Protein AF-A0A7S3JTV7-F1 (afdb_monomer)

Mean predicted aligned error: 14.49 Å

Structure (mmCIF, N/CA/C/O backbone):
data_AF-A0A7S3JTV7-F1
#
_entry.id   AF-A0A7S3JTV7-F1
#
loop_
_atom_site.group_PDB
_atom_site.id
_atom_site.type_symbol
_atom_site.label_atom_id
_atom_site.label_alt_id
_atom_site.label_comp_id
_atom_site.label_asym_id
_atom_site.label_entity_id
_atom_site.label_seq_id
_atom_site.pdbx_PDB_ins_code
_atom_site.Cartn_x
_atom_site.Cartn_y
_atom_site.Cartn_z
_atom_site.occupancy
_atom_site.B_iso_or_equiv
_atom_site.auth_seq_id
_atom_site.auth_comp_id
_atom_site.auth_asym_id
_atom_site.auth_atom_id
_atom_site.pdbx_PDB_model_num
ATOM 1 N N . MET A 1 1 ? -4.179 -16.953 -12.826 1.00 38.69 1 MET A N 1
ATOM 2 C CA . MET A 1 1 ? -5.626 -16.904 -13.135 1.00 38.69 1 MET A CA 1
ATOM 3 C C . MET A 1 1 ? -6.273 -18.197 -12.639 1.00 38.69 1 MET A C 1
ATOM 5 O O . MET A 1 1 ? -5.659 -19.243 -12.807 1.00 38.69 1 MET A O 1
ATOM 9 N N . THR A 1 2 ? -7.438 -18.159 -11.984 1.00 53.22 2 THR A N 1
ATOM 10 C CA . THR A 1 2 ? -8.150 -19.400 -11.615 1.00 53.22 2 THR A CA 1
ATOM 11 C C . THR A 1 2 ? -8.712 -20.061 -12.874 1.00 53.22 2 THR A C 1
ATOM 13 O O . THR A 1 2 ? -9.038 -19.371 -13.840 1.00 53.22 2 THR A O 1
ATOM 16 N N . ALA A 1 3 ? -8.858 -21.388 -12.867 1.00 56.84 3 ALA A N 1
ATOM 17 C CA . ALA A 1 3 ? -9.429 -22.118 -14.002 1.00 56.84 3 ALA A CA 1
ATOM 18 C C . ALA A 1 3 ? -10.833 -21.607 -14.385 1.00 56.84 3 ALA A C 1
ATOM 20 O O . ALA A 1 3 ? -11.193 -21.613 -15.558 1.00 56.84 3 ALA A O 1
ATOM 21 N N . LEU A 1 4 ? -11.600 -21.112 -13.403 1.00 49.75 4 LEU A N 1
ATOM 22 C CA . LEU A 1 4 ? -12.916 -20.513 -13.622 1.00 49.75 4 LEU A CA 1
ATOM 23 C C . LEU A 1 4 ? -12.820 -19.181 -14.378 1.00 49.75 4 LEU A C 1
ATOM 25 O O . LEU A 1 4 ? -13.515 -18.999 -15.371 1.00 49.75 4 LEU A O 1
ATOM 29 N N . ASN A 1 5 ? -11.932 -18.278 -13.953 1.00 42.62 5 ASN A N 1
ATOM 30 C CA . ASN A 1 5 ? -11.758 -16.983 -14.617 1.00 42.62 5 ASN A CA 1
ATOM 31 C C . ASN A 1 5 ? -11.194 -17.148 -16.036 1.00 42.62 5 ASN A C 1
ATOM 33 O O . ASN A 1 5 ? -11.545 -16.374 -16.919 1.00 42.62 5 ASN A O 1
ATOM 37 N N . ALA A 1 6 ? -10.374 -18.179 -16.265 1.00 53.50 6 ALA A N 1
ATOM 38 C CA . ALA A 1 6 ? -9.886 -18.535 -17.596 1.00 53.50 6 ALA A CA 1
ATOM 39 C C . ALA A 1 6 ? -11.008 -19.042 -18.513 1.00 53.50 6 ALA A C 1
ATOM 41 O O . ALA A 1 6 ? -11.063 -18.647 -19.670 1.00 53.50 6 ALA A O 1
ATOM 42 N N . ALA A 1 7 ? -11.927 -19.866 -17.996 1.00 51.31 7 ALA A N 1
ATOM 43 C CA . ALA A 1 7 ? -13.071 -20.356 -18.765 1.00 51.31 7 ALA A CA 1
ATOM 44 C C . ALA A 1 7 ? -14.070 -19.239 -19.115 1.00 51.31 7 ALA A C 1
ATOM 46 O O . ALA A 1 7 ? -14.569 -19.202 -20.231 1.00 51.31 7 ALA A O 1
ATOM 47 N N . VAL A 1 8 ? -14.322 -18.302 -18.191 1.00 42.84 8 VAL A N 1
ATOM 48 C CA . VAL A 1 8 ? -15.191 -17.138 -18.448 1.00 42.84 8 VAL A CA 1
ATOM 49 C C . VAL A 1 8 ? -14.569 -16.197 -19.481 1.00 42.84 8 VAL A C 1
ATOM 51 O O . VAL A 1 8 ? -15.267 -15.745 -20.380 1.00 42.84 8 VAL A O 1
ATOM 54 N N . ALA A 1 9 ? -13.265 -15.925 -19.378 1.00 40.62 9 ALA A N 1
ATOM 55 C CA . ALA A 1 9 ? -12.557 -15.071 -20.332 1.00 40.62 9 ALA A CA 1
ATOM 56 C C . ALA A 1 9 ? -12.438 -15.693 -21.734 1.00 40.62 9 ALA A C 1
ATOM 58 O O . ALA A 1 9 ? -12.294 -14.963 -22.703 1.00 40.62 9 ALA A O 1
ATOM 59 N N . ALA A 1 10 ? -12.495 -17.022 -21.835 1.00 62.44 10 ALA A N 1
ATOM 60 C CA . ALA A 1 10 ? -12.508 -17.751 -23.101 1.00 62.44 10 ALA A CA 1
ATOM 61 C C . ALA A 1 10 ? -13.929 -18.009 -23.640 1.00 62.44 10 ALA A C 1
ATOM 63 O O . ALA A 1 10 ? -14.081 -18.800 -24.565 1.00 62.44 10 ALA A O 1
ATOM 64 N N . GLU A 1 11 ? -14.961 -17.423 -23.017 1.00 64.38 11 GLU A N 1
ATOM 65 C CA . GLU A 1 11 ? -16.381 -17.640 -23.341 1.00 64.38 11 GLU A CA 1
ATOM 66 C C . GLU A 1 11 ? -16.818 -19.121 -23.340 1.00 64.38 11 GLU A C 1
ATOM 68 O O . GLU A 1 11 ? -17.872 -19.495 -23.856 1.00 64.38 11 GLU A O 1
ATOM 73 N N . ASP A 1 12 ? -16.054 -19.993 -22.675 1.00 68.12 12 ASP A N 1
ATOM 74 C CA . ASP A 1 12 ? -16.410 -21.394 -22.463 1.00 68.12 12 ASP A CA 1
ATOM 75 C C . ASP A 1 12 ? -17.358 -21.490 -21.262 1.00 68.12 12 ASP A C 1
ATOM 77 O O . ASP A 1 12 ? -17.013 -21.915 -20.151 1.00 68.12 12 ASP A O 1
ATOM 81 N N . TYR A 1 13 ? -18.595 -21.046 -21.485 1.00 56.97 13 TYR A N 1
ATOM 82 C CA . TYR A 1 13 ? -19.631 -20.978 -20.456 1.00 56.97 13 TYR A CA 1
ATOM 83 C C . TYR A 1 13 ? -20.023 -22.353 -19.917 1.00 56.97 13 TYR A C 1
ATOM 85 O O . TYR A 1 13 ? -20.502 -22.459 -18.788 1.00 56.97 13 TYR A O 1
ATOM 93 N N . ARG A 1 14 ? -19.784 -23.422 -20.684 1.00 64.06 14 ARG A N 1
ATOM 94 C CA . ARG A 1 14 ? -20.070 -24.796 -20.267 1.00 64.06 14 ARG A CA 1
ATOM 95 C C . ARG A 1 14 ? -19.062 -25.255 -19.219 1.00 64.06 14 ARG A C 1
ATOM 97 O O . ARG A 1 14 ? -19.460 -25.721 -18.150 1.00 64.06 14 ARG A O 1
ATOM 104 N N . LYS A 1 15 ? -17.770 -25.033 -19.471 1.00 61.19 15 LYS A N 1
ATOM 105 C CA . LYS A 1 15 ? -16.694 -25.300 -18.511 1.00 61.19 15 LYS A CA 1
ATOM 106 C C . LYS A 1 15 ? -16.744 -24.349 -17.320 1.00 61.19 15 LYS A C 1
ATOM 108 O O . LYS A 1 15 ? -16.522 -24.777 -16.189 1.00 61.19 15 LYS A O 1
ATOM 113 N N . ALA A 1 16 ? -17.098 -23.082 -17.536 1.00 51.66 16 ALA A N 1
ATOM 114 C CA . ALA A 1 16 ? -17.313 -22.130 -16.452 1.00 51.66 16 ALA A CA 1
ATOM 115 C C . ALA A 1 16 ? -18.481 -22.559 -15.547 1.00 51.66 16 ALA A C 1
ATOM 117 O O . ALA A 1 16 ? -18.349 -22.519 -14.325 1.00 51.66 16 ALA A O 1
ATOM 118 N N . ALA A 1 17 ? -19.593 -23.031 -16.120 1.00 50.91 17 ALA A N 1
ATOM 119 C CA . ALA A 1 17 ? -20.725 -23.557 -15.362 1.00 50.91 17 ALA A CA 1
ATOM 120 C C . ALA A 1 17 ? -20.363 -24.835 -14.592 1.00 50.91 17 ALA A C 1
ATOM 122 O O . ALA A 1 17 ? -20.753 -24.967 -13.436 1.00 50.91 17 ALA A O 1
ATOM 123 N N . GLU A 1 18 ? -19.579 -25.747 -15.174 1.00 73.31 18 GLU A N 1
ATOM 124 C CA . GLU A 1 18 ? -19.094 -26.948 -14.481 1.00 73.31 18 GLU A CA 1
ATOM 125 C C . GLU A 1 18 ? -18.155 -26.598 -13.318 1.00 73.31 18 GLU A C 1
ATOM 127 O O . GLU A 1 18 ? -18.333 -27.089 -12.202 1.00 73.31 18 GLU A O 1
ATOM 132 N N . LEU A 1 19 ? -17.182 -25.712 -13.551 1.00 70.12 19 LEU A N 1
ATOM 133 C CA . LEU A 1 19 ? -16.238 -25.257 -12.532 1.00 70.12 19 LEU A CA 1
ATOM 134 C C . LEU A 1 19 ? -16.945 -24.487 -11.418 1.00 70.12 19 LEU A C 1
ATOM 136 O O . LEU A 1 19 ? -16.632 -24.695 -10.250 1.00 70.12 19 LEU A O 1
ATOM 140 N N . LYS A 1 20 ? -17.932 -23.655 -11.761 1.00 59.50 20 LYS A N 1
ATOM 141 C CA . LYS A 1 20 ? -18.788 -22.964 -10.797 1.00 59.50 20 LYS A CA 1
ATOM 142 C C . LYS A 1 20 ? -19.638 -23.954 -10.004 1.00 59.50 20 LYS A C 1
ATOM 144 O O . LYS A 1 20 ? -19.642 -23.881 -8.787 1.00 59.50 20 LYS A O 1
ATOM 149 N N . LYS A 1 21 ? -20.263 -24.942 -10.650 1.00 64.44 21 LYS A N 1
ATOM 150 C CA . LYS A 1 21 ? -21.072 -25.978 -9.986 1.00 64.44 21 LYS A CA 1
ATOM 151 C C . LYS A 1 21 ? -20.231 -26.877 -9.075 1.00 64.44 21 LYS A C 1
ATOM 153 O O . LYS A 1 21 ? -20.692 -27.234 -8.000 1.00 64.44 21 LYS A O 1
ATOM 158 N N . ARG A 1 22 ? -18.986 -27.193 -9.451 1.00 70.00 22 ARG A N 1
ATOM 159 C CA . ARG A 1 22 ? -18.004 -27.858 -8.572 1.00 70.00 22 ARG A CA 1
ATOM 160 C C . ARG A 1 22 ? -17.609 -26.970 -7.395 1.00 70.00 22 ARG A C 1
ATOM 162 O O . ARG A 1 22 ? -17.560 -27.440 -6.267 1.00 70.00 22 ARG A O 1
ATOM 169 N N . LEU A 1 23 ? -17.360 -25.688 -7.643 1.00 60.88 23 LEU A N 1
ATOM 170 C CA . LEU A 1 23 ? -16.991 -24.716 -6.615 1.00 60.88 23 LEU A CA 1
ATOM 171 C C . LEU A 1 23 ? -18.141 -24.423 -5.629 1.00 60.88 23 LEU A C 1
ATOM 173 O O . LEU A 1 23 ? -17.891 -24.186 -4.445 1.00 60.88 23 LEU A O 1
ATOM 177 N N . ASP A 1 24 ? -19.381 -24.466 -6.115 1.00 54.72 24 ASP A N 1
ATOM 178 C CA . ASP A 1 24 ? -20.617 -24.310 -5.348 1.00 54.72 24 ASP A CA 1
ATOM 179 C C . ASP A 1 24 ? -20.975 -25.614 -4.612 1.00 54.72 24 ASP A C 1
ATOM 181 O O . ASP A 1 24 ? -21.370 -25.567 -3.452 1.00 54.72 24 ASP A O 1
ATOM 185 N N . ALA A 1 25 ? -20.730 -26.792 -5.196 1.00 58.97 25 ALA A N 1
ATOM 186 C CA . ALA A 1 25 ? -20.837 -28.074 -4.485 1.00 58.97 25 ALA A CA 1
ATOM 187 C C . ALA A 1 25 ? -19.846 -28.180 -3.311 1.00 58.97 25 ALA A C 1
ATOM 189 O O . ALA A 1 25 ? -20.118 -28.848 -2.319 1.00 58.97 25 ALA A O 1
ATOM 190 N N . LEU A 1 26 ? -18.720 -27.469 -3.398 1.00 55.22 26 LEU A N 1
ATOM 191 C CA . LEU A 1 26 ? -17.743 -27.324 -2.322 1.00 55.22 26 LEU A CA 1
ATOM 192 C C . LEU A 1 26 ? -18.091 -26.195 -1.329 1.00 55.22 26 LEU A C 1
ATOM 194 O O . LEU A 1 26 ? -17.423 -26.054 -0.310 1.00 55.22 26 LEU A O 1
ATOM 198 N N . SER A 1 27 ? -19.112 -25.373 -1.605 1.00 43.53 27 SER A N 1
ATOM 199 C CA . SER A 1 27 ? -19.426 -24.153 -0.839 1.00 43.53 27 SER A CA 1
ATOM 200 C C . SER A 1 27 ? -20.238 -24.366 0.448 1.00 43.53 27 SER A C 1
ATOM 202 O O . SER A 1 27 ? -20.447 -23.407 1.185 1.00 43.53 27 SER A O 1
ATOM 204 N N . GLY A 1 28 ? -20.642 -25.607 0.749 1.00 44.09 28 GLY A N 1
ATOM 205 C CA . GLY A 1 28 ? -21.321 -25.993 2.000 1.00 44.09 28 GLY A CA 1
ATOM 206 C C . GLY A 1 28 ? -20.420 -26.667 3.045 1.00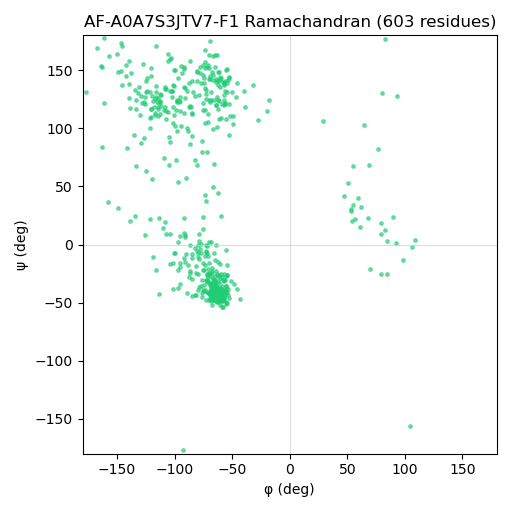 44.09 28 GLY A C 1
ATOM 207 O O . GLY A 1 28 ? -20.837 -26.892 4.176 1.00 44.09 28 GLY A O 1
ATOM 208 N N . THR A 1 29 ? -19.177 -26.972 2.685 1.00 42.44 29 THR A N 1
ATOM 209 C CA . THR A 1 29 ? -18.126 -27.426 3.602 1.00 42.44 29 THR A CA 1
ATOM 210 C C . THR A 1 29 ? -17.127 -26.292 3.741 1.00 42.44 29 THR A C 1
ATOM 212 O O . THR A 1 29 ? -16.735 -25.725 2.724 1.00 42.44 29 THR A O 1
ATOM 215 N N . THR A 1 30 ? -16.693 -25.951 4.954 1.00 42.28 30 THR A N 1
ATOM 216 C CA . THR A 1 30 ? -15.529 -25.082 5.184 1.00 42.28 30 THR A CA 1
ATOM 217 C C . THR A 1 30 ? -14.342 -25.644 4.400 1.00 42.28 30 THR A C 1
ATOM 219 O O . THR A 1 30 ? -13.663 -26.574 4.833 1.00 42.28 30 THR A O 1
ATOM 222 N N . LEU A 1 31 ? -14.129 -25.133 3.185 1.00 47.12 31 LEU A N 1
ATOM 223 C CA . LEU A 1 31 ? -13.028 -25.554 2.333 1.00 47.12 31 LEU A CA 1
ATOM 224 C C . LEU A 1 31 ? -11.736 -25.225 3.072 1.00 47.12 31 LEU A C 1
ATOM 226 O O . LEU A 1 31 ? -11.513 -24.072 3.448 1.00 47.12 31 LEU A O 1
ATOM 230 N N . ARG A 1 32 ? -10.890 -26.239 3.282 1.00 50.31 32 ARG A N 1
ATOM 231 C CA . ARG A 1 32 ? -9.536 -26.060 3.819 1.00 50.31 32 ARG A CA 1
ATOM 232 C C . ARG A 1 32 ? -8.838 -24.949 3.021 1.00 50.31 32 ARG A C 1
ATOM 234 O O . ARG A 1 32 ? -8.526 -25.151 1.852 1.00 50.31 32 ARG A O 1
ATOM 241 N N . GLY A 1 33 ? -8.607 -23.794 3.651 1.00 60.75 33 GLY A N 1
ATOM 242 C CA . GLY A 1 33 ? -7.796 -22.704 3.097 1.00 60.75 33 GLY A CA 1
ATOM 243 C C . GLY A 1 33 ? -8.519 -21.425 2.650 1.00 60.75 33 GLY A C 1
ATOM 244 O O . GLY A 1 33 ? -7.842 -20.547 2.131 1.00 60.75 33 GLY A O 1
ATOM 245 N N . ASP A 1 34 ? -9.835 -21.268 2.834 1.00 75.56 34 ASP A N 1
ATOM 246 C CA . ASP A 1 34 ? -10.510 -19.954 2.700 1.00 75.56 34 ASP A CA 1
ATOM 247 C C . ASP A 1 34 ? -10.176 -19.041 3.907 1.00 75.56 34 ASP A C 1
ATOM 249 O O . ASP A 1 34 ? -9.848 -19.538 4.982 1.00 75.56 34 ASP A O 1
ATOM 253 N N . PHE A 1 35 ? -10.282 -17.717 3.762 1.00 80.81 35 PHE A N 1
ATOM 254 C CA . PHE A 1 35 ? -10.175 -16.720 4.833 1.00 80.81 35 PHE A CA 1
ATOM 255 C C . PHE A 1 35 ? -10.969 -17.081 6.100 1.00 80.81 35 PHE A C 1
ATOM 257 O O . PHE A 1 35 ? -10.466 -16.880 7.205 1.00 80.81 35 PHE A O 1
ATOM 264 N N . ALA A 1 36 ? -12.165 -17.664 5.969 1.00 81.44 36 ALA A N 1
ATOM 265 C CA . ALA A 1 36 ? -12.958 -18.104 7.124 1.00 81.44 36 ALA A CA 1
ATOM 266 C C . ALA A 1 36 ? -12.216 -19.127 8.013 1.00 81.44 36 ALA A C 1
ATOM 268 O O . ALA A 1 36 ? -12.391 -19.139 9.229 1.00 81.44 36 ALA A O 1
ATOM 269 N N . ALA A 1 37 ? -11.335 -19.951 7.433 1.00 79.94 37 ALA A N 1
ATOM 270 C CA . ALA A 1 37 ? -10.548 -20.942 8.170 1.00 79.94 37 ALA A CA 1
ATOM 271 C C . ALA A 1 37 ? -9.452 -20.322 9.059 1.00 79.94 37 ALA A C 1
ATOM 273 O O . ALA A 1 37 ? -8.844 -21.033 9.856 1.00 79.94 37 ALA A O 1
ATOM 274 N N . TYR A 1 38 ? -9.192 -19.019 8.923 1.00 79.62 38 TYR A N 1
ATOM 275 C CA . TYR A 1 38 ? -8.163 -18.289 9.669 1.00 79.62 38 TYR A CA 1
ATOM 276 C C . TYR A 1 38 ? -8.751 -17.330 10.715 1.00 79.62 38 TYR A C 1
ATOM 278 O O . TYR A 1 38 ? -8.066 -16.410 11.149 1.00 79.62 38 TYR A O 1
ATOM 286 N N . GLY A 1 39 ? -10.012 -17.530 11.112 1.00 77.94 39 GLY A N 1
ATOM 287 C CA . GLY A 1 39 ? -10.638 -16.766 12.196 1.00 77.94 39 GLY A CA 1
ATOM 288 C C . GLY A 1 39 ? -11.123 -15.370 11.804 1.00 77.94 39 GLY A C 1
ATOM 289 O O . GLY A 1 39 ? -11.348 -14.542 12.682 1.00 77.94 39 GLY A O 1
ATOM 290 N N . LEU A 1 40 ? -11.296 -15.086 10.506 1.00 86.31 40 LEU A N 1
ATOM 291 C CA . LEU A 1 40 ? -11.894 -13.818 10.084 1.00 86.31 40 LEU A CA 1
ATOM 292 C C . LEU A 1 40 ? -13.355 -13.697 10.552 1.00 86.31 40 LEU A C 1
ATOM 294 O O . LEU A 1 40 ? -14.111 -14.665 10.418 1.00 86.31 40 LEU A O 1
ATOM 298 N N . PRO A 1 41 ? -13.794 -12.491 10.960 1.00 89.62 41 PRO A N 1
ATOM 299 C CA . PRO A 1 41 ? -15.204 -12.178 11.133 1.00 89.62 41 PRO A CA 1
ATOM 300 C C . PRO A 1 41 ? -16.005 -12.493 9.868 1.00 89.62 41 PRO A C 1
ATOM 302 O O . PRO A 1 41 ? -15.552 -12.245 8.743 1.00 89.62 41 PRO A O 1
ATOM 305 N N . SER A 1 42 ? -17.221 -13.005 10.056 1.00 89.88 42 SER A N 1
ATOM 306 C CA . SER A 1 42 ? -18.107 -13.435 8.969 1.00 89.88 42 SER A CA 1
ATOM 307 C C . SER A 1 42 ? -18.371 -12.320 7.955 1.00 89.88 42 SER A C 1
ATOM 309 O O . SER A 1 42 ? -18.360 -12.575 6.750 1.00 89.88 42 SER A O 1
ATOM 311 N N . TRP A 1 43 ? -18.534 -11.079 8.424 1.00 91.44 43 TRP A N 1
ATOM 312 C CA . TRP A 1 43 ? -18.760 -9.921 7.563 1.00 91.44 43 TRP A CA 1
ATOM 313 C C . TRP A 1 43 ? -17.559 -9.605 6.669 1.00 91.44 43 TRP A C 1
ATOM 315 O O . TRP A 1 43 ? -17.733 -9.303 5.489 1.00 91.44 43 TRP A O 1
ATOM 325 N N . LEU A 1 44 ? -16.338 -9.703 7.204 1.00 90.12 44 LEU A N 1
ATOM 326 C CA . LEU A 1 44 ? -15.123 -9.377 6.464 1.00 90.12 44 LEU A CA 1
ATOM 327 C C . LEU A 1 44 ? -14.814 -10.479 5.451 1.00 90.12 44 LEU A C 1
ATOM 329 O O . LEU A 1 44 ? -14.480 -10.185 4.307 1.00 90.12 44 LEU A O 1
ATOM 333 N N . HIS A 1 45 ? -15.014 -11.743 5.831 1.00 88.75 45 HIS A N 1
ATOM 334 C CA . HIS A 1 45 ? -14.958 -12.867 4.897 1.00 88.75 45 HIS A CA 1
ATOM 335 C C . HIS A 1 45 ? -15.981 -12.712 3.755 1.00 88.75 45 HIS A C 1
ATOM 337 O O . HIS A 1 45 ? -15.612 -12.820 2.582 1.00 88.75 45 HIS A O 1
ATOM 343 N N . GLY A 1 46 ? -17.243 -12.402 4.078 1.00 84.69 46 GLY A N 1
ATOM 344 C CA . GLY A 1 46 ? -18.285 -12.134 3.083 1.00 84.69 46 GLY A CA 1
ATOM 345 C C . GLY A 1 46 ? -17.895 -10.993 2.144 1.00 84.69 46 GLY A C 1
ATOM 346 O O . GLY A 1 46 ? -17.952 -11.138 0.924 1.00 84.69 46 GLY A O 1
ATOM 347 N N . ARG A 1 47 ? -17.365 -9.900 2.700 1.00 85.06 47 ARG A N 1
ATOM 348 C CA . ARG A 1 47 ? -16.914 -8.750 1.917 1.00 85.06 47 ARG A CA 1
ATOM 349 C C . ARG A 1 47 ? -15.740 -9.076 0.996 1.00 85.06 47 ARG A C 1
ATOM 351 O O . ARG A 1 47 ? -15.746 -8.663 -0.160 1.00 85.06 47 ARG A O 1
ATOM 358 N N . LEU A 1 48 ? -14.748 -9.831 1.464 1.00 82.38 48 LEU A N 1
ATOM 359 C CA . LEU A 1 48 ? -13.636 -10.280 0.622 1.00 82.38 48 LEU A CA 1
ATOM 360 C C . LEU A 1 48 ? -14.140 -11.142 -0.543 1.00 82.38 48 LEU A C 1
ATOM 362 O O . LEU A 1 48 ? -13.709 -10.946 -1.680 1.00 82.38 48 LEU A O 1
ATOM 366 N N . LYS A 1 49 ? -15.114 -12.025 -0.298 1.00 80.00 49 LYS A N 1
ATOM 367 C CA . LYS A 1 49 ? -15.766 -12.826 -1.343 1.00 80.00 49 LYS A CA 1
ATOM 368 C C . LYS A 1 49 ? -16.494 -11.954 -2.373 1.00 80.00 49 LYS A C 1
ATOM 370 O O . LYS A 1 49 ? -16.329 -12.196 -3.569 1.00 80.00 49 LYS A O 1
ATOM 375 N N . ASP A 1 50 ? -17.223 -10.927 -1.939 1.00 75.38 50 ASP A N 1
ATOM 376 C CA . ASP A 1 50 ? -17.919 -9.980 -2.828 1.00 75.38 50 ASP A CA 1
ATOM 377 C C . ASP A 1 50 ? -16.951 -9.149 -3.682 1.00 75.38 50 ASP A C 1
ATOM 379 O O . ASP A 1 50 ? -17.242 -8.816 -4.833 1.00 75.38 50 ASP A O 1
ATOM 383 N N . LEU A 1 51 ? -15.766 -8.857 -3.142 1.00 70.38 51 LEU A N 1
ATOM 384 C CA . LEU A 1 51 ? -14.666 -8.218 -3.865 1.00 70.38 51 LEU A CA 1
ATOM 385 C C . LEU A 1 51 ? -13.891 -9.196 -4.772 1.00 70.38 51 LEU A C 1
ATOM 387 O O . LEU A 1 51 ? -12.912 -8.804 -5.403 1.00 70.38 51 LEU A O 1
ATOM 391 N N . GLY A 1 52 ? -14.313 -10.462 -4.863 1.00 69.62 52 GLY A N 1
ATOM 392 C CA . GLY A 1 52 ? -13.671 -11.491 -5.687 1.00 69.62 52 GLY A CA 1
ATOM 393 C C . GLY A 1 52 ? -12.411 -12.110 -5.069 1.00 69.62 52 GLY A C 1
ATOM 394 O O . GLY A 1 52 ? -11.719 -12.887 -5.727 1.00 69.62 52 GLY A O 1
ATOM 395 N N . MET A 1 53 ? -12.116 -11.811 -3.803 1.00 72.38 53 MET A N 1
ATOM 396 C CA . MET A 1 53 ? -10.956 -12.292 -3.050 1.00 72.38 53 MET A CA 1
ATOM 397 C C . MET A 1 53 ? -11.346 -13.474 -2.155 1.00 72.38 53 MET A C 1
ATOM 399 O O . MET A 1 53 ? -11.451 -13.354 -0.940 1.00 72.38 53 MET A O 1
ATOM 403 N N . ARG A 1 54 ? -11.593 -14.640 -2.761 1.00 72.62 54 ARG A N 1
ATOM 404 C CA . ARG A 1 54 ? -12.071 -15.825 -2.022 1.00 72.62 54 ARG A CA 1
ATOM 405 C C . ARG A 1 54 ? -10.983 -16.557 -1.231 1.00 72.62 54 ARG A C 1
ATOM 407 O O . ARG A 1 54 ? -11.266 -17.092 -0.171 1.00 72.62 54 ARG A O 1
ATOM 414 N N . PHE A 1 55 ? -9.759 -16.616 -1.748 1.00 78.38 55 PHE A N 1
ATOM 415 C CA . PHE A 1 55 ? -8.680 -17.384 -1.124 1.00 78.38 55 PHE A CA 1
ATOM 416 C C . PHE A 1 55 ? -7.497 -16.474 -0.782 1.00 78.38 55 PHE A C 1
ATOM 418 O O . PHE A 1 55 ? -7.068 -15.714 -1.657 1.00 78.38 55 PHE A O 1
ATOM 425 N N . PRO A 1 56 ? -6.961 -16.548 0.449 1.00 80.06 56 PRO A N 1
ATOM 426 C CA . PRO A 1 56 ? -5.794 -15.780 0.845 1.00 80.06 56 PRO A CA 1
ATOM 427 C C . PRO A 1 56 ? -4.543 -16.237 0.094 1.00 80.06 56 PRO A C 1
ATOM 429 O O . PRO A 1 56 ? -4.336 -17.424 -0.168 1.00 80.06 56 PRO A O 1
ATOM 432 N N . THR A 1 57 ? -3.648 -15.295 -0.196 1.00 77.12 57 THR A N 1
ATOM 433 C CA . THR A 1 57 ? -2.270 -15.624 -0.581 1.00 77.12 57 THR A CA 1
ATOM 434 C C . THR A 1 57 ? -1.523 -16.259 0.604 1.00 77.12 57 THR A C 1
ATOM 436 O O . THR A 1 57 ? -1.932 -16.087 1.756 1.00 77.12 57 THR A O 1
ATOM 439 N N . PRO A 1 58 ? -0.393 -16.961 0.384 1.00 78.44 58 PRO A N 1
ATOM 440 C CA . PRO A 1 58 ? 0.354 -17.581 1.481 1.00 78.44 58 PRO A CA 1
ATOM 441 C C . PRO A 1 58 ? 0.764 -16.601 2.587 1.00 78.44 58 PRO A C 1
ATOM 443 O O . PRO A 1 58 ? 0.736 -16.966 3.761 1.00 78.44 58 PRO A O 1
ATOM 446 N N . ILE A 1 59 ? 1.110 -15.357 2.225 1.00 80.88 59 ILE A N 1
ATOM 447 C CA . ILE A 1 59 ? 1.444 -14.324 3.210 1.00 80.88 59 ILE A CA 1
ATOM 448 C C . ILE A 1 59 ? 0.204 -13.890 3.998 1.00 80.88 59 ILE A C 1
ATOM 450 O O . ILE A 1 59 ? 0.269 -13.827 5.217 1.00 80.88 59 ILE A O 1
ATOM 454 N N . GLN A 1 60 ? -0.945 -13.701 3.338 1.00 84.94 60 GLN A N 1
ATOM 455 C CA . GLN A 1 60 ? -2.210 -13.354 3.999 1.00 84.94 60 GLN A CA 1
ATOM 456 C C . GLN A 1 60 ? -2.640 -14.445 4.984 1.00 84.94 60 GLN A C 1
ATOM 458 O O . GLN A 1 60 ? -2.927 -14.151 6.137 1.00 84.94 60 GLN A O 1
ATOM 463 N N . ALA A 1 61 ? -2.609 -15.711 4.565 1.00 82.56 61 ALA A N 1
ATOM 464 C CA . ALA A 1 61 ? -2.964 -16.850 5.407 1.00 82.56 61 ALA A CA 1
ATOM 465 C C . ALA A 1 61 ? -2.090 -16.947 6.670 1.00 82.56 61 ALA A C 1
ATOM 467 O O . ALA A 1 61 ? -2.600 -17.179 7.766 1.00 82.56 61 ALA A O 1
ATOM 468 N N . ARG A 1 62 ? -0.770 -16.761 6.529 1.00 82.25 62 ARG A N 1
ATOM 469 C CA . ARG A 1 62 ? 0.163 -16.779 7.666 1.00 82.25 62 ARG A CA 1
ATOM 470 C C . ARG A 1 62 ? -0.018 -15.567 8.571 1.00 82.25 62 ARG A C 1
ATOM 472 O O . ARG A 1 62 ? -0.077 -15.747 9.778 1.00 82.25 62 ARG A O 1
ATOM 479 N N . THR A 1 63 ? -0.186 -14.367 8.009 1.00 86.31 63 THR A N 1
ATOM 480 C CA . THR A 1 63 ? -0.465 -13.158 8.797 1.00 86.31 63 THR A CA 1
ATOM 481 C C . THR A 1 63 ? -1.711 -13.342 9.648 1.00 86.31 63 THR A C 1
ATOM 483 O O . THR A 1 63 ? -1.681 -13.029 10.829 1.00 86.31 63 THR A O 1
ATOM 486 N N . LEU A 1 64 ? -2.786 -13.886 9.077 1.00 84.00 64 LEU A N 1
ATOM 487 C CA . LEU A 1 64 ? -4.022 -14.136 9.815 1.00 84.00 64 LEU A CA 1
ATOM 488 C C . LEU A 1 64 ? -3.823 -15.193 10.905 1.00 84.00 64 LEU A C 1
ATOM 490 O O . LEU A 1 64 ? -4.263 -14.997 12.031 1.00 84.00 64 LEU A O 1
ATOM 494 N N . ARG A 1 65 ? -3.096 -16.277 10.614 1.00 80.56 65 ARG A N 1
ATOM 495 C CA . ARG A 1 65 ? -2.776 -17.290 11.625 1.00 80.56 65 ARG A CA 1
ATOM 496 C C . ARG A 1 65 ? -1.996 -16.708 12.801 1.00 80.56 65 ARG A C 1
ATOM 498 O O . ARG A 1 65 ? -2.350 -17.006 13.928 1.00 80.56 65 ARG A O 1
ATOM 505 N N . GLU A 1 66 ? -0.983 -15.884 12.562 1.00 76.62 66 GLU A N 1
ATOM 506 C CA . GLU A 1 66 ? -0.203 -15.293 13.657 1.00 76.62 66 GLU A CA 1
ATOM 507 C C . GLU A 1 66 ? -0.968 -14.170 14.374 1.00 76.62 66 GLU A C 1
ATOM 509 O O . GLU A 1 66 ? -0.893 -14.047 15.593 1.00 76.62 66 GLU A O 1
ATOM 514 N N . ALA A 1 67 ? -1.769 -13.383 13.648 1.00 69.88 67 ALA A N 1
ATOM 515 C CA . ALA A 1 67 ? -2.556 -12.294 14.229 1.00 69.88 67 ALA A CA 1
ATOM 516 C C . ALA A 1 67 ? -3.750 -12.779 15.080 1.00 69.88 67 ALA A C 1
ATOM 518 O O . ALA A 1 67 ? -4.180 -12.046 15.978 1.00 69.88 67 ALA A O 1
ATOM 519 N N . PHE A 1 68 ? -4.277 -13.982 14.803 1.00 64.75 68 PHE A N 1
ATOM 520 C CA . PHE A 1 68 ? -5.456 -14.567 15.468 1.00 64.75 68 PHE A CA 1
ATOM 521 C C . PHE A 1 68 ? -5.193 -15.883 16.220 1.00 64.75 68 PHE A C 1
ATOM 523 O O . PHE A 1 68 ? -6.068 -16.345 16.947 1.00 64.75 68 PHE A O 1
ATOM 530 N N . GLY A 1 69 ? -4.028 -16.512 16.055 1.00 53.78 69 GLY A N 1
ATOM 531 C CA . GLY A 1 69 ? -3.771 -17.887 16.503 1.00 53.78 69 GLY A CA 1
ATOM 532 C C . GLY A 1 69 ? -3.417 -18.059 17.979 1.00 53.78 69 GLY A C 1
ATOM 533 O O . GLY A 1 69 ? -3.558 -19.166 18.490 1.00 53.78 69 GLY A O 1
ATOM 534 N N . SER A 1 70 ? -3.002 -17.002 18.684 1.00 47.06 70 SER A N 1
ATOM 535 C CA . SER A 1 70 ? -2.743 -17.055 20.128 1.00 47.06 70 SER A CA 1
ATOM 536 C C . SER A 1 70 ? -3.692 -16.118 20.869 1.00 47.06 70 SER A C 1
ATOM 538 O O . SER A 1 70 ? -3.588 -14.897 20.772 1.00 47.06 70 SER A O 1
ATOM 540 N N . ALA A 1 71 ? -4.615 -16.697 21.639 1.00 43.38 71 ALA A N 1
ATOM 541 C CA . ALA A 1 71 ? -5.538 -15.977 22.520 1.00 43.38 71 ALA A CA 1
ATOM 542 C C . ALA A 1 71 ? -4.842 -15.338 23.742 1.00 43.38 71 ALA A C 1
ATOM 544 O O . ALA A 1 71 ? -5.499 -14.736 24.590 1.00 43.38 71 ALA A O 1
ATOM 545 N N . THR A 1 72 ? -3.519 -15.457 23.855 1.00 41.34 72 THR A N 1
ATOM 546 C CA . THR A 1 72 ? -2.756 -15.002 25.015 1.00 41.34 72 THR A CA 1
ATOM 547 C C . THR A 1 72 ? -1.575 -14.148 24.564 1.00 41.34 72 THR A C 1
ATOM 549 O O . THR A 1 72 ? -0.624 -14.653 23.974 1.00 41.34 72 THR A O 1
ATOM 552 N N . GLN A 1 73 ? -1.677 -12.857 24.895 1.00 51.09 73 GLN A N 1
ATOM 553 C CA . GLN A 1 73 ? -0.766 -11.734 24.640 1.00 51.09 73 GLN A CA 1
ATOM 554 C C . GLN A 1 73 ? -0.817 -11.103 23.242 1.00 51.09 73 GLN A C 1
ATOM 556 O O . GLN A 1 73 ? -0.772 -11.752 22.203 1.00 51.09 73 GLN A O 1
ATOM 561 N N . ALA A 1 74 ? -0.915 -9.771 23.244 1.00 54.81 74 ALA A N 1
ATOM 562 C CA . ALA A 1 74 ? -0.708 -8.945 22.070 1.00 54.81 74 ALA A CA 1
ATOM 563 C C . ALA A 1 74 ? 0.745 -9.123 21.625 1.00 54.81 74 ALA A C 1
ATOM 565 O O . ALA A 1 74 ? 1.648 -8.582 22.249 1.00 54.81 74 ALA A O 1
ATOM 566 N N . THR A 1 75 ? 0.964 -9.934 20.600 1.00 71.00 75 THR A N 1
ATOM 567 C CA . THR A 1 75 ? 2.254 -10.069 19.935 1.00 71.00 75 THR A CA 1
ATOM 568 C C . THR A 1 75 ? 2.355 -9.015 18.843 1.00 71.00 75 THR A C 1
ATOM 570 O O . THR A 1 75 ? 1.373 -8.728 18.147 1.00 71.00 75 THR A O 1
ATOM 573 N N . ASP A 1 76 ? 3.527 -8.402 18.717 1.00 85.56 76 ASP A N 1
ATOM 574 C CA . ASP A 1 76 ? 3.818 -7.576 17.549 1.00 85.56 76 ASP A CA 1
ATOM 575 C C . ASP A 1 76 ? 4.055 -8.505 16.346 1.00 85.56 76 ASP A C 1
ATOM 577 O O . ASP A 1 76 ? 4.449 -9.663 16.498 1.00 85.56 76 ASP A O 1
ATOM 581 N N . VAL A 1 77 ? 3.781 -8.034 15.132 1.00 87.31 77 VAL A N 1
ATOM 582 C CA . VAL A 1 77 ? 3.867 -8.864 13.921 1.00 87.31 77 VAL A CA 1
ATOM 583 C C . VAL A 1 77 ? 4.768 -8.188 12.900 1.00 87.31 77 VAL A C 1
ATOM 585 O O . VAL A 1 77 ? 4.537 -7.041 12.528 1.00 87.31 77 VAL A O 1
ATOM 588 N N . LEU A 1 78 ? 5.776 -8.903 12.408 1.00 89.31 78 LEU A N 1
ATOM 589 C CA . LEU A 1 78 ? 6.642 -8.456 11.322 1.00 89.31 78 LEU A CA 1
ATOM 590 C C . LEU A 1 78 ? 6.266 -9.219 10.055 1.00 89.31 78 LEU A C 1
ATOM 592 O O . LEU A 1 78 ? 6.456 -10.426 9.976 1.00 89.31 78 LEU A O 1
ATOM 596 N N . ILE A 1 79 ? 5.747 -8.532 9.043 1.00 89.19 79 ILE A N 1
ATOM 597 C CA . ILE A 1 79 ? 5.371 -9.121 7.757 1.00 89.19 79 ILE A CA 1
ATOM 598 C C . ILE A 1 79 ? 6.467 -8.814 6.741 1.00 89.19 79 ILE A C 1
ATOM 600 O O . ILE A 1 79 ? 6.541 -7.700 6.211 1.00 89.19 79 ILE A O 1
ATOM 604 N N . ARG A 1 80 ? 7.279 -9.826 6.419 1.00 87.44 80 ARG A N 1
ATOM 605 C CA . ARG A 1 80 ? 8.341 -9.735 5.414 1.00 87.44 80 ARG A CA 1
ATOM 606 C C . ARG A 1 80 ? 7.973 -10.516 4.161 1.00 87.44 80 ARG A C 1
ATOM 608 O O . ARG A 1 80 ? 7.772 -11.728 4.190 1.00 87.44 80 ARG A O 1
ATOM 615 N N . SER A 1 81 ? 7.864 -9.833 3.024 1.00 78.62 81 SER A N 1
ATOM 616 C CA . SER A 1 81 ? 7.533 -10.489 1.748 1.00 78.62 81 SER A CA 1
ATOM 617 C C . SER A 1 81 ? 7.844 -9.584 0.549 1.00 78.62 81 SER A C 1
ATOM 619 O O . SER A 1 81 ? 7.733 -8.372 0.699 1.00 78.62 81 SER A O 1
ATOM 621 N N . PRO A 1 82 ? 8.135 -10.097 -0.663 1.00 71.38 82 PRO A N 1
ATOM 622 C CA . PRO A 1 82 ? 8.333 -9.267 -1.859 1.00 71.38 82 PRO A CA 1
ATOM 623 C C . PRO A 1 82 ? 7.171 -8.316 -2.161 1.00 71.38 82 PRO A C 1
ATOM 625 O O . PRO A 1 82 ? 6.009 -8.595 -1.843 1.00 71.38 82 PRO A O 1
ATOM 628 N N . THR A 1 83 ? 7.447 -7.170 -2.785 1.00 73.25 83 THR A N 1
ATOM 629 C CA . THR A 1 83 ? 6.399 -6.289 -3.330 1.00 73.25 83 THR A CA 1
ATOM 630 C C . THR A 1 83 ? 5.478 -7.073 -4.277 1.00 73.25 83 THR A C 1
ATOM 632 O O . THR A 1 83 ? 5.929 -7.921 -5.039 1.00 73.25 83 THR A O 1
ATOM 635 N N . GLY A 1 84 ? 4.166 -6.817 -4.206 1.00 63.91 84 GLY A N 1
ATOM 636 C CA . GLY A 1 84 ? 3.178 -7.508 -5.044 1.00 63.91 84 GLY A CA 1
ATOM 637 C C . GLY A 1 84 ? 2.687 -8.862 -4.511 1.00 63.91 84 GLY A C 1
ATOM 638 O O . GLY A 1 84 ? 1.868 -9.503 -5.166 1.00 63.91 84 GLY A O 1
ATOM 639 N N . SER A 1 85 ? 3.123 -9.294 -3.320 1.00 65.75 85 SER A N 1
ATOM 640 C CA . SER A 1 85 ? 2.661 -10.540 -2.678 1.00 65.75 85 SER A CA 1
ATOM 641 C C . SER A 1 85 ? 1.311 -10.437 -1.946 1.00 65.75 85 SER A C 1
ATOM 643 O O . SER A 1 85 ? 0.783 -11.442 -1.465 1.00 65.75 85 SER A O 1
ATOM 645 N N . GLY A 1 86 ? 0.741 -9.231 -1.859 1.00 74.00 86 GLY A N 1
ATOM 646 C CA . GLY A 1 86 ? -0.523 -8.972 -1.163 1.00 74.00 86 GLY A CA 1
ATOM 647 C C . GLY A 1 86 ? -0.382 -8.626 0.324 1.00 74.00 86 GLY A C 1
ATOM 648 O O . GLY A 1 86 ? -1.347 -8.812 1.065 1.00 74.00 86 GLY A O 1
ATOM 649 N N . LYS A 1 87 ? 0.787 -8.119 0.756 1.00 85.31 87 LYS A N 1
ATOM 650 C CA . LYS A 1 87 ? 1.052 -7.664 2.139 1.00 85.31 87 LYS A CA 1
ATOM 651 C C . LYS A 1 87 ? 0.045 -6.628 2.643 1.00 85.31 87 LYS A C 1
ATOM 653 O O . LYS A 1 87 ? -0.398 -6.730 3.780 1.00 85.31 87 LYS A O 1
ATOM 658 N N . THR A 1 88 ? -0.352 -5.678 1.792 1.00 87.50 88 THR A N 1
ATOM 659 C CA . THR A 1 88 ? -1.313 -4.629 2.159 1.00 87.50 88 THR A CA 1
ATOM 660 C C . THR A 1 88 ? -2.641 -5.224 2.605 1.00 87.50 88 THR A C 1
ATOM 662 O O . THR A 1 88 ? -3.139 -4.904 3.679 1.00 87.50 88 THR A O 1
ATOM 665 N N . LEU A 1 89 ? -3.184 -6.167 1.830 1.00 86.38 89 LEU A N 1
ATOM 666 C CA . LEU A 1 89 ? -4.404 -6.872 2.218 1.00 86.38 89 LEU A CA 1
ATOM 667 C C . LEU A 1 89 ? -4.183 -7.753 3.457 1.00 86.38 89 LEU A C 1
ATOM 669 O O . LEU A 1 89 ? -5.085 -7.873 4.277 1.00 86.38 89 LEU A O 1
ATOM 673 N N . ALA A 1 90 ? -2.992 -8.343 3.614 1.00 87.50 90 ALA A N 1
ATOM 674 C CA . ALA A 1 90 ? -2.666 -9.190 4.760 1.00 87.50 90 ALA A CA 1
ATOM 675 C C . ALA A 1 90 ? -2.802 -8.431 6.086 1.00 87.50 90 ALA A C 1
ATOM 677 O O . ALA A 1 90 ? -3.550 -8.870 6.958 1.00 87.50 90 ALA A O 1
ATOM 678 N N . TYR A 1 91 ? -2.133 -7.279 6.222 1.00 92.81 91 TYR A N 1
ATOM 679 C CA . TYR A 1 91 ? -2.220 -6.512 7.462 1.00 92.81 91 TYR A CA 1
ATOM 680 C C . TYR A 1 91 ? -3.562 -5.794 7.599 1.00 92.81 91 TYR A C 1
ATOM 682 O O . TYR A 1 91 ? -4.115 -5.803 8.686 1.00 92.81 91 TYR A O 1
ATOM 690 N N . THR A 1 92 ? -4.134 -5.215 6.534 1.00 93.31 92 THR A N 1
ATOM 691 C CA . THR A 1 92 ? -5.418 -4.492 6.652 1.00 93.31 92 THR A CA 1
ATOM 692 C C . THR A 1 92 ? -6.554 -5.421 7.067 1.00 93.31 92 THR A C 1
ATOM 694 O O . THR A 1 92 ? -7.339 -5.066 7.941 1.00 93.31 92 THR A O 1
ATOM 697 N N . THR A 1 93 ? -6.606 -6.635 6.513 1.00 90.81 93 THR A N 1
ATOM 698 C CA . THR A 1 93 ? -7.592 -7.650 6.906 1.00 90.81 93 THR A CA 1
ATOM 699 C C . THR A 1 93 ? -7.387 -8.077 8.358 1.00 90.81 93 THR A C 1
ATOM 701 O O . THR A 1 93 ? -8.353 -8.149 9.113 1.00 90.81 93 THR A O 1
ATOM 704 N N . ALA A 1 94 ? -6.136 -8.310 8.771 1.00 90.69 94 ALA A N 1
ATOM 705 C CA . ALA A 1 94 ? -5.819 -8.664 10.152 1.00 90.69 94 ALA A CA 1
ATOM 706 C C . ALA A 1 94 ? -6.159 -7.535 11.139 1.00 90.69 94 ALA A C 1
ATOM 708 O O . ALA A 1 94 ? -6.750 -7.786 12.185 1.00 90.69 94 ALA A O 1
ATOM 709 N N . SER A 1 95 ? -5.852 -6.286 10.795 1.00 93.56 95 SER A N 1
ATOM 710 C CA . SER A 1 95 ? -6.174 -5.120 11.615 1.00 93.56 95 SER A CA 1
ATOM 711 C C . SER A 1 95 ? -7.680 -4.924 11.753 1.00 93.56 95 SER A C 1
ATOM 713 O O . SER A 1 95 ? -8.159 -4.769 12.870 1.00 93.56 95 SER A O 1
ATOM 715 N N . LEU A 1 96 ? -8.436 -4.977 10.647 1.00 93.81 96 LEU A N 1
ATOM 716 C CA . LEU A 1 96 ? -9.897 -4.833 10.660 1.00 93.81 96 LEU A CA 1
ATOM 717 C C . LEU A 1 96 ? -10.569 -5.923 11.492 1.00 93.81 96 LEU A C 1
ATOM 719 O O . LEU A 1 96 ? -11.480 -5.638 12.263 1.00 93.81 96 LEU A O 1
ATOM 723 N N . ALA A 1 97 ? -10.096 -7.162 11.374 1.00 91.19 97 ALA A N 1
ATOM 724 C CA . ALA A 1 97 ? -10.604 -8.254 12.185 1.00 91.19 97 ALA A CA 1
ATOM 725 C C . ALA A 1 97 ? -10.233 -8.096 13.674 1.00 91.19 97 ALA A C 1
ATOM 727 O O . ALA A 1 97 ? -11.058 -8.401 14.531 1.00 91.19 97 ALA A O 1
ATOM 728 N N . ALA A 1 98 ? -9.061 -7.534 14.000 1.00 89.38 98 ALA A N 1
ATOM 729 C CA . ALA A 1 98 ? -8.671 -7.237 15.382 1.00 89.38 98 ALA A CA 1
ATOM 730 C C . ALA A 1 98 ? -9.515 -6.128 16.038 1.00 89.38 98 ALA A C 1
ATOM 732 O O . ALA A 1 98 ? -9.677 -6.144 17.255 1.00 89.38 98 ALA A O 1
ATOM 733 N N . ILE A 1 99 ? -10.062 -5.191 15.254 1.00 92.69 99 ILE A N 1
ATOM 734 C CA . ILE A 1 99 ? -10.921 -4.100 15.751 1.00 92.69 99 ILE A CA 1
ATOM 735 C C . ILE A 1 99 ? -12.415 -4.318 15.473 1.00 92.69 99 ILE A C 1
ATOM 737 O O . ILE A 1 99 ? -13.205 -3.403 15.681 1.00 92.69 99 ILE A O 1
ATOM 741 N N . SER A 1 100 ? -12.819 -5.502 14.994 1.00 92.94 100 SER A N 1
ATOM 742 C CA . SER A 1 100 ? -14.199 -5.767 14.550 1.00 92.94 100 SER A CA 1
ATOM 743 C C . SER A 1 100 ? -15.228 -5.443 15.633 1.00 92.94 100 SER A C 1
ATOM 745 O O . SER A 1 100 ? -16.158 -4.685 15.381 1.00 92.94 100 SER A O 1
ATOM 747 N N . ASN A 1 101 ? -15.015 -5.949 16.851 1.00 91.94 101 ASN A N 1
ATOM 748 C CA . ASN A 1 101 ? -15.930 -5.724 17.972 1.00 91.94 101 ASN A CA 1
ATOM 749 C C . ASN A 1 101 ? -15.999 -4.236 18.353 1.00 91.94 101 ASN A C 1
ATOM 751 O O . ASN A 1 101 ? -17.080 -3.708 18.585 1.00 91.94 101 ASN A O 1
ATOM 755 N N . ASP A 1 102 ? -14.858 -3.535 18.353 1.00 92.81 102 ASP A N 1
ATOM 756 C CA . ASP A 1 102 ? -14.815 -2.099 18.647 1.00 92.81 102 ASP A CA 1
ATOM 757 C C . ASP A 1 102 ? -15.579 -1.278 17.582 1.00 92.81 102 ASP A C 1
ATOM 759 O O . ASP A 1 102 ? -16.203 -0.264 17.904 1.00 92.81 102 ASP A O 1
ATOM 763 N N . LEU A 1 103 ? -15.551 -1.701 16.310 1.00 92.88 103 LEU A N 1
ATOM 764 C CA . LEU A 1 103 ? -16.323 -1.071 15.231 1.00 92.88 103 LEU A CA 1
ATOM 765 C C . LEU A 1 103 ? -17.830 -1.335 15.366 1.00 92.88 103 LEU A C 1
ATOM 767 O O . LEU A 1 103 ? -18.621 -0.412 15.168 1.00 92.88 103 LEU A O 1
ATOM 771 N N . GLU A 1 104 ? -18.226 -2.559 15.723 1.00 91.56 104 GLU A N 1
ATOM 772 C CA . GLU A 1 104 ? -19.627 -2.926 15.985 1.00 91.56 104 GLU A CA 1
ATOM 773 C C . GLU A 1 104 ? -20.198 -2.143 17.181 1.00 91.56 104 GLU A C 1
ATOM 775 O O . GLU A 1 104 ? -21.315 -1.623 17.115 1.00 91.56 104 GLU A O 1
ATOM 780 N N . ASP A 1 105 ? -19.410 -1.953 18.242 1.00 90.25 105 ASP A N 1
ATOM 781 C CA . ASP A 1 105 ? -19.796 -1.125 19.390 1.00 90.25 105 ASP A CA 1
ATOM 782 C C . ASP A 1 105 ? -20.013 0.345 18.988 1.00 90.25 105 ASP A C 1
ATOM 784 O O . ASP A 1 105 ? -20.995 0.976 19.399 1.00 90.25 105 ASP A O 1
ATOM 788 N N . ARG A 1 106 ? -19.136 0.903 18.141 1.00 88.94 106 ARG A N 1
ATOM 789 C CA . ARG A 1 106 ? -19.287 2.273 17.613 1.00 88.94 106 ARG A CA 1
ATOM 790 C C . ARG A 1 106 ? -20.499 2.425 16.699 1.00 88.94 106 ARG A C 1
ATOM 792 O O . ARG A 1 106 ? -21.179 3.456 16.758 1.00 88.94 106 ARG A O 1
ATOM 799 N N . GLU A 1 107 ? -20.796 1.423 15.875 1.00 87.50 107 GLU A N 1
ATOM 800 C CA . GLU A 1 107 ? -22.029 1.376 15.086 1.00 87.50 107 GLU A CA 1
ATOM 801 C C . GLU A 1 107 ? -23.258 1.379 15.994 1.00 87.50 107 GLU A C 1
ATOM 803 O O . GLU A 1 107 ? -24.175 2.173 15.773 1.00 87.50 107 GLU A O 1
ATOM 808 N N . ARG A 1 108 ? -23.279 0.529 17.027 1.00 86.31 108 ARG A N 1
ATOM 809 C CA . ARG A 1 108 ? -24.408 0.431 17.956 1.00 86.31 108 ARG A CA 1
ATOM 810 C C . ARG A 1 108 ? -24.683 1.769 18.635 1.00 86.31 108 ARG A C 1
ATOM 812 O O . ARG A 1 108 ? -25.831 2.207 18.667 1.00 86.31 108 ARG A O 1
ATOM 819 N N . LEU A 1 109 ? -23.642 2.439 19.130 1.00 82.44 109 LEU A N 1
ATOM 820 C CA . LEU A 1 109 ? -23.760 3.770 19.734 1.00 82.44 109 LEU A CA 1
ATOM 821 C C . LEU A 1 109 ? -24.282 4.803 18.733 1.00 82.44 109 LEU A C 1
ATOM 823 O O . LEU A 1 109 ? -25.207 5.543 19.051 1.00 82.44 109 LEU A O 1
ATOM 827 N N . THR A 1 110 ? -23.747 4.805 17.510 1.00 78.88 110 THR A N 1
ATOM 828 C CA . THR A 1 110 ? -24.210 5.711 16.449 1.00 78.88 110 THR A CA 1
ATOM 829 C C . THR A 1 110 ? -25.683 5.481 16.138 1.00 78.88 110 THR A C 1
ATOM 831 O O . THR A 1 110 ? -26.452 6.431 16.080 1.00 78.88 110 THR A O 1
ATOM 834 N N . THR A 1 111 ? -26.088 4.222 15.989 1.00 78.81 111 THR A N 1
ATOM 835 C CA . THR A 1 111 ? -27.468 3.832 15.686 1.00 78.81 111 THR A CA 1
ATOM 836 C C . THR A 1 111 ? -28.422 4.270 16.793 1.00 78.81 111 THR A C 1
ATOM 838 O O . THR A 1 111 ? -29.494 4.790 16.499 1.00 78.81 111 THR A O 1
ATOM 841 N N . LEU A 1 112 ? -28.026 4.126 18.063 1.00 77.50 112 LEU A N 1
ATOM 842 C CA . LEU A 1 112 ? -28.807 4.610 19.204 1.00 77.50 112 LEU A CA 1
ATOM 843 C C . LEU A 1 112 ? -28.933 6.139 19.206 1.00 77.50 112 LEU A C 1
ATOM 845 O O . LEU A 1 112 ? -30.030 6.655 19.403 1.00 77.50 112 LEU A O 1
ATOM 849 N N . SER A 1 113 ? -27.844 6.871 18.953 1.00 72.12 113 SER A N 1
ATOM 850 C CA . SER A 1 113 ? -27.874 8.338 18.857 1.00 72.12 113 SER A CA 1
ATOM 851 C C . SER A 1 113 ? -28.782 8.819 17.723 1.00 72.12 113 SER A C 1
ATOM 853 O O . SER A 1 113 ? -29.616 9.695 17.929 1.00 72.12 113 SER A O 1
ATOM 855 N N . VAL A 1 114 ? -28.659 8.192 16.554 1.00 71.25 114 VAL A N 1
ATOM 856 C CA . VAL A 1 114 ? -29.462 8.443 15.349 1.00 71.25 114 VAL A CA 1
ATOM 857 C C . VAL A 1 114 ? -30.944 8.153 15.613 1.00 71.25 114 VAL A C 1
ATOM 859 O O . VAL A 1 114 ? -31.796 8.971 15.279 1.00 71.25 114 VAL A O 1
ATOM 862 N N . ALA A 1 115 ? -31.271 7.034 16.266 1.00 71.62 115 ALA A N 1
ATOM 863 C CA . ALA A 1 115 ? -32.648 6.687 16.622 1.00 71.62 115 ALA A CA 1
ATOM 864 C C . ALA A 1 115 ? -33.273 7.689 17.610 1.00 71.62 115 ALA A C 1
ATOM 866 O O . ALA A 1 115 ? -34.446 8.035 17.482 1.00 71.62 115 ALA A O 1
ATOM 867 N N . ASN A 1 116 ? -32.484 8.190 18.563 1.00 69.81 116 ASN A N 1
ATOM 868 C CA . ASN A 1 116 ? -32.941 9.157 19.561 1.00 69.81 116 ASN A CA 1
ATOM 869 C C . ASN A 1 116 ? -33.116 10.582 19.003 1.00 69.81 116 ASN A C 1
ATOM 871 O O . ASN A 1 116 ? -33.799 11.388 19.629 1.00 69.81 116 ASN A O 1
ATOM 875 N N . ALA A 1 117 ? -32.551 10.897 17.830 1.00 65.62 117 ALA A N 1
ATOM 876 C CA . ALA A 1 117 ? -32.656 12.215 17.189 1.00 65.62 117 ALA A CA 1
ATOM 877 C C . ALA A 1 117 ? -34.048 12.519 16.583 1.00 65.62 117 ALA A C 1
ATOM 879 O O . ALA A 1 117 ? -34.280 13.602 16.053 1.00 65.62 117 ALA A O 1
ATOM 880 N N . GLY A 1 118 ? -35.002 11.590 16.677 1.00 58.66 118 GLY A N 1
ATOM 881 C CA . GLY A 1 118 ? -36.432 11.900 16.637 1.00 58.66 118 GLY A CA 1
ATOM 882 C C . GLY A 1 118 ? -37.102 12.047 15.268 1.00 58.66 118 GLY A C 1
ATOM 883 O O . GLY A 1 118 ? -38.290 11.773 15.205 1.00 58.66 118 GLY A O 1
ATOM 884 N N . LEU A 1 119 ? -36.420 12.398 14.174 1.00 51.81 119 LEU A N 1
ATOM 885 C CA . LEU A 1 119 ? -37.001 12.434 12.815 1.00 51.81 119 LEU A CA 1
ATOM 886 C C . LEU A 1 119 ? -35.870 12.464 11.778 1.00 51.81 119 LEU A C 1
ATOM 888 O O . LEU A 1 119 ? -35.468 13.520 11.293 1.00 51.81 119 LEU A O 1
ATOM 892 N N . LEU A 1 120 ? -35.339 11.296 11.422 1.00 59.19 120 LEU A N 1
ATOM 893 C CA . LEU A 1 120 ? -34.414 11.201 10.298 1.00 59.19 120 LEU A CA 1
ATOM 894 C C . LEU A 1 120 ? -35.181 10.778 9.059 1.00 59.19 120 LEU A C 1
ATOM 896 O O . LEU A 1 120 ? -35.808 9.719 9.016 1.00 59.19 120 LEU A O 1
ATOM 900 N N . THR A 1 121 ? -35.104 11.609 8.024 1.00 67.00 121 THR A N 1
ATOM 901 C CA . THR A 1 121 ? -35.444 11.160 6.678 1.00 67.00 121 THR A CA 1
ATOM 902 C C . THR A 1 121 ? -34.590 9.924 6.350 1.00 67.00 121 THR A C 1
ATOM 904 O O . THR A 1 121 ? -33.454 9.817 6.828 1.00 67.00 121 THR A O 1
ATOM 907 N N . PRO A 1 122 ? -35.075 8.986 5.515 1.00 67.69 122 PRO A N 1
ATOM 908 C CA . PRO A 1 122 ? -34.273 7.840 5.085 1.00 67.69 122 PRO A CA 1
ATOM 909 C C . PRO A 1 122 ? -32.893 8.240 4.540 1.00 67.69 122 PRO A C 1
ATOM 911 O O . PRO A 1 122 ? -31.924 7.513 4.730 1.00 67.69 122 PRO A O 1
ATOM 914 N N . ALA A 1 123 ? -32.789 9.423 3.923 1.00 65.69 123 ALA A N 1
ATOM 915 C CA . ALA A 1 123 ? -31.531 9.992 3.455 1.00 65.69 123 ALA A CA 1
ATOM 916 C C . ALA A 1 123 ? -30.547 10.277 4.602 1.00 65.69 123 ALA A C 1
ATOM 918 O O . ALA A 1 123 ? -29.412 9.818 4.545 1.00 65.69 123 ALA A O 1
ATOM 919 N N . ALA A 1 124 ? -30.986 10.954 5.666 1.00 65.50 124 ALA A N 1
ATOM 920 C CA . ALA A 1 124 ? -30.124 11.299 6.796 1.00 65.50 124 ALA A CA 1
ATOM 921 C C . ALA A 1 124 ? -29.688 10.059 7.604 1.00 65.50 124 ALA A C 1
ATOM 923 O O . ALA A 1 124 ? -28.551 9.976 8.067 1.00 65.50 124 ALA A O 1
ATOM 924 N N . ALA A 1 125 ? -30.561 9.052 7.718 1.00 68.88 125 ALA A N 1
ATOM 925 C CA . ALA A 1 125 ? -30.202 7.763 8.311 1.00 68.88 125 ALA A CA 1
ATOM 926 C C . ALA A 1 12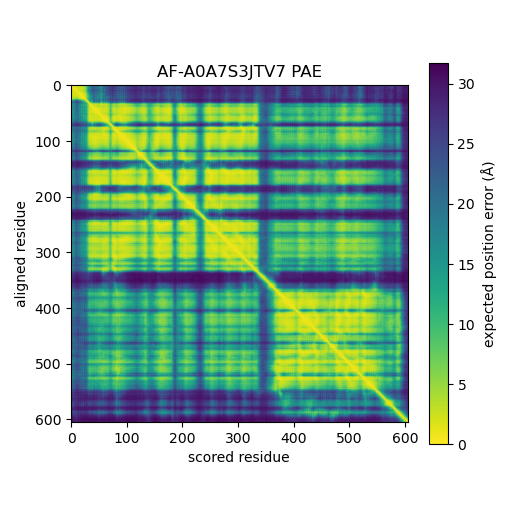5 ? -29.173 6.999 7.455 1.00 68.88 125 ALA A C 1
ATOM 928 O O . ALA A 1 125 ? -28.197 6.462 7.981 1.00 68.88 125 ALA A O 1
ATOM 929 N N . MET A 1 126 ? -29.358 6.980 6.130 1.00 71.44 126 MET A N 1
ATOM 930 C CA . MET A 1 126 ? -28.400 6.374 5.198 1.00 71.44 126 MET A CA 1
ATOM 931 C C . MET A 1 126 ? -27.049 7.090 5.225 1.00 71.44 126 MET A C 1
ATOM 933 O O . MET A 1 126 ? -26.015 6.431 5.183 1.00 71.44 126 MET A O 1
ATOM 937 N N . GLU A 1 127 ? -27.041 8.415 5.332 1.00 69.25 127 GLU A N 1
ATOM 938 C CA . GLU A 1 127 ? -25.834 9.237 5.436 1.00 69.25 127 GLU A CA 1
ATOM 939 C C . GLU A 1 127 ? -25.041 8.919 6.712 1.00 69.25 127 GLU A C 1
ATOM 941 O O . GLU A 1 127 ? -23.838 8.678 6.645 1.00 69.25 127 GLU A O 1
ATOM 946 N N . ALA A 1 128 ? -25.716 8.808 7.861 1.00 69.75 128 ALA A N 1
ATOM 947 C CA . ALA A 1 128 ? -25.078 8.484 9.139 1.00 69.75 128 ALA A CA 1
ATOM 948 C C . ALA A 1 128 ? -24.499 7.055 9.205 1.00 69.75 128 ALA A C 1
ATOM 950 O O . ALA A 1 128 ? -23.526 6.809 9.924 1.00 69.75 128 ALA A O 1
ATOM 951 N N . LEU A 1 129 ? -25.098 6.108 8.474 1.00 77.12 129 LEU A N 1
ATOM 952 C CA . LEU A 1 129 ? -24.715 4.689 8.470 1.00 77.12 129 LEU A CA 1
ATOM 953 C C . LEU A 1 129 ? -23.833 4.293 7.275 1.00 77.12 129 LEU A C 1
ATOM 955 O O . LEU A 1 129 ? -23.318 3.171 7.229 1.00 77.12 129 LEU A O 1
ATOM 959 N N . SER A 1 130 ? -23.621 5.190 6.315 1.00 78.00 130 SER A N 1
ATOM 960 C CA . SER A 1 130 ? -22.703 4.948 5.202 1.00 78.00 130 SER A CA 1
ATOM 961 C C . SER A 1 130 ? -21.252 5.116 5.659 1.00 78.00 130 SER A C 1
ATOM 963 O O . SER A 1 130 ? -20.950 6.046 6.408 1.00 78.00 130 SER A O 1
ATOM 965 N N . PRO A 1 131 ? -20.323 4.244 5.229 1.00 81.50 131 PRO A N 1
ATOM 966 C CA . PRO A 1 131 ? -18.909 4.472 5.471 1.00 81.50 131 PRO A CA 1
ATOM 967 C C . PRO A 1 131 ? -18.479 5.766 4.778 1.00 81.50 131 PRO A C 1
ATOM 969 O O . PRO A 1 131 ? -18.977 6.107 3.702 1.00 81.50 131 PRO A O 1
ATOM 972 N N . ALA A 1 132 ? -17.509 6.454 5.369 1.00 78.81 132 ALA A N 1
ATOM 973 C CA . ALA A 1 132 ? -16.969 7.698 4.841 1.00 78.81 132 ALA A CA 1
ATOM 974 C C . ALA A 1 132 ? -15.454 7.592 4.648 1.00 78.81 132 ALA A C 1
ATOM 976 O O . ALA A 1 132 ? -14.754 6.987 5.460 1.00 78.81 132 ALA A O 1
ATOM 977 N N . LEU A 1 133 ? -14.957 8.214 3.579 1.00 77.62 133 LEU A N 1
ATOM 978 C CA . LEU A 1 133 ? -13.533 8.402 3.322 1.00 77.62 133 LEU A CA 1
ATOM 979 C C . LEU A 1 133 ? -13.241 9.900 3.231 1.00 77.62 133 LEU A C 1
ATOM 981 O O . LEU A 1 133 ? -13.741 10.563 2.325 1.00 77.62 133 LEU A O 1
ATOM 985 N N . ARG A 1 134 ? -12.420 10.419 4.145 1.00 76.44 134 ARG A N 1
ATOM 986 C CA . ARG A 1 134 ? -11.949 11.810 4.132 1.00 76.44 134 ARG A CA 1
ATOM 987 C C . ARG A 1 134 ? -10.548 11.864 3.516 1.00 76.44 134 ARG A C 1
ATOM 989 O O . ARG A 1 134 ? -9.625 11.287 4.083 1.00 76.44 134 ARG A O 1
ATOM 996 N N . THR A 1 135 ? -10.388 12.529 2.370 1.00 68.00 135 THR A N 1
ATOM 997 C CA . THR A 1 135 ? -9.080 12.837 1.754 1.00 68.00 135 THR A CA 1
ATOM 998 C C . THR A 1 135 ? -9.116 14.232 1.115 1.00 68.00 135 THR A C 1
ATOM 1000 O O . THR A 1 135 ? -10.182 14.691 0.702 1.00 68.00 135 THR A O 1
ATOM 1003 N N . SER A 1 136 ? -7.968 14.898 0.970 1.00 59.38 136 SER A N 1
ATOM 1004 C CA . SER A 1 136 ? -7.818 16.145 0.187 1.00 59.38 136 SER A CA 1
ATOM 1005 C C . SER A 1 136 ? -8.248 16.019 -1.275 1.00 59.38 136 SER A C 1
ATOM 1007 O O . SER A 1 136 ? -8.739 16.981 -1.857 1.00 59.38 136 SER A O 1
ATOM 1009 N N . ALA A 1 137 ? -8.090 14.834 -1.870 1.00 45.50 137 ALA A N 1
ATOM 1010 C CA . ALA A 1 137 ? -8.343 14.590 -3.290 1.00 45.50 137 ALA A CA 1
ATOM 1011 C C . ALA A 1 137 ? -9.832 14.411 -3.650 1.00 45.50 137 ALA A C 1
ATOM 1013 O O . ALA A 1 137 ? -10.170 14.320 -4.829 1.00 45.50 137 ALA A O 1
ATOM 1014 N N . ARG A 1 138 ? -10.741 14.339 -2.668 1.00 45.81 138 ARG A N 1
ATOM 1015 C CA . ARG A 1 138 ? -12.190 14.295 -2.910 1.00 45.81 138 ARG A CA 1
ATOM 1016 C C . ARG A 1 138 ? -12.888 15.388 -2.108 1.00 45.81 138 ARG A C 1
ATOM 1018 O O . ARG A 1 138 ? -13.370 15.157 -1.007 1.00 45.81 138 ARG A O 1
ATOM 1025 N N . THR A 1 139 ? -13.047 16.553 -2.729 1.00 36.59 139 THR A N 1
ATOM 1026 C CA . THR A 1 139 ? -13.960 17.633 -2.303 1.00 36.59 139 THR A CA 1
ATOM 1027 C C . THR A 1 139 ? -15.444 17.234 -2.346 1.00 36.59 139 THR A C 1
ATOM 1029 O O . THR A 1 139 ? -16.312 18.027 -1.997 1.00 36.59 139 THR A O 1
ATOM 1032 N N . SER A 1 140 ? -15.764 16.005 -2.760 1.00 36.47 140 SER A N 1
ATOM 1033 C CA . SER A 1 140 ? -17.132 15.508 -2.918 1.00 36.47 140 SER A CA 1
ATOM 1034 C C . SER A 1 140 ? -17.283 14.125 -2.289 1.00 36.47 140 SER A C 1
ATOM 1036 O O . SER A 1 140 ? -17.457 13.123 -2.979 1.00 36.47 140 SER A O 1
ATOM 1038 N N . VAL A 1 141 ? -17.192 14.040 -0.966 1.00 38.00 141 VAL A N 1
ATOM 1039 C CA . VAL A 1 141 ? -17.790 12.918 -0.237 1.00 38.00 141 VAL A CA 1
ATOM 1040 C C . VAL A 1 141 ? -18.882 13.524 0.619 1.00 38.00 141 VAL A C 1
ATOM 1042 O O . VAL A 1 141 ? -18.633 14.489 1.336 1.00 38.00 141 VAL A O 1
ATOM 1045 N N . THR A 1 142 ? -20.095 13.011 0.408 1.00 37.88 142 THR A N 1
ATOM 1046 C CA . THR A 1 142 ? -21.330 13.256 1.161 1.00 37.88 142 THR A CA 1
ATOM 1047 C C . THR A 1 142 ? -21.051 13.858 2.527 1.00 37.88 142 THR A C 1
ATOM 1049 O O . THR A 1 142 ? -20.289 13.272 3.303 1.00 37.88 142 THR A O 1
ATOM 1052 N N . ARG A 1 143 ? -21.676 15.019 2.794 1.00 38.00 143 ARG A N 1
ATOM 1053 C CA . ARG A 1 143 ? -21.766 15.598 4.138 1.00 38.00 143 ARG A CA 1
ATOM 1054 C C . ARG A 1 143 ? -22.003 14.432 5.104 1.00 38.00 143 ARG A C 1
ATOM 1056 O O . ARG A 1 143 ? -22.740 13.508 4.785 1.00 38.00 143 ARG A O 1
ATOM 1063 N N . ILE A 1 144 ? -21.245 14.375 6.191 1.00 45.97 144 ILE A N 1
ATOM 1064 C CA . ILE A 1 144 ? -21.589 13.469 7.279 1.00 45.97 144 ILE A CA 1
ATOM 1065 C C . ILE A 1 144 ? -22.578 14.278 8.089 1.00 45.97 144 ILE A C 1
ATOM 1067 O O . ILE A 1 144 ? -22.200 15.316 8.632 1.00 45.97 144 ILE A O 1
ATOM 1071 N N . ALA A 1 145 ? -23.830 13.840 8.124 1.00 42.53 145 ALA A N 1
ATOM 1072 C CA . ALA A 1 145 ? -24.841 14.458 8.952 1.00 42.53 145 ALA A CA 1
ATOM 1073 C C . ALA A 1 145 ? -24.267 14.670 10.361 1.00 42.53 145 ALA A C 1
ATOM 1075 O O . ALA A 1 145 ? -23.792 13.726 11.001 1.00 42.53 145 ALA A O 1
ATOM 1076 N N . SER A 1 146 ? -24.358 15.907 10.854 1.00 47.62 146 SER A N 1
ATOM 1077 C CA . SER A 1 146 ? -24.047 16.317 12.235 1.00 47.62 146 SER A CA 1
ATOM 1078 C C . SER A 1 146 ? -24.827 15.529 13.301 1.00 47.62 146 SER A C 1
ATOM 1080 O O . SER A 1 146 ? -24.601 15.687 14.494 1.00 47.62 146 SER A O 1
ATOM 1082 N N . LEU A 1 147 ? -25.743 14.665 12.858 1.00 44.19 147 LEU A N 1
ATOM 1083 C CA . LEU A 1 147 ? -26.701 13.882 13.628 1.00 44.19 147 LEU A CA 1
ATOM 1084 C C . LEU A 1 147 ? -26.093 12.648 14.322 1.00 44.19 147 LEU A C 1
ATOM 1086 O O . LEU A 1 147 ? -26.786 11.989 15.095 1.00 44.19 147 LEU A O 1
ATOM 1090 N N . ALA A 1 148 ? -24.828 12.303 14.062 1.00 53.16 148 ALA A N 1
ATOM 1091 C CA . ALA A 1 148 ? -24.169 11.145 14.669 1.00 53.16 148 ALA A CA 1
ATOM 1092 C C . ALA A 1 148 ? -23.192 11.558 15.781 1.00 53.16 148 ALA A C 1
ATOM 1094 O O . ALA A 1 148 ? -22.333 12.412 15.567 1.00 53.16 148 ALA A O 1
ATOM 1095 N N . ALA A 1 149 ? -23.279 10.893 16.940 1.00 56.56 149 ALA A N 1
ATOM 1096 C CA . ALA A 1 149 ? -22.346 11.087 18.048 1.00 56.56 149 ALA A CA 1
ATOM 1097 C C . ALA A 1 149 ? -20.878 10.932 17.591 1.00 56.56 149 ALA A C 1
ATOM 1099 O O . ALA A 1 149 ? -20.593 10.085 16.734 1.00 56.56 149 ALA A O 1
ATOM 1100 N N . PRO A 1 150 ? -19.941 11.716 18.158 1.00 62.91 150 PRO A N 1
ATOM 1101 C CA . PRO A 1 150 ? -18.526 11.611 17.819 1.00 62.91 150 PRO A CA 1
ATOM 1102 C C . PRO A 1 150 ? -18.027 10.183 18.066 1.00 62.91 150 PRO A C 1
ATOM 1104 O O . PRO A 1 150 ? -18.218 9.620 19.147 1.00 62.91 150 PRO A O 1
ATOM 1107 N N . ARG A 1 151 ? -17.373 9.589 17.059 1.00 72.44 151 ARG A N 1
ATOM 1108 C CA . ARG A 1 151 ? -16.892 8.190 17.110 1.00 72.44 151 ARG A CA 1
ATOM 1109 C C . ARG A 1 151 ? -15.759 7.996 18.127 1.00 72.44 151 ARG A C 1
ATOM 1111 O O . ARG A 1 151 ? -15.521 6.881 18.601 1.00 72.44 151 ARG A O 1
ATOM 1118 N N . GLY A 1 152 ? -15.093 9.086 18.503 1.00 77.88 152 GLY A N 1
ATOM 1119 C CA . GLY A 1 152 ? -13.888 9.071 19.318 1.00 77.88 152 GLY A CA 1
ATOM 1120 C C . GLY A 1 152 ? -12.629 8.815 18.477 1.00 77.88 152 GLY A C 1
ATOM 1121 O O . GLY A 1 152 ? -12.715 8.615 17.264 1.00 77.88 152 GLY A O 1
ATOM 1122 N N . PRO A 1 153 ? -11.445 8.835 19.111 1.00 85.81 153 PRO A N 1
ATOM 1123 C CA . PRO A 1 153 ? -10.162 8.773 18.410 1.00 85.81 153 PRO A CA 1
ATOM 1124 C C . PRO A 1 153 ? -9.952 7.461 17.636 1.00 85.81 153 PRO A C 1
ATOM 1126 O O . PRO A 1 153 ? -10.618 6.473 17.948 1.00 85.81 153 PRO A O 1
ATOM 1129 N N . PRO A 1 154 ? -9.003 7.403 16.684 1.00 93.75 154 PRO A N 1
ATOM 1130 C CA . PRO A 1 154 ? -8.795 6.234 15.829 1.00 93.75 154 PRO A CA 1
ATOM 1131 C C . PRO A 1 154 ? -8.513 4.946 16.615 1.00 93.75 154 PRO A C 1
ATOM 1133 O O . PRO A 1 154 ? -7.749 4.935 17.581 1.00 93.75 154 PRO A O 1
ATOM 1136 N N . LEU A 1 155 ? -9.119 3.844 16.161 1.00 95.69 155 LEU A N 1
ATOM 1137 C CA . LEU A 1 155 ? -8.845 2.474 16.618 1.00 95.69 155 LEU A CA 1
ATOM 1138 C C . LEU A 1 155 ? -7.663 1.859 15.866 1.00 95.69 155 LEU A C 1
ATOM 1140 O O . LEU A 1 155 ? -6.953 1.009 16.404 1.00 95.69 155 LEU A O 1
ATOM 1144 N N . PHE A 1 156 ? -7.464 2.280 14.618 1.00 96.69 156 PHE A N 1
ATOM 1145 C CA . PHE A 1 156 ? -6.435 1.762 13.730 1.00 96.69 156 PHE A CA 1
ATOM 1146 C C . PHE A 1 156 ? -5.699 2.914 13.047 1.00 96.69 156 PHE A C 1
ATOM 1148 O O . PHE A 1 156 ? -6.322 3.758 12.406 1.00 96.69 156 PHE A O 1
ATOM 1155 N N . LEU A 1 157 ? -4.375 2.939 13.196 1.00 97.44 157 LEU A N 1
ATOM 1156 C CA . LEU A 1 157 ? -3.479 3.880 12.533 1.00 97.44 157 LEU A CA 1
ATOM 1157 C C . LEU A 1 157 ? -2.596 3.125 11.540 1.00 97.44 157 LEU A C 1
ATOM 1159 O O . LEU A 1 157 ? -1.956 2.139 11.908 1.00 97.44 157 LEU A O 1
ATOM 1163 N N . VAL A 1 158 ? -2.538 3.607 10.303 1.00 97.75 158 VAL A N 1
ATOM 1164 C CA . VAL A 1 158 ? -1.571 3.167 9.296 1.00 97.75 158 VAL A CA 1
ATOM 1165 C C . VAL A 1 158 ? -0.611 4.305 8.988 1.00 97.75 158 VAL A C 1
ATOM 1167 O O . VAL A 1 158 ? -1.041 5.377 8.564 1.00 97.75 158 VAL A O 1
ATOM 1170 N N . LEU A 1 159 ? 0.682 4.054 9.166 1.00 97.19 159 LEU A N 1
ATOM 1171 C CA . LEU A 1 159 ? 1.755 4.922 8.695 1.00 97.19 159 LEU A CA 1
ATOM 1172 C C . LEU A 1 159 ? 2.278 4.409 7.360 1.00 97.19 159 LEU A C 1
ATOM 1174 O O . LEU A 1 159 ? 2.391 3.199 7.164 1.00 97.19 159 LEU A O 1
ATOM 1178 N N . THR A 1 160 ? 2.632 5.334 6.477 1.00 94.25 160 THR A N 1
ATOM 1179 C CA . THR A 1 160 ? 3.166 5.050 5.139 1.00 94.25 160 THR A CA 1
ATOM 1180 C C . THR A 1 160 ? 4.300 6.031 4.805 1.00 94.25 160 THR A C 1
ATOM 1182 O O . THR A 1 160 ? 4.334 7.117 5.381 1.00 94.25 160 THR A O 1
ATOM 1185 N N . PRO A 1 161 ? 5.220 5.709 3.878 1.00 90.19 161 PRO A N 1
ATOM 1186 C CA . PRO A 1 161 ? 6.326 6.592 3.507 1.00 90.19 161 PRO A CA 1
ATOM 1187 C C . PRO A 1 161 ? 5.928 7.704 2.527 1.00 90.19 161 PRO A C 1
ATOM 1189 O O . PRO A 1 161 ? 6.750 8.562 2.230 1.00 90.19 161 PRO A O 1
ATOM 1192 N N . SER A 1 162 ? 4.731 7.662 1.925 1.00 86.25 162 SER A N 1
ATOM 1193 C CA . SER A 1 162 ? 4.361 8.615 0.873 1.00 86.25 162 SER A CA 1
ATOM 1194 C C . SER A 1 162 ? 2.868 8.921 0.823 1.00 86.25 162 SER A C 1
ATOM 1196 O O . SER A 1 162 ? 2.020 8.058 1.065 1.00 86.25 162 SER A O 1
ATOM 1198 N N . ARG A 1 163 ? 2.550 10.155 0.410 1.00 84.31 163 ARG A N 1
ATOM 1199 C CA . ARG A 1 163 ? 1.181 10.667 0.226 1.00 84.31 163 ARG A CA 1
ATOM 1200 C C . ARG A 1 163 ? 0.329 9.759 -0.666 1.00 84.31 163 ARG A C 1
ATOM 1202 O O . ARG A 1 163 ? -0.804 9.416 -0.339 1.00 84.31 163 ARG A O 1
ATOM 1209 N N . ALA A 1 164 ? 0.888 9.330 -1.797 1.00 78.44 164 ALA A N 1
ATOM 1210 C CA . ALA A 1 164 ? 0.181 8.480 -2.750 1.00 78.44 164 ALA A CA 1
ATOM 1211 C C . ALA A 1 164 ? -0.132 7.089 -2.163 1.00 78.44 164 ALA A C 1
ATOM 1213 O O . ALA A 1 164 ? -1.231 6.572 -2.380 1.00 78.44 164 ALA A O 1
ATOM 1214 N N . LEU A 1 165 ? 0.781 6.510 -1.368 1.00 83.81 165 LEU A N 1
ATOM 1215 C CA . LEU A 1 165 ? 0.543 5.222 -0.716 1.00 83.81 165 LEU A CA 1
ATOM 1216 C C . LEU A 1 165 ? -0.520 5.340 0.384 1.00 83.81 165 LEU A C 1
ATOM 1218 O O . LEU A 1 165 ? -1.396 4.477 0.471 1.00 83.81 165 LEU A O 1
ATOM 1222 N N . ALA A 1 166 ? -0.500 6.428 1.160 1.00 88.50 166 ALA A N 1
ATOM 1223 C CA . ALA A 1 166 ? -1.531 6.726 2.152 1.00 88.50 166 ALA A CA 1
ATOM 1224 C C . ALA A 1 166 ? -2.933 6.761 1.522 1.00 88.50 166 ALA A C 1
ATOM 1226 O O . ALA A 1 166 ? -3.833 6.051 1.973 1.00 88.50 166 ALA A O 1
ATOM 1227 N N . VAL A 1 167 ? -3.116 7.517 0.432 1.00 82.81 167 VAL A N 1
ATOM 1228 C CA . VAL A 1 167 ? -4.409 7.613 -0.274 1.00 82.81 167 VAL A CA 1
ATOM 1229 C C . VAL A 1 167 ? -4.853 6.253 -0.813 1.00 82.81 167 VAL A C 1
ATOM 1231 O O . VAL A 1 167 ? -6.028 5.886 -0.704 1.00 82.81 167 VAL A O 1
ATOM 1234 N N . GLN A 1 168 ? -3.922 5.478 -1.371 1.00 81.94 168 GLN A N 1
ATOM 1235 C CA . GLN A 1 168 ? -4.208 4.153 -1.909 1.00 81.94 168 GLN A CA 1
ATOM 1236 C C . GLN A 1 168 ? -4.676 3.180 -0.818 1.00 81.94 168 GLN A C 1
ATOM 1238 O O . GLN A 1 168 ? -5.686 2.495 -0.992 1.00 81.94 168 GLN A O 1
ATOM 1243 N N . ILE A 1 169 ? -3.984 3.138 0.322 1.00 89.00 169 ILE A N 1
ATOM 1244 C CA . ILE A 1 169 ? -4.361 2.285 1.454 1.00 89.00 169 ILE A CA 1
ATOM 1245 C C . ILE A 1 169 ? -5.684 2.744 2.064 1.00 89.00 169 ILE A C 1
ATOM 1247 O O . ILE A 1 169 ? -6.549 1.907 2.316 1.00 89.00 169 ILE A O 1
ATOM 1251 N N . ALA A 1 170 ? -5.887 4.051 2.248 1.00 88.25 170 ALA A N 1
ATOM 1252 C CA . ALA A 1 170 ? -7.145 4.591 2.757 1.00 88.25 170 ALA A CA 1
ATOM 1253 C C . ALA A 1 170 ? -8.327 4.197 1.859 1.00 88.25 170 ALA A C 1
ATOM 1255 O O . ALA A 1 170 ? -9.365 3.755 2.348 1.00 88.25 170 ALA A O 1
ATOM 1256 N N . THR A 1 171 ? -8.144 4.262 0.538 1.00 82.31 171 THR A N 1
ATOM 1257 C CA . THR A 1 171 ? -9.150 3.837 -0.447 1.00 82.31 171 THR A CA 1
ATOM 1258 C C . THR A 1 171 ? -9.405 2.326 -0.394 1.00 82.31 171 THR A C 1
ATOM 1260 O O . THR A 1 171 ? -10.556 1.883 -0.480 1.00 82.31 171 THR A O 1
ATOM 1263 N N . ALA A 1 172 ? -8.356 1.519 -0.214 1.00 83.44 172 ALA A N 1
ATOM 1264 C CA . ALA A 1 172 ? -8.482 0.073 -0.061 1.00 83.44 172 ALA A CA 1
ATOM 1265 C C . ALA A 1 172 ? -9.259 -0.293 1.214 1.00 83.44 172 ALA A C 1
ATOM 1267 O O . ALA A 1 172 ? -10.212 -1.068 1.148 1.00 83.44 172 ALA A O 1
ATOM 1268 N N . ILE A 1 173 ? -8.919 0.318 2.354 1.00 90.56 173 ILE A N 1
ATOM 1269 C CA . ILE A 1 173 ? -9.630 0.127 3.625 1.00 90.56 173 ILE A CA 1
ATOM 1270 C C . ILE A 1 173 ? -11.083 0.586 3.498 1.00 90.56 173 ILE A C 1
ATOM 1272 O O . ILE A 1 173 ? -11.979 -0.167 3.867 1.00 90.56 173 ILE A O 1
ATOM 1276 N N . PHE A 1 174 ? -11.334 1.762 2.915 1.00 88.12 174 PHE A N 1
ATOM 1277 C CA . PHE A 1 174 ? -12.686 2.262 2.653 1.00 88.12 174 PHE A CA 1
ATOM 1278 C C . PHE A 1 174 ? -13.525 1.250 1.864 1.00 88.12 174 PHE A C 1
ATOM 1280 O O . PHE A 1 174 ? -14.671 0.972 2.211 1.00 88.12 174 PHE A O 1
ATOM 1287 N N . THR A 1 175 ? -12.931 0.629 0.844 1.00 84.06 175 THR A N 1
ATOM 1288 C CA . THR A 1 175 ? -13.586 -0.418 0.051 1.00 84.06 175 THR A CA 1
ATOM 1289 C C . THR A 1 175 ? -13.858 -1.683 0.878 1.00 84.06 175 THR A C 1
ATOM 1291 O O . THR A 1 175 ? -14.921 -2.297 0.733 1.00 84.06 175 THR A O 1
ATOM 1294 N N . LEU A 1 176 ? -12.940 -2.075 1.767 1.00 87.69 176 LEU A N 1
ATOM 1295 C CA . LEU A 1 176 ? -13.118 -3.214 2.677 1.00 87.69 176 LEU A CA 1
ATOM 1296 C C . LEU A 1 176 ? -14.233 -2.979 3.704 1.00 87.69 176 LEU A C 1
ATOM 1298 O O . LEU A 1 176 ? -14.920 -3.929 4.055 1.00 87.69 176 LEU A O 1
ATOM 1302 N N . VAL A 1 177 ? -14.475 -1.740 4.133 1.00 89.62 177 VAL A N 1
ATOM 1303 C CA . VAL A 1 177 ? -15.536 -1.406 5.107 1.00 89.62 177 VAL A CA 1
ATOM 1304 C C . VAL A 1 177 ? -16.871 -1.027 4.450 1.00 89.62 177 VAL A C 1
ATOM 1306 O O . VAL A 1 177 ? -17.704 -0.343 5.039 1.00 89.62 177 VAL A O 1
ATOM 1309 N N . GLY A 1 178 ? -17.088 -1.472 3.208 1.00 81.06 178 GLY A N 1
ATOM 1310 C CA . GLY A 1 178 ? -18.363 -1.317 2.498 1.00 81.06 178 GLY A CA 1
ATOM 1311 C C . GLY A 1 178 ? -18.477 -0.064 1.627 1.00 81.06 178 GLY A C 1
ATOM 1312 O O . GLY A 1 178 ? -19.509 0.131 0.988 1.00 81.06 178 GLY A O 1
ATOM 1313 N N . GLY A 1 179 ? -17.432 0.763 1.553 1.00 78.56 179 GLY A N 1
ATOM 1314 C CA . GLY A 1 179 ? -17.379 1.923 0.670 1.00 78.56 179 GLY A CA 1
ATOM 1315 C C . GLY A 1 179 ? -17.389 1.543 -0.811 1.00 78.56 179 GLY A C 1
ATOM 1316 O O . GLY A 1 179 ? -16.946 0.457 -1.203 1.00 78.56 179 GLY A O 1
ATOM 1317 N N . ASN A 1 180 ? -17.891 2.452 -1.648 1.00 69.69 180 ASN A N 1
ATOM 1318 C CA . ASN A 1 180 ? -17.871 2.320 -3.102 1.00 69.69 180 ASN A CA 1
ATOM 1319 C C . ASN A 1 180 ? -17.286 3.591 -3.728 1.00 69.69 180 ASN A C 1
ATOM 1321 O O . ASN A 1 180 ? -17.710 4.702 -3.423 1.00 69.69 180 ASN A O 1
ATOM 1325 N N . ALA A 1 181 ? -16.280 3.426 -4.585 1.00 51.91 181 ALA A N 1
ATOM 1326 C CA . ALA A 1 181 ? -15.570 4.533 -5.211 1.00 51.91 181 ALA A CA 1
ATOM 1327 C C . ALA A 1 181 ? -16.180 4.989 -6.551 1.00 51.91 181 ALA A C 1
ATOM 1329 O O . ALA A 1 181 ? -15.728 6.014 -7.065 1.00 51.91 181 ALA A O 1
ATOM 1330 N N . ARG A 1 182 ? -17.163 4.264 -7.114 1.00 48.53 182 ARG A N 1
ATOM 1331 C CA . ARG A 1 182 ? -17.817 4.603 -8.394 1.00 48.53 182 ARG A CA 1
ATOM 1332 C C . ARG A 1 182 ? -18.957 5.610 -8.202 1.00 48.53 182 ARG A C 1
ATOM 1334 O O . ARG A 1 182 ? -19.725 5.500 -7.254 1.00 48.53 182 ARG A O 1
ATOM 1341 N N . SER A 1 183 ? -19.073 6.562 -9.131 1.00 35.62 183 SER A N 1
ATOM 1342 C CA . SER A 1 183 ? -20.065 7.652 -9.131 1.00 35.62 183 SER A CA 1
ATOM 1343 C C . SER A 1 183 ? -21.497 7.220 -9.477 1.00 35.62 183 SER A C 1
ATOM 1345 O O . SER A 1 183 ? -22.425 8.006 -9.318 1.00 35.62 183 SER A O 1
ATOM 1347 N N . THR A 1 184 ? -21.706 5.983 -9.929 1.00 32.69 184 THR A N 1
ATOM 1348 C CA . THR A 1 184 ? -23.024 5.445 -10.279 1.00 32.69 184 THR A CA 1
ATOM 1349 C C . THR A 1 184 ? -23.507 4.474 -9.202 1.00 32.69 184 THR A C 1
ATOM 1351 O O . THR A 1 184 ? -23.208 3.282 -9.212 1.00 32.69 184 THR A O 1
ATOM 1354 N N . TYR A 1 185 ? -24.254 5.005 -8.234 1.00 31.55 185 TYR A N 1
ATOM 1355 C CA . TYR A 1 185 ? -24.981 4.218 -7.242 1.00 31.55 185 TYR A CA 1
ATOM 1356 C C . TYR A 1 185 ? -26.371 3.859 -7.784 1.00 31.55 185 TYR A C 1
ATOM 1358 O O . TYR A 1 185 ? -27.184 4.745 -8.030 1.00 31.55 185 TYR A O 1
ATOM 1366 N N . PHE A 1 186 ? -26.653 2.562 -7.937 1.00 26.22 186 PHE A N 1
ATOM 1367 C CA . PHE A 1 186 ? -28.006 2.046 -8.157 1.00 26.22 186 PHE A CA 1
ATOM 1368 C C . PHE A 1 186 ? -28.431 1.188 -6.952 1.00 26.22 186 PHE A C 1
ATOM 1370 O O . PHE A 1 186 ? -27.716 0.244 -6.590 1.00 26.22 186 PHE A O 1
ATOM 1377 N N . PRO A 1 187 ? -29.584 1.469 -6.318 1.00 26.31 187 PRO A N 1
ATOM 1378 C CA . PRO A 1 187 ? -30.174 0.568 -5.331 1.00 26.31 187 PRO A CA 1
ATOM 1379 C C . PRO A 1 187 ? -30.395 -0.825 -5.948 1.00 26.31 187 PRO A C 1
ATOM 1381 O O . PRO A 1 187 ? -31.074 -0.945 -6.964 1.00 26.31 187 PRO A O 1
ATOM 1384 N N . GLY A 1 188 ? -29.804 -1.870 -5.354 1.00 28.80 188 GLY A N 1
ATOM 1385 C CA . GLY A 1 188 ? -29.897 -3.258 -5.840 1.00 28.80 188 GLY A CA 1
ATOM 1386 C C . GLY A 1 188 ? -28.643 -3.825 -6.522 1.00 28.80 188 GLY A C 1
ATOM 1387 O O . GLY A 1 188 ? -28.632 -5.007 -6.864 1.00 28.80 188 GLY A O 1
ATOM 1388 N N . ASP A 1 189 ? -27.567 -3.046 -6.688 1.00 35.69 189 ASP A N 1
ATOM 1389 C CA . ASP A 1 189 ? -26.279 -3.600 -7.129 1.00 35.69 189 ASP A CA 1
ATOM 1390 C C . ASP A 1 189 ? -25.726 -4.577 -6.068 1.00 35.69 189 ASP A C 1
ATOM 1392 O O . ASP A 1 189 ? -25.791 -4.309 -4.868 1.00 35.69 189 ASP A O 1
ATOM 1396 N N . LYS A 1 190 ? -25.139 -5.711 -6.473 1.00 39.75 190 LYS A N 1
ATOM 1397 C CA . LYS A 1 190 ? -24.553 -6.698 -5.535 1.00 39.75 190 LYS A CA 1
ATOM 1398 C C . LYS A 1 190 ? -23.391 -6.116 -4.718 1.00 39.75 190 LYS A C 1
ATOM 1400 O O . LYS A 1 190 ? -23.010 -6.689 -3.702 1.00 39.75 190 LYS A O 1
ATOM 1405 N N . LYS A 1 191 ? -22.863 -4.964 -5.150 1.00 47.38 191 LYS A N 1
ATOM 1406 C CA . LYS A 1 191 ? -21.851 -4.139 -4.470 1.00 47.38 191 LYS A CA 1
ATOM 1407 C C . LYS A 1 191 ? -22.443 -2.997 -3.622 1.00 47.38 191 LYS A C 1
ATOM 1409 O O . LYS A 1 191 ? -21.688 -2.147 -3.153 1.00 47.38 191 LYS A O 1
ATOM 1414 N N . SER A 1 192 ? -23.765 -2.944 -3.460 1.00 48.94 192 SER A N 1
ATOM 1415 C CA . SER A 1 192 ? -24.484 -1.910 -2.709 1.00 48.94 192 SER A CA 1
ATOM 1416 C C . SER A 1 192 ? -24.268 -2.027 -1.192 1.00 48.94 192 SER A C 1
ATOM 1418 O O . SER A 1 192 ? -24.043 -3.113 -0.663 1.00 48.94 192 SER A O 1
ATOM 1420 N N . LEU A 1 193 ? -24.407 -0.912 -0.464 1.00 53.31 193 LEU A N 1
ATOM 1421 C CA . LEU A 1 193 ? -24.394 -0.873 1.007 1.00 53.31 193 LEU A CA 1
ATOM 1422 C C . LEU A 1 193 ? -25.425 -1.837 1.634 1.00 53.31 193 LEU A C 1
ATOM 1424 O O . LEU A 1 193 ? -25.235 -2.296 2.762 1.00 53.31 193 LEU A O 1
ATOM 1428 N N . PHE A 1 194 ? -26.500 -2.154 0.903 1.00 58.53 194 PHE A N 1
ATOM 1429 C CA . PHE A 1 194 ? -27.568 -3.050 1.352 1.00 58.53 194 PHE A CA 1
ATOM 1430 C C . PHE A 1 194 ? -27.156 -4.528 1.425 1.00 58.53 194 PHE A C 1
ATOM 1432 O O . PHE A 1 194 ? -27.740 -5.262 2.216 1.00 58.53 194 PHE A O 1
ATOM 1439 N N . SER A 1 195 ? -26.160 -4.974 0.647 1.00 63.56 195 SER A N 1
ATOM 1440 C CA . SER A 1 195 ? -25.607 -6.337 0.751 1.00 63.56 195 SER A CA 1
ATOM 1441 C C . SER A 1 195 ? -24.424 -6.429 1.717 1.00 63.56 195 SER A C 1
ATOM 1443 O O . SER A 1 195 ? -24.059 -7.523 2.138 1.00 63.56 195 SER A O 1
ATOM 1445 N N . TYR A 1 196 ? -23.833 -5.293 2.096 1.00 80.19 196 TYR A N 1
ATOM 1446 C CA . TYR A 1 196 ? -22.745 -5.248 3.064 1.00 80.19 196 TYR A CA 1
ATOM 1447 C C . TYR A 1 196 ? -23.266 -5.582 4.469 1.00 80.19 196 TYR A C 1
ATOM 1449 O O . TYR A 1 196 ? -24.165 -4.916 4.976 1.00 80.19 196 TYR A O 1
ATOM 1457 N N . THR A 1 197 ? -22.683 -6.587 5.118 1.00 85.06 197 THR A N 1
ATOM 1458 C CA . THR A 1 197 ? -23.101 -7.060 6.452 1.00 85.06 197 THR A CA 1
ATOM 1459 C C . THR A 1 197 ? -22.122 -6.680 7.564 1.00 85.06 197 THR A C 1
ATOM 1461 O O . THR A 1 197 ? -22.216 -7.225 8.659 1.00 85.06 197 THR A O 1
ATOM 1464 N N . GLY A 1 198 ? -21.132 -5.835 7.269 1.00 88.38 198 GLY A N 1
ATOM 1465 C CA . GLY A 1 198 ? -20.135 -5.402 8.247 1.00 88.38 198 GLY A CA 1
ATOM 1466 C C . GLY A 1 198 ? -20.501 -4.104 8.959 1.00 88.38 198 GLY A C 1
ATOM 1467 O O . GLY A 1 198 ? -21.560 -3.533 8.670 1.00 88.38 198 GLY A O 1
ATOM 1468 N N . PRO A 1 199 ? -19.594 -3.619 9.829 1.00 90.12 199 PRO A N 1
ATOM 1469 C CA . PRO A 1 199 ? -19.821 -2.439 10.645 1.00 90.12 199 PRO A CA 1
ATOM 1470 C C . PRO A 1 199 ? -20.214 -1.217 9.815 1.00 90.12 199 PRO A C 1
ATOM 1472 O O . PRO A 1 199 ? -19.556 -0.902 8.816 1.00 90.12 199 PRO A O 1
ATOM 1475 N N . LYS A 1 200 ? -21.278 -0.526 10.220 1.00 86.44 200 LYS A N 1
ATOM 1476 C CA . LYS A 1 200 ? -21.841 0.636 9.517 1.00 86.44 200 LYS A CA 1
ATOM 1477 C C . LYS A 1 200 ? -21.255 1.961 10.004 1.00 86.44 200 LYS A C 1
ATOM 1479 O O . LYS A 1 200 ? -20.860 2.141 11.161 1.00 86.44 200 LYS A O 1
ATOM 1484 N N . GLY A 1 201 ? -21.217 2.932 9.096 1.00 80.81 201 GLY A N 1
ATOM 1485 C CA . GLY A 1 201 ? -20.760 4.291 9.383 1.00 80.81 201 GLY A CA 1
ATOM 1486 C C . GLY A 1 201 ? -19.265 4.406 9.690 1.00 80.81 201 GLY A C 1
ATOM 1487 O O . GLY A 1 201 ? -18.872 5.344 10.377 1.00 80.81 201 GLY A O 1
ATOM 1488 N N . VAL A 1 202 ? -18.440 3.448 9.246 1.00 87.88 202 VAL A N 1
ATOM 1489 C CA . VAL A 1 202 ? -16.991 3.464 9.508 1.00 87.88 202 VAL A CA 1
ATOM 1490 C C . VAL A 1 202 ? -16.344 4.688 8.856 1.00 87.88 202 VAL A C 1
ATOM 1492 O O . VAL A 1 202 ? -16.505 4.914 7.654 1.00 87.88 202 VAL A O 1
ATOM 1495 N N . ARG A 1 203 ? -15.592 5.464 9.643 1.00 87.12 203 ARG A N 1
ATOM 1496 C CA . ARG A 1 203 ? -14.906 6.689 9.202 1.00 87.12 203 ARG A CA 1
ATOM 1497 C C . ARG A 1 203 ? -13.426 6.416 8.952 1.00 87.12 203 ARG A C 1
ATOM 1499 O O . ARG A 1 203 ? -12.669 6.176 9.893 1.00 87.12 203 ARG A O 1
ATOM 1506 N N . VAL A 1 204 ? -13.022 6.473 7.684 1.00 88.25 204 VAL A N 1
ATOM 1507 C CA . VAL A 1 204 ? -11.623 6.387 7.250 1.00 88.25 204 VAL A CA 1
ATOM 1508 C C . VAL A 1 204 ? -11.119 7.795 6.943 1.00 88.25 204 VAL A C 1
ATOM 1510 O O . VAL A 1 204 ? -11.637 8.454 6.043 1.00 88.25 204 VAL A O 1
ATOM 1513 N N . CYS A 1 205 ? -10.101 8.261 7.660 1.00 88.81 205 CYS A N 1
ATOM 1514 C CA . CYS A 1 205 ? -9.457 9.549 7.400 1.00 88.81 205 CYS A CA 1
ATOM 1515 C C . CYS A 1 205 ? -8.067 9.338 6.807 1.00 88.81 205 CYS A C 1
ATOM 1517 O O . CYS A 1 205 ? -7.298 8.511 7.293 1.00 88.81 205 CYS A O 1
ATOM 1519 N N . CYS A 1 206 ? -7.740 10.112 5.777 1.00 87.94 206 CYS A N 1
ATOM 1520 C CA . CYS A 1 206 ? -6.436 10.124 5.141 1.00 87.94 206 CYS A CA 1
ATOM 1521 C C . CYS A 1 206 ? -5.763 11.483 5.350 1.00 87.94 206 CYS A C 1
ATOM 1523 O O . CYS A 1 206 ? -6.282 12.503 4.900 1.00 87.94 206 CYS A O 1
ATOM 1525 N N . LEU A 1 207 ? -4.614 11.484 6.022 1.00 89.75 207 LEU A N 1
ATOM 1526 C CA . LEU A 1 207 ? -3.772 12.656 6.238 1.00 89.75 207 LEU A CA 1
ATOM 1527 C C . LEU A 1 207 ? -2.570 12.556 5.288 1.00 89.75 207 LEU A C 1
ATOM 1529 O O . LEU A 1 207 ? -1.565 11.935 5.633 1.00 89.75 207 LEU A O 1
ATOM 1533 N N . ALA A 1 208 ? -2.728 13.078 4.066 1.00 84.62 208 ALA A N 1
ATOM 1534 C CA . ALA A 1 208 ? -1.790 12.840 2.964 1.00 84.62 208 ALA A CA 1
ATOM 1535 C C . ALA A 1 208 ? -1.480 14.081 2.105 1.00 84.62 208 ALA A C 1
ATOM 1537 O O . ALA A 1 208 ? -1.070 13.963 0.949 1.00 84.62 208 ALA A O 1
ATOM 1538 N N . SER A 1 209 ? -1.721 15.282 2.629 1.00 80.12 209 SER A N 1
ATOM 1539 C CA . SER A 1 209 ? -1.390 16.547 1.971 1.00 80.12 209 SER A CA 1
ATOM 1540 C C . SER A 1 209 ? -1.255 17.672 2.992 1.00 80.12 209 SER A C 1
ATOM 1542 O O . SER A 1 209 ? -1.795 17.583 4.096 1.00 80.12 209 SER A O 1
ATOM 1544 N N . ASP A 1 210 ? -0.610 18.766 2.593 1.00 78.81 210 ASP A N 1
ATOM 1545 C CA . ASP A 1 210 ? -0.480 19.963 3.434 1.00 78.81 210 ASP A CA 1
ATOM 1546 C C . ASP A 1 210 ? -1.857 20.558 3.778 1.00 78.81 210 ASP A C 1
ATOM 1548 O O . ASP A 1 210 ? -2.118 20.924 4.919 1.00 78.81 210 ASP A O 1
ATOM 1552 N N . ALA A 1 211 ? -2.800 20.520 2.831 1.00 74.69 211 ALA A N 1
ATOM 1553 C CA . ALA A 1 211 ? -4.179 20.940 3.068 1.00 74.69 211 ALA A CA 1
ATOM 1554 C C . ALA A 1 211 ? -4.919 20.043 4.079 1.00 74.69 211 ALA A C 1
ATOM 1556 O O . ALA A 1 211 ? -5.812 20.511 4.784 1.00 74.69 211 ALA A O 1
ATOM 1557 N N . ASP A 1 212 ? -4.590 18.750 4.157 1.00 75.44 212 ASP A N 1
ATOM 1558 C CA . ASP A 1 212 ? -5.145 17.865 5.188 1.00 75.44 212 ASP A CA 1
ATOM 1559 C C . ASP A 1 212 ? -4.542 18.184 6.564 1.00 75.44 212 ASP A C 1
ATOM 1561 O O . ASP A 1 212 ? -5.274 18.225 7.554 1.00 75.44 212 ASP A O 1
ATOM 1565 N N . ALA A 1 213 ? -3.233 18.459 6.620 1.00 78.38 213 ALA A N 1
ATOM 1566 C CA . ALA A 1 213 ? -2.536 18.870 7.840 1.00 78.38 213 ALA A CA 1
ATOM 1567 C C . ALA A 1 213 ? -3.101 20.172 8.413 1.00 78.38 213 ALA A C 1
ATOM 1569 O O . ALA A 1 213 ? -3.500 20.209 9.579 1.00 78.38 213 ALA A O 1
ATOM 1570 N N . ASP A 1 214 ? -3.201 21.216 7.589 1.00 80.00 214 ASP A N 1
ATOM 1571 C CA . ASP A 1 214 ? -3.694 22.528 8.007 1.00 80.00 214 ASP A CA 1
ATOM 1572 C C . ASP A 1 214 ? -5.110 22.434 8.580 1.00 80.00 214 ASP A C 1
ATOM 1574 O O . ASP A 1 214 ? -5.401 22.983 9.648 1.00 80.00 214 ASP A O 1
ATOM 1578 N N . ARG A 1 215 ? -5.984 21.675 7.909 1.00 76.94 215 ARG A N 1
ATOM 1579 C CA . ARG A 1 215 ? -7.359 21.438 8.355 1.00 76.94 215 ARG A CA 1
ATOM 1580 C C . ARG A 1 215 ? -7.417 20.660 9.667 1.00 76.94 215 ARG A C 1
ATOM 1582 O O . ARG A 1 215 ? -8.120 21.086 10.583 1.00 76.94 215 ARG A O 1
ATOM 1589 N N . ALA A 1 216 ? -6.647 19.581 9.802 1.00 80.31 216 ALA A N 1
ATOM 1590 C CA . ALA A 1 216 ? -6.613 18.776 11.023 1.00 80.31 216 ALA A CA 1
ATOM 1591 C C . ALA A 1 216 ? -6.059 19.560 12.229 1.00 80.31 216 ALA A C 1
ATOM 1593 O O . ALA A 1 216 ? -6.609 19.487 13.332 1.00 80.31 216 ALA A O 1
ATOM 1594 N N . VAL A 1 217 ? -5.002 20.356 12.031 1.00 82.25 217 VAL A N 1
ATOM 1595 C CA . VAL A 1 217 ? -4.416 21.215 13.074 1.00 82.25 217 VAL A CA 1
ATOM 1596 C C . VAL A 1 217 ? -5.379 22.340 13.455 1.00 82.25 217 VAL A C 1
ATOM 1598 O O . VAL A 1 217 ? -5.560 22.631 14.642 1.00 82.25 217 VAL A O 1
ATOM 1601 N N . TYR A 1 218 ? -6.040 22.958 12.473 1.00 79.94 218 TYR A N 1
ATOM 1602 C CA . TYR A 1 218 ? -7.069 23.964 12.722 1.00 79.94 218 TYR A CA 1
ATOM 1603 C C . TYR A 1 218 ? -8.250 23.383 13.514 1.00 79.94 218 TYR A C 1
ATOM 1605 O O . TYR A 1 218 ? -8.675 23.977 14.511 1.00 79.94 218 TYR A O 1
ATOM 1613 N N . ALA A 1 219 ? -8.742 22.202 13.129 1.00 76.50 219 ALA A N 1
ATOM 1614 C CA . ALA A 1 219 ? -9.802 21.492 13.841 1.00 76.50 219 ALA A CA 1
ATOM 1615 C C . ALA A 1 219 ? -9.391 21.182 15.290 1.00 76.50 219 ALA A C 1
ATOM 1617 O O . ALA A 1 219 ? -10.146 21.461 16.216 1.00 76.50 219 ALA A O 1
ATOM 1618 N N . ALA A 1 220 ? -8.161 20.713 15.526 1.00 79.19 220 ALA A N 1
ATOM 1619 C CA . ALA A 1 220 ? -7.661 20.448 16.877 1.00 79.19 220 ALA A CA 1
ATOM 1620 C C . ALA A 1 220 ? -7.630 21.705 17.769 1.00 79.19 220 ALA A C 1
ATOM 1622 O O . ALA A 1 220 ? -7.944 21.632 18.960 1.00 79.19 220 ALA A O 1
ATOM 1623 N N . ARG A 1 221 ? -7.284 22.871 17.203 1.00 80.44 221 ARG A N 1
ATOM 1624 C CA . ARG A 1 221 ? -7.273 24.158 17.923 1.00 80.44 221 ARG A CA 1
ATOM 1625 C C . ARG A 1 221 ? -8.683 24.660 18.230 1.00 80.44 221 ARG A C 1
ATOM 1627 O O . ARG A 1 221 ? -8.932 25.138 19.336 1.00 80.44 221 ARG A O 1
ATOM 1634 N N . THR A 1 222 ? -9.599 24.533 17.274 1.00 71.75 222 THR A N 1
ATOM 1635 C CA . THR A 1 222 ? -10.979 25.035 17.388 1.00 71.75 222 THR A CA 1
ATOM 1636 C C . THR A 1 222 ? -11.911 24.111 18.167 1.00 71.75 222 THR A C 1
ATOM 1638 O O . THR A 1 222 ? -12.835 24.610 18.805 1.00 71.75 222 THR A O 1
ATOM 1641 N N . ARG A 1 223 ? -11.618 22.803 18.246 1.00 68.88 223 ARG A N 1
ATOM 1642 C CA . ARG A 1 223 ? -12.327 21.819 19.093 1.00 68.88 223 ARG A CA 1
ATOM 1643 C C . ARG A 1 223 ? -12.501 22.301 20.537 1.00 68.88 223 ARG A C 1
ATOM 1645 O O . ARG A 1 223 ? -13.504 22.021 21.183 1.00 68.88 223 ARG A O 1
ATOM 1652 N N . ARG A 1 224 ? -11.528 23.054 21.058 1.00 52.53 224 ARG A N 1
ATOM 1653 C CA . ARG A 1 224 ? -11.599 23.634 22.407 1.00 52.53 224 ARG A CA 1
ATOM 1654 C C . ARG A 1 224 ? -12.593 24.785 22.543 1.00 52.53 224 ARG A C 1
ATOM 1656 O O . ARG A 1 224 ? -13.131 24.961 23.628 1.00 52.53 224 ARG A O 1
ATOM 1663 N N . VAL A 1 225 ? -12.816 25.552 21.479 1.00 45.16 225 VAL A N 1
ATOM 1664 C CA . VAL A 1 225 ? -13.715 26.715 21.486 1.00 45.16 225 VAL A CA 1
ATOM 1665 C C . VAL A 1 225 ? -15.175 26.255 21.504 1.00 45.16 225 VAL A C 1
ATOM 1667 O O . VAL A 1 225 ? -15.965 26.793 22.273 1.00 45.16 225 VAL A O 1
ATOM 1670 N N . ALA A 1 226 ? -15.506 25.192 20.761 1.00 45.22 226 ALA A N 1
ATOM 1671 C CA . ALA A 1 226 ? -16.846 24.595 20.763 1.00 45.22 226 ALA A CA 1
ATOM 1672 C C . ALA A 1 226 ? -17.257 24.056 22.149 1.00 45.22 226 ALA A C 1
ATOM 1674 O O . ALA A 1 226 ? -18.384 24.263 22.579 1.00 45.22 226 ALA A O 1
ATOM 1675 N N . ASN A 1 227 ? -16.320 23.470 22.906 1.00 41.28 227 ASN A N 1
ATOM 1676 C CA . ASN A 1 227 ? -16.580 22.996 24.275 1.00 41.28 227 ASN A CA 1
ATOM 1677 C C . ASN A 1 227 ? -16.722 24.122 25.327 1.00 41.28 227 ASN A C 1
ATOM 1679 O O . ASN A 1 227 ? -17.010 23.822 26.484 1.00 41.28 227 ASN A O 1
ATOM 1683 N N . GLN A 1 228 ? -16.487 25.395 24.979 1.00 35.12 228 GLN A N 1
ATOM 1684 C CA . GLN A 1 228 ? -16.676 26.543 25.885 1.00 35.12 228 GLN A CA 1
ATOM 1685 C C . GLN A 1 228 ? -17.942 27.362 25.590 1.00 35.12 228 GLN A C 1
ATOM 1687 O O . GLN A 1 228 ? -18.387 28.107 26.460 1.00 35.12 228 GLN A O 1
ATOM 1692 N N . TYR A 1 229 ? -18.543 27.199 24.411 1.00 35.59 229 TYR A N 1
ATOM 1693 C CA . TYR A 1 229 ? -19.729 27.933 23.971 1.00 35.59 229 TYR A CA 1
ATOM 1694 C C . TYR A 1 229 ? -20.846 26.963 23.566 1.00 35.59 229 TYR A C 1
ATOM 1696 O O . TYR A 1 229 ? -21.301 26.951 22.431 1.00 35.59 229 TYR A O 1
ATOM 1704 N N . GLU A 1 230 ? -21.335 26.167 24.518 1.00 40.56 230 GLU A N 1
ATOM 1705 C CA . GLU A 1 230 ? -22.630 25.471 24.379 1.00 40.56 230 GLU A CA 1
ATOM 1706 C C . GLU A 1 230 ? -23.833 26.396 24.661 1.00 40.56 230 GLU A C 1
ATOM 1708 O O . GLU A 1 230 ? -24.969 25.947 24.729 1.00 40.56 230 GLU A O 1
ATOM 1713 N N . ASN A 1 231 ? -23.608 27.707 24.799 1.00 37.59 231 ASN A N 1
ATOM 1714 C CA . ASN A 1 231 ? -24.661 28.709 24.932 1.00 37.59 231 ASN A CA 1
ATOM 1715 C C . ASN A 1 231 ? -24.281 29.969 24.150 1.00 37.59 231 ASN A C 1
ATOM 1717 O O . ASN A 1 231 ? -23.745 30.904 24.742 1.00 37.59 231 ASN A O 1
ATOM 1721 N N . GLN A 1 232 ? -24.529 29.993 22.841 1.00 35.28 232 GLN A N 1
ATOM 1722 C CA . GLN A 1 232 ? -25.023 31.179 22.130 1.00 35.28 232 GLN A CA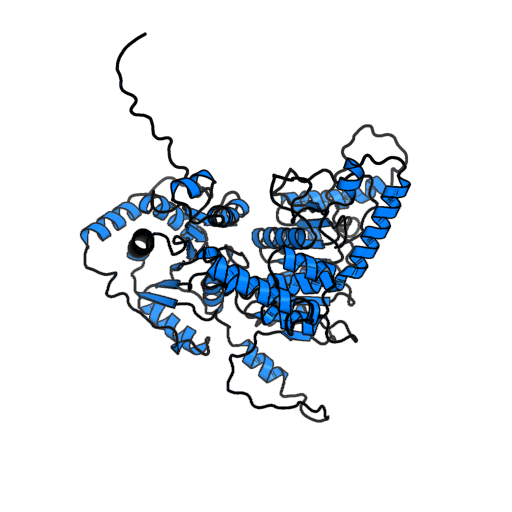 1
ATOM 1723 C C . GLN A 1 232 ? -25.267 30.858 20.655 1.00 35.28 232 GLN A C 1
ATOM 1725 O O . GLN A 1 232 ? -24.407 30.300 19.979 1.00 35.28 232 GLN A O 1
ATOM 1730 N N . ASP A 1 233 ? -26.452 31.252 20.191 1.00 41.69 233 ASP A N 1
ATOM 1731 C CA . ASP A 1 233 ? -26.855 31.321 18.792 1.00 41.69 233 ASP A CA 1
ATOM 1732 C C . ASP A 1 233 ? -25.797 32.065 17.967 1.00 41.69 233 ASP A C 1
ATOM 1734 O O . ASP A 1 233 ? -25.707 33.294 17.999 1.00 41.69 233 ASP A O 1
ATOM 1738 N N . THR A 1 234 ? -24.990 31.331 17.207 1.00 36.88 234 THR A N 1
ATOM 1739 C CA . THR A 1 234 ? -24.258 31.902 16.078 1.00 36.88 234 THR A CA 1
ATOM 1740 C C . THR A 1 234 ? -24.779 31.278 14.802 1.00 36.88 234 THR A C 1
ATOM 1742 O O . THR A 1 234 ? -24.550 30.102 14.527 1.00 36.88 234 THR A O 1
ATOM 1745 N N . ASP A 1 235 ? -25.463 32.126 14.046 1.00 33.72 235 ASP A N 1
ATOM 1746 C CA . ASP A 1 235 ? -26.052 31.952 12.719 1.00 33.72 235 ASP A CA 1
ATOM 1747 C C . ASP A 1 235 ? -24.971 31.765 11.621 1.00 33.72 235 ASP A C 1
ATOM 1749 O O . ASP A 1 235 ? -24.939 32.445 10.595 1.00 33.72 235 ASP A O 1
ATOM 1753 N N . SER A 1 236 ? -24.018 30.856 11.842 1.00 37.81 236 SER A N 1
ATOM 1754 C CA . SER A 1 236 ? -23.010 30.465 10.853 1.00 37.81 236 SER A CA 1
ATOM 1755 C C . SER A 1 236 ? -22.870 28.943 10.833 1.00 37.81 236 SER A C 1
ATOM 1757 O O . SER A 1 236 ? -22.096 28.371 11.600 1.00 37.81 236 SER A O 1
ATOM 1759 N N . ASP A 1 237 ? -23.610 28.309 9.924 1.00 33.00 237 ASP A N 1
ATOM 1760 C CA . ASP A 1 237 ? -23.678 26.869 9.611 1.00 33.00 237 ASP A CA 1
ATOM 1761 C C . ASP A 1 237 ? -22.341 26.211 9.157 1.00 33.00 237 ASP A C 1
ATOM 1763 O O . ASP A 1 237 ? -22.333 25.183 8.479 1.00 33.00 237 ASP A O 1
ATOM 1767 N N . GLU A 1 238 ? -21.173 26.752 9.516 1.00 40.16 238 GLU A N 1
ATOM 1768 C CA . GLU A 1 238 ? -19.859 26.175 9.190 1.00 40.16 238 GLU A CA 1
ATOM 1769 C C . GLU A 1 238 ? -19.200 25.510 10.408 1.00 40.16 238 GLU A C 1
ATOM 1771 O O . GLU A 1 238 ? -18.154 25.933 10.906 1.00 40.16 238 GLU A O 1
ATOM 1776 N N . ILE A 1 239 ? -19.771 24.397 10.867 1.00 39.91 239 ILE A N 1
ATOM 1777 C CA . ILE A 1 239 ? -19.021 23.451 11.703 1.00 39.91 239 ILE A CA 1
ATOM 1778 C C . ILE A 1 239 ? -18.034 22.711 10.787 1.00 39.91 239 ILE A C 1
ATOM 1780 O O . ILE A 1 239 ? -18.424 22.019 9.849 1.00 39.91 239 ILE A O 1
ATOM 1784 N N . ARG A 1 240 ? -16.731 22.897 11.024 1.00 45.94 240 ARG A N 1
ATOM 1785 C CA . ARG A 1 240 ? -15.643 22.370 10.181 1.00 45.94 240 ARG A CA 1
ATOM 1786 C C . ARG A 1 240 ? -15.298 20.922 10.562 1.00 45.94 240 ARG A C 1
ATOM 1788 O O . ARG A 1 240 ? -14.780 20.659 11.644 1.00 45.94 240 ARG A O 1
ATOM 1795 N N . PHE A 1 241 ? -15.585 19.985 9.656 1.00 50.38 241 PHE A N 1
ATOM 1796 C CA . PHE A 1 241 ? -15.521 18.526 9.850 1.00 50.38 241 PHE A CA 1
ATOM 1797 C C . PHE A 1 241 ? -14.158 17.883 9.501 1.00 50.38 241 PHE A C 1
ATOM 1799 O O . PHE A 1 241 ? -14.104 16.940 8.712 1.00 50.38 241 PHE A O 1
ATOM 1806 N N . ASP A 1 242 ? -13.064 18.333 10.124 1.00 60.75 242 ASP A N 1
ATOM 1807 C CA . ASP A 1 242 ? -11.708 17.765 9.926 1.00 60.75 242 ASP A CA 1
ATOM 1808 C C . ASP A 1 242 ? -11.067 17.248 11.234 1.00 60.75 242 ASP A C 1
ATOM 1810 O O . ASP A 1 242 ? -9.849 17.114 11.363 1.00 60.75 242 ASP A O 1
ATOM 1814 N N . ASP A 1 243 ? -11.896 16.939 12.233 1.00 72.25 243 ASP A N 1
ATOM 1815 C CA . ASP A 1 243 ? -11.451 16.468 13.541 1.00 72.25 243 ASP A CA 1
ATOM 1816 C C . ASP A 1 243 ? -10.979 14.995 13.509 1.00 72.25 243 ASP A C 1
ATOM 1818 O O . ASP A 1 243 ? -11.766 14.066 13.307 1.00 72.25 243 ASP A O 1
ATOM 1822 N N . LEU A 1 244 ? -9.687 14.757 13.772 1.00 81.25 244 LEU A N 1
ATOM 1823 C CA . LEU A 1 244 ? -9.107 13.409 13.878 1.00 81.25 244 LEU A CA 1
ATOM 1824 C C . LEU A 1 244 ? -9.523 12.636 15.149 1.00 81.25 244 LEU A C 1
ATOM 1826 O O . LEU A 1 244 ? -9.251 11.441 15.244 1.00 81.25 244 LEU A O 1
ATOM 1830 N N . HIS A 1 245 ? -10.226 13.265 16.098 1.00 79.31 245 HIS A N 1
ATOM 1831 C CA . HIS A 1 245 ? -10.975 12.583 17.165 1.00 79.31 245 HIS A CA 1
ATOM 1832 C C . HIS A 1 245 ? -12.329 12.035 16.711 1.00 79.31 245 HIS A C 1
ATOM 1834 O O . HIS A 1 245 ? -13.044 11.444 17.518 1.00 79.31 245 HIS A O 1
ATOM 1840 N N . ASP A 1 246 ? -12.691 12.227 15.450 1.00 78.75 246 ASP A N 1
ATOM 1841 C CA . ASP A 1 246 ? -13.916 11.709 14.873 1.00 78.75 246 ASP A CA 1
ATOM 1842 C C . ASP A 1 246 ? -13.607 10.760 13.709 1.00 78.75 246 ASP A C 1
ATOM 1844 O O . ASP A 1 246 ? -13.989 10.969 12.554 1.00 78.75 246 ASP A O 1
ATOM 1848 N N . CYS A 1 247 ? -12.817 9.736 14.021 1.00 85.94 247 CYS A N 1
ATOM 1849 C CA . CYS A 1 247 ? -12.237 8.826 13.049 1.00 85.94 247 CYS A CA 1
ATOM 1850 C C . CYS A 1 247 ? -12.138 7.415 13.640 1.00 85.94 247 CYS A C 1
ATOM 1852 O O . CYS A 1 247 ? -11.735 7.240 14.790 1.00 85.94 247 CYS A O 1
ATOM 1854 N N . ASP A 1 248 ? -12.481 6.395 12.852 1.00 91.81 248 ASP A N 1
ATOM 1855 C CA . ASP A 1 248 ? -12.277 4.995 13.233 1.00 91.81 248 ASP A CA 1
ATOM 1856 C C . ASP A 1 248 ? -10.897 4.507 12.784 1.00 91.81 248 ASP A C 1
ATOM 1858 O O . ASP A 1 248 ? -10.199 3.820 13.535 1.00 91.81 248 ASP A O 1
ATOM 1862 N N . ILE A 1 249 ? -10.495 4.888 11.567 1.00 95.12 249 ILE A N 1
ATOM 1863 C CA . ILE A 1 249 ? -9.261 4.440 10.926 1.00 95.12 249 ILE A CA 1
ATOM 1864 C C . ILE A 1 249 ? -8.525 5.634 10.322 1.00 95.12 249 ILE A C 1
ATOM 1866 O O . ILE A 1 249 ? -9.018 6.261 9.386 1.00 95.12 249 ILE A O 1
ATOM 1870 N N . LEU A 1 250 ? -7.327 5.921 10.824 1.00 95.12 250 LEU A N 1
ATOM 1871 C CA . LEU A 1 250 ? -6.459 6.978 10.315 1.00 95.12 250 LEU A CA 1
ATOM 1872 C C . LEU A 1 250 ? -5.349 6.369 9.455 1.00 95.12 250 LEU A C 1
ATOM 1874 O O . LEU A 1 250 ? -4.620 5.489 9.901 1.00 95.12 250 LEU A O 1
ATOM 1878 N N . VAL A 1 251 ? -5.197 6.854 8.229 1.00 95.25 251 VAL A N 1
ATOM 1879 C CA . VAL A 1 251 ? -4.083 6.519 7.339 1.00 95.25 251 VAL A CA 1
ATOM 1880 C C . VAL A 1 251 ? -3.305 7.793 7.064 1.00 95.25 251 VAL A C 1
ATOM 1882 O O . VAL A 1 251 ? -3.889 8.776 6.617 1.00 95.25 251 VAL A O 1
ATOM 1885 N N . ALA A 1 252 ? -2.004 7.798 7.320 1.00 94.25 252 ALA A N 1
ATOM 1886 C CA . ALA A 1 252 ? -1.183 8.982 7.126 1.00 94.25 252 ALA A CA 1
ATOM 1887 C C . ALA A 1 252 ? 0.160 8.644 6.483 1.00 94.25 252 ALA A C 1
ATOM 1889 O O . ALA A 1 252 ? 0.721 7.566 6.712 1.00 94.25 252 ALA A O 1
ATOM 1890 N N . ASP A 1 253 ? 0.688 9.569 5.686 1.00 93.06 253 ASP A N 1
ATOM 1891 C CA . ASP A 1 253 ? 2.115 9.544 5.380 1.00 93.06 253 ASP A CA 1
ATOM 1892 C C . ASP A 1 253 ? 2.924 10.103 6.560 1.00 93.06 253 ASP A C 1
ATOM 1894 O O . ASP A 1 253 ? 2.416 10.886 7.372 1.00 93.06 253 ASP A O 1
ATOM 1898 N N . SER A 1 254 ? 4.169 9.645 6.685 1.00 93.25 254 SER A N 1
ATOM 1899 C CA . SER A 1 254 ? 5.041 9.980 7.809 1.00 93.25 254 SER A CA 1
ATOM 1900 C C . SER A 1 254 ? 5.261 11.479 7.952 1.00 93.25 254 SER A C 1
ATOM 1902 O O . SER A 1 254 ? 5.221 11.985 9.073 1.00 93.25 254 SER A O 1
ATOM 1904 N N . ASP A 1 255 ? 5.452 12.182 6.838 1.00 91.06 255 ASP A N 1
ATOM 1905 C CA . ASP A 1 255 ? 5.873 13.581 6.825 1.00 91.06 255 ASP A CA 1
ATOM 1906 C C . ASP A 1 255 ? 4.704 14.500 7.177 1.00 91.06 255 ASP A C 1
ATOM 1908 O O . ASP A 1 255 ? 4.815 15.377 8.035 1.00 91.06 255 ASP A O 1
ATOM 1912 N N . THR A 1 256 ? 3.535 14.264 6.585 1.00 90.38 256 THR A N 1
ATOM 1913 C CA . THR A 1 256 ? 2.337 15.043 6.903 1.00 90.38 256 THR A CA 1
ATOM 1914 C C . THR A 1 256 ? 1.935 14.847 8.368 1.00 90.38 256 THR A C 1
ATOM 1916 O O . THR A 1 256 ? 1.615 15.822 9.055 1.00 90.38 256 THR A O 1
ATOM 1919 N N . LEU A 1 257 ? 1.991 13.615 8.894 1.00 93.50 257 LEU A N 1
ATOM 1920 C CA . LEU A 1 257 ? 1.617 13.353 10.285 1.00 93.50 257 LEU A CA 1
ATOM 1921 C C . LEU A 1 257 ? 2.606 13.948 11.285 1.00 93.50 257 LEU A C 1
ATOM 1923 O O . LEU A 1 257 ? 2.171 14.589 12.240 1.00 93.50 257 LEU A O 1
ATOM 1927 N N . ILE A 1 258 ? 3.913 13.753 11.092 1.00 93.12 258 ILE A N 1
ATOM 1928 C CA . ILE A 1 258 ? 4.919 14.263 12.032 1.00 93.12 258 ILE A CA 1
ATOM 1929 C C . ILE A 1 258 ? 4.893 15.793 12.090 1.00 93.12 258 ILE A C 1
ATOM 1931 O O . ILE A 1 258 ? 4.876 16.365 13.179 1.00 93.12 258 ILE A O 1
ATOM 1935 N N . ASN A 1 259 ? 4.761 16.456 10.938 1.00 91.50 259 ASN A N 1
ATOM 1936 C CA . ASN A 1 259 ? 4.633 17.909 10.865 1.00 91.50 259 ASN A CA 1
ATOM 1937 C C . ASN A 1 259 ? 3.347 18.389 11.553 1.00 91.50 259 ASN A C 1
ATOM 1939 O O . ASN A 1 259 ? 3.376 19.358 12.310 1.00 91.50 259 ASN A O 1
ATOM 1943 N N . SER A 1 260 ? 2.233 17.673 11.364 1.00 90.75 260 SER A N 1
ATOM 1944 C CA . SER A 1 260 ? 0.963 17.980 12.038 1.00 90.75 260 SER A CA 1
ATOM 1945 C C . SER A 1 260 ? 1.049 17.807 13.558 1.00 90.75 260 SER A C 1
ATOM 1947 O O . SER A 1 260 ? 0.472 18.599 14.301 1.00 90.75 260 SER A O 1
ATOM 1949 N N . LEU A 1 261 ? 1.770 16.788 14.037 1.00 91.94 261 LEU A N 1
ATOM 1950 C CA . LEU A 1 261 ? 1.991 16.546 15.465 1.00 91.94 261 LEU A CA 1
ATOM 1951 C C . LEU A 1 261 ? 2.867 17.632 16.096 1.00 91.94 261 LEU A C 1
ATOM 1953 O O . LEU A 1 261 ? 2.552 18.084 17.192 1.00 91.94 261 LEU A O 1
ATOM 1957 N N . HIS A 1 262 ? 3.909 18.089 15.398 1.00 91.19 262 HIS A N 1
ATOM 1958 C CA . HIS A 1 262 ? 4.752 19.204 15.848 1.00 91.19 262 HIS A CA 1
ATOM 1959 C C . HIS A 1 262 ? 4.016 20.552 15.819 1.00 91.19 262 HIS A C 1
ATOM 1961 O O . HIS A 1 262 ? 4.241 21.401 16.679 1.00 91.19 262 HIS A O 1
ATOM 1967 N N . ALA A 1 263 ? 3.109 20.755 14.859 1.00 88.00 263 ALA A N 1
ATOM 1968 C CA . ALA A 1 263 ? 2.264 21.950 14.784 1.00 88.00 263 ALA A CA 1
ATOM 1969 C C . ALA A 1 263 ? 1.127 21.964 15.830 1.00 88.00 263 ALA A C 1
ATOM 1971 O O . ALA A 1 263 ? 0.583 23.033 16.162 1.00 88.00 263 ALA A O 1
ATOM 1972 N N . ALA A 1 264 ? 0.750 20.785 16.335 1.00 83.81 264 ALA A N 1
ATOM 1973 C CA . ALA A 1 264 ? -0.183 20.611 17.439 1.00 83.81 264 ALA A CA 1
ATOM 1974 C C . ALA A 1 264 ? 0.493 20.956 18.777 1.00 83.81 264 ALA A C 1
ATOM 1976 O O . ALA A 1 264 ? 1.682 20.735 18.982 1.00 83.81 264 ALA A O 1
ATOM 1977 N N . THR A 1 265 ? -0.264 21.521 19.718 1.00 78.12 265 THR A N 1
ATOM 1978 C CA . THR A 1 265 ? 0.277 21.906 21.033 1.00 78.12 265 THR A CA 1
ATOM 1979 C C . THR A 1 265 ? -0.156 20.910 22.101 1.00 78.12 265 THR A C 1
ATOM 1981 O O . THR A 1 265 ? -1.181 20.250 21.954 1.00 78.12 265 THR A O 1
ATOM 1984 N N . ALA A 1 266 ? 0.555 20.851 23.235 1.00 74.00 266 ALA A N 1
ATOM 1985 C CA . ALA A 1 266 ? 0.144 20.034 24.389 1.00 74.00 266 ALA A CA 1
ATOM 1986 C C . ALA A 1 266 ? -1.293 20.345 24.856 1.00 74.00 266 ALA A C 1
ATOM 1988 O O . ALA A 1 266 ? -1.989 19.511 25.429 1.00 74.00 266 ALA A O 1
ATOM 1989 N N . HIS A 1 267 ? -1.744 21.568 24.592 1.00 73.12 267 HIS A N 1
ATOM 1990 C CA . HIS A 1 267 ? -3.097 22.011 24.845 1.00 73.12 267 HIS A CA 1
ATOM 1991 C C . HIS A 1 267 ? -4.055 21.584 23.713 1.00 73.12 267 HIS A C 1
ATOM 1993 O O . HIS A 1 267 ? -5.118 21.044 23.992 1.00 73.12 267 HIS A O 1
ATOM 1999 N N . ALA A 1 268 ? -3.698 21.709 22.442 1.00 76.25 268 ALA A N 1
ATOM 2000 C CA . ALA A 1 268 ? -4.524 21.243 21.325 1.00 76.25 268 ALA A CA 1
ATOM 2001 C C . ALA A 1 268 ? -3.905 20.005 20.649 1.00 76.25 268 ALA A C 1
ATOM 2003 O O . ALA A 1 268 ? -3.345 20.149 19.558 1.00 76.25 268 ALA A O 1
ATOM 2004 N N . PRO A 1 269 ? -3.969 18.804 21.268 1.00 84.00 269 PRO A N 1
ATOM 2005 C CA . PRO A 1 269 ? -3.428 17.603 20.653 1.00 84.00 269 PRO A CA 1
ATOM 2006 C C . PRO A 1 269 ? -4.230 17.245 19.401 1.00 84.00 269 PRO A C 1
ATOM 2008 O O . PRO A 1 269 ? -5.463 17.356 19.372 1.00 84.00 269 PRO A O 1
ATOM 2011 N N . LEU A 1 270 ? -3.508 16.780 18.381 1.00 86.12 270 LEU A N 1
ATOM 2012 C CA . LEU A 1 270 ? -4.077 16.406 17.091 1.00 86.12 270 LEU A CA 1
ATOM 2013 C C . LEU A 1 270 ? -5.155 15.321 17.262 1.00 86.12 270 LEU A C 1
ATOM 2015 O O . LEU A 1 270 ? -6.309 15.521 16.875 1.00 86.12 270 LEU A O 1
ATOM 2019 N N . PHE A 1 271 ? -4.792 14.217 17.927 1.00 86.44 271 PHE A N 1
ATOM 2020 C CA . PHE A 1 271 ? -5.726 13.217 18.437 1.00 86.44 271 PHE A CA 1
ATOM 2021 C C . PHE A 1 271 ? -5.206 12.508 19.702 1.00 86.44 271 PHE A C 1
ATOM 2023 O O . PHE A 1 271 ? -4.017 12.559 20.008 1.00 86.44 271 PHE A O 1
ATOM 2030 N N . ASN A 1 272 ? -6.091 11.827 20.439 1.00 87.06 272 ASN A N 1
ATOM 2031 C CA . ASN A 1 272 ? -5.741 11.008 21.607 1.00 87.06 272 ASN A CA 1
ATOM 2032 C C . ASN A 1 272 ? -5.572 9.529 21.213 1.00 87.06 272 ASN A C 1
ATOM 2034 O O . ASN A 1 272 ? -6.552 8.878 20.870 1.00 87.06 272 ASN A O 1
ATOM 2038 N N . ALA A 1 273 ? -4.370 8.963 21.330 1.00 91.31 273 ALA A N 1
ATOM 2039 C CA . ALA A 1 273 ? -4.100 7.574 20.945 1.00 91.31 273 ALA A CA 1
ATOM 2040 C C . ALA A 1 273 ? -4.599 6.500 21.940 1.00 91.31 273 ALA A C 1
ATOM 2042 O O . ALA A 1 273 ? -4.430 5.318 21.678 1.00 91.31 273 ALA A O 1
ATOM 2043 N N . SER A 1 274 ? -5.236 6.851 23.063 1.00 90.50 274 SER A N 1
ATOM 2044 C CA . SER A 1 274 ? -5.641 5.898 24.125 1.00 90.50 274 SER A CA 1
ATOM 2045 C C . SER A 1 274 ? -6.559 4.751 23.683 1.00 90.50 274 SER A C 1
ATOM 2047 O O . SER A 1 274 ? -6.575 3.706 24.331 1.00 90.50 274 SER A O 1
ATOM 2049 N N . ARG A 1 275 ? -7.330 4.924 22.601 1.00 90.62 275 ARG A N 1
ATOM 2050 C CA . ARG A 1 275 ? -8.184 3.865 22.028 1.00 90.62 275 ARG A CA 1
ATOM 2051 C C . ARG A 1 275 ? -7.538 3.127 20.858 1.00 90.62 275 ARG A C 1
ATOM 2053 O O . ARG A 1 275 ? -8.178 2.246 20.288 1.00 90.62 275 ARG A O 1
ATOM 2060 N N . LEU A 1 276 ? -6.301 3.467 20.504 1.00 94.00 276 LEU A N 1
ATOM 2061 C CA . LEU A 1 276 ? -5.585 2.819 19.421 1.00 94.00 276 LEU A CA 1
ATOM 2062 C C . LEU A 1 276 ? -5.363 1.345 19.779 1.00 94.00 276 LEU A C 1
ATOM 2064 O O . LEU A 1 276 ? -4.767 1.009 20.799 1.00 94.00 276 LEU A O 1
ATOM 2068 N N . ARG A 1 277 ? -5.900 0.455 18.948 1.00 93.62 277 ARG A N 1
ATOM 2069 C CA . ARG A 1 277 ? -5.773 -1.000 19.087 1.00 93.62 277 ARG A CA 1
ATOM 2070 C C . ARG A 1 277 ? -4.658 -1.540 18.215 1.00 93.62 277 ARG A C 1
ATOM 2072 O O . ARG A 1 277 ? -3.956 -2.462 18.621 1.00 93.62 277 ARG A O 1
ATOM 2079 N N . VAL A 1 278 ? -4.511 -0.971 17.019 1.00 94.50 278 VAL A N 1
ATOM 2080 C CA . VAL A 1 278 ? -3.550 -1.430 16.020 1.00 94.50 278 VAL A CA 1
ATOM 2081 C C . VAL A 1 278 ? -2.803 -0.248 15.415 1.00 94.50 278 VAL A C 1
ATOM 2083 O O . VAL A 1 278 ? -3.411 0.731 14.984 1.00 94.50 278 VAL A O 1
ATOM 2086 N N . LEU A 1 279 ? -1.481 -0.378 15.340 1.00 96.25 279 LEU A N 1
ATOM 2087 C CA . LEU A 1 279 ? -0.592 0.489 14.577 1.00 96.25 279 LEU A CA 1
ATOM 2088 C C . LEU A 1 279 ? 0.088 -0.351 13.495 1.00 96.25 279 LEU A C 1
ATOM 2090 O O . LEU A 1 279 ? 0.893 -1.224 13.814 1.00 96.25 279 LEU A O 1
ATOM 2094 N N . ALA A 1 280 ? -0.221 -0.091 12.227 1.00 96.12 280 ALA A N 1
ATOM 2095 C CA . ALA A 1 280 ? 0.500 -0.675 11.101 1.00 96.12 280 ALA A CA 1
ATOM 2096 C C . ALA A 1 280 ? 1.495 0.335 10.523 1.00 96.12 280 ALA A C 1
ATOM 2098 O O . ALA A 1 280 ? 1.163 1.504 10.334 1.00 96.12 280 ALA A O 1
ATOM 2099 N N . ILE A 1 281 ? 2.708 -0.121 10.228 1.00 96.38 281 ILE A N 1
ATOM 2100 C CA . ILE A 1 281 ? 3.777 0.682 9.629 1.00 96.38 281 ILE A CA 1
ATOM 2101 C C . ILE A 1 281 ? 4.147 -0.005 8.317 1.00 96.38 281 ILE A C 1
ATOM 2103 O O . ILE A 1 281 ? 4.809 -1.045 8.327 1.00 96.38 281 ILE A O 1
ATOM 2107 N N . ASP A 1 282 ? 3.632 0.519 7.205 1.00 94.38 282 ASP A N 1
ATOM 2108 C CA . ASP A 1 282 ? 3.809 -0.066 5.875 1.00 94.38 282 ASP A CA 1
ATOM 2109 C C . ASP A 1 282 ? 5.070 0.470 5.203 1.00 94.38 282 ASP A C 1
ATOM 2111 O O . ASP A 1 282 ? 5.275 1.672 5.190 1.00 94.38 282 ASP A O 1
ATOM 2115 N N . GLU A 1 283 ? 5.905 -0.403 4.632 1.00 90.75 283 GLU A N 1
ATOM 2116 C CA . GLU A 1 283 ? 7.262 -0.065 4.160 1.00 90.75 283 GLU A CA 1
ATOM 2117 C C . GLU A 1 283 ? 8.165 0.472 5.295 1.00 90.75 283 GLU A C 1
ATOM 2119 O O . GLU A 1 283 ? 8.943 1.409 5.108 1.00 90.75 283 GLU A O 1
ATOM 2124 N N . ALA A 1 284 ? 8.067 -0.133 6.487 1.00 90.56 284 ALA A N 1
ATOM 2125 C CA . ALA A 1 284 ? 8.729 0.324 7.716 1.00 90.56 284 ALA A CA 1
ATOM 2126 C C . ALA A 1 284 ? 10.254 0.492 7.592 1.00 90.56 284 ALA A C 1
ATOM 2128 O O . ALA A 1 284 ? 10.853 1.311 8.287 1.00 90.56 284 ALA A O 1
ATOM 2129 N N . ASP A 1 285 ? 10.895 -0.260 6.699 1.00 84.44 285 ASP A N 1
ATOM 2130 C CA . ASP A 1 285 ? 12.328 -0.178 6.436 1.00 84.44 285 ASP A CA 1
ATOM 2131 C C . ASP A 1 285 ? 12.755 1.150 5.787 1.00 84.44 285 ASP A C 1
ATOM 2133 O O . ASP A 1 285 ? 13.907 1.551 5.950 1.00 84.44 285 ASP A O 1
ATOM 2137 N N . ALA A 1 286 ? 11.842 1.863 5.119 1.00 85.19 286 ALA A N 1
ATOM 2138 C CA . ALA A 1 286 ? 12.148 3.126 4.448 1.00 85.19 286 ALA A CA 1
ATOM 2139 C C . ALA A 1 286 ? 12.216 4.345 5.385 1.00 85.19 286 ALA A C 1
ATOM 2141 O O . ALA A 1 286 ? 12.886 5.318 5.054 1.00 85.19 286 ALA A O 1
ATOM 2142 N N . TYR A 1 287 ? 11.537 4.314 6.538 1.00 90.81 287 TYR A N 1
ATOM 2143 C CA . TYR A 1 287 ? 11.354 5.495 7.402 1.00 90.81 287 TYR A CA 1
ATOM 2144 C C . TYR A 1 287 ? 11.257 5.141 8.897 1.00 90.81 287 TYR A C 1
ATOM 2146 O O . TYR A 1 287 ? 10.583 5.814 9.679 1.00 90.81 287 TYR A O 1
ATOM 2154 N N . ALA A 1 288 ? 11.947 4.078 9.325 1.00 90.62 288 ALA A N 1
ATOM 2155 C CA . ALA A 1 288 ? 11.882 3.569 10.698 1.00 90.62 288 ALA A CA 1
ATOM 2156 C C . ALA A 1 288 ? 12.170 4.638 11.771 1.00 90.62 288 ALA A C 1
ATOM 2158 O O . ALA A 1 288 ? 11.504 4.666 12.801 1.00 90.62 288 ALA A O 1
ATOM 2159 N N . LYS A 1 289 ? 13.118 5.553 11.533 1.00 91.25 289 LYS A N 1
ATOM 2160 C CA . LYS A 1 289 ? 13.442 6.622 12.495 1.00 91.25 289 LYS A CA 1
ATOM 2161 C C . LYS A 1 289 ? 12.277 7.597 12.676 1.00 91.25 289 LYS A C 1
ATOM 2163 O O . LYS A 1 289 ? 11.888 7.874 13.807 1.00 91.25 289 LYS A O 1
ATOM 2168 N N . GLN A 1 290 ? 11.695 8.068 11.572 1.00 93.19 290 GLN A N 1
ATOM 2169 C CA . GLN A 1 290 ? 10.523 8.944 11.602 1.00 93.19 290 GLN A CA 1
ATOM 2170 C C . GLN A 1 290 ? 9.329 8.242 12.255 1.00 93.19 290 GLN A C 1
ATOM 2172 O O . GLN A 1 290 ? 8.651 8.816 13.103 1.00 93.19 290 GLN A O 1
ATOM 2177 N N . ALA A 1 291 ? 9.093 6.972 11.916 1.00 94.88 291 ALA A N 1
ATOM 2178 C CA . ALA A 1 291 ? 8.027 6.189 12.528 1.00 94.88 291 ALA A CA 1
ATOM 2179 C C . ALA A 1 291 ? 8.218 6.034 14.051 1.00 94.88 291 ALA A C 1
ATOM 2181 O O . ALA A 1 291 ? 7.251 6.166 14.803 1.00 94.88 291 ALA A O 1
ATOM 2182 N N . ALA A 1 292 ? 9.452 5.827 14.523 1.00 93.62 292 ALA A N 1
ATOM 2183 C CA . ALA A 1 292 ? 9.768 5.762 15.950 1.00 93.62 292 ALA A CA 1
ATOM 2184 C C . ALA A 1 292 ? 9.511 7.098 16.668 1.00 93.62 292 ALA A C 1
ATOM 2186 O O . ALA A 1 292 ? 9.045 7.111 17.808 1.00 93.62 292 ALA A O 1
ATOM 2187 N N . GLU A 1 293 ? 9.782 8.228 16.011 1.00 94.69 293 GLU A N 1
ATOM 2188 C CA . GLU A 1 293 ? 9.449 9.555 16.536 1.00 94.69 293 GLU A CA 1
ATOM 2189 C C . GLU A 1 293 ? 7.933 9.755 16.645 1.00 94.69 293 GLU A C 1
ATOM 2191 O O . GLU A 1 293 ? 7.447 10.150 17.705 1.00 94.69 293 GLU A O 1
ATOM 2196 N N . ILE A 1 294 ? 7.169 9.386 15.612 1.00 95.25 294 ILE A N 1
ATOM 2197 C CA . ILE A 1 294 ? 5.700 9.452 15.630 1.00 95.25 294 ILE A CA 1
ATOM 2198 C C . ILE A 1 294 ? 5.132 8.629 16.793 1.00 95.25 294 ILE A C 1
ATOM 2200 O O . ILE A 1 294 ? 4.290 9.133 17.531 1.00 95.25 294 ILE A O 1
ATOM 2204 N N . ILE A 1 295 ? 5.616 7.398 17.007 1.00 94.31 295 ILE A N 1
ATOM 2205 C CA . ILE A 1 295 ? 5.193 6.528 18.123 1.00 94.31 295 ILE A CA 1
ATOM 2206 C C . ILE A 1 295 ? 5.369 7.227 19.479 1.00 94.31 295 ILE A C 1
ATOM 2208 O O . ILE A 1 295 ? 4.486 7.131 20.338 1.00 94.31 295 ILE A O 1
ATOM 2212 N N . LYS A 1 296 ? 6.488 7.942 19.666 1.00 93.06 296 LYS A N 1
ATOM 2213 C CA . LYS A 1 296 ? 6.776 8.708 20.888 1.00 93.06 296 LYS A CA 1
ATOM 2214 C C . LYS A 1 296 ? 5.837 9.908 21.025 1.00 93.06 296 LYS A C 1
ATOM 2216 O O . LYS A 1 296 ? 5.261 10.097 22.093 1.00 93.06 296 LYS A O 1
ATOM 2221 N N . LEU A 1 297 ? 5.653 10.683 19.954 1.00 93.38 297 LEU A N 1
ATOM 2222 C CA . LEU A 1 297 ? 4.816 11.889 19.947 1.00 93.38 297 LEU A CA 1
ATOM 2223 C C . LEU A 1 297 ? 3.342 11.583 20.235 1.00 93.38 297 LEU A C 1
ATOM 2225 O O . LEU A 1 297 ? 2.716 12.292 21.019 1.00 93.38 297 LEU A O 1
ATOM 2229 N N . ILE A 1 298 ? 2.795 10.508 19.657 1.00 92.75 298 ILE A N 1
ATOM 2230 C CA . ILE A 1 298 ? 1.401 10.104 19.908 1.00 92.75 298 ILE A CA 1
ATOM 2231 C C . ILE A 1 298 ? 1.213 9.396 21.254 1.00 92.75 298 ILE A C 1
ATOM 2233 O O . ILE A 1 298 ? 0.082 9.049 21.589 1.00 92.75 298 ILE A O 1
ATOM 2237 N N . GLN A 1 299 ? 2.298 9.147 22.000 1.00 93.06 299 GLN A N 1
ATOM 2238 C CA . GLN A 1 299 ? 2.296 8.360 23.237 1.00 93.06 299 GLN A CA 1
ATOM 2239 C C . GLN A 1 299 ? 1.583 7.014 23.041 1.00 93.06 299 GLN A C 1
ATOM 2241 O O . GLN A 1 299 ? 0.628 6.683 23.744 1.00 93.06 299 GLN A O 1
ATOM 2246 N N . CYS A 1 300 ? 2.017 6.262 22.022 1.00 91.81 300 CYS A N 1
ATOM 2247 C CA . CYS A 1 300 ? 1.357 5.029 21.593 1.00 91.81 300 CYS A CA 1
ATOM 2248 C C . CYS A 1 300 ? 1.165 4.057 22.778 1.00 91.81 300 CYS A C 1
ATOM 2250 O O . CYS A 1 300 ? 2.162 3.657 23.388 1.00 91.81 300 CYS A O 1
ATOM 2252 N N . PRO A 1 301 ? -0.079 3.654 23.114 1.00 90.88 301 PRO A N 1
A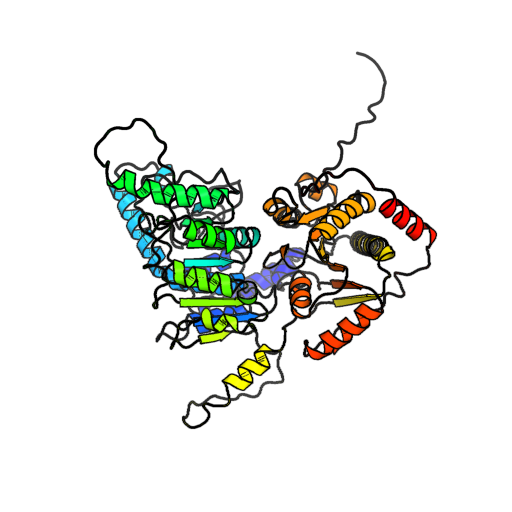TOM 2253 C CA . PRO A 1 301 ? -0.326 2.785 24.259 1.00 90.88 301 PRO A CA 1
ATOM 2254 C C . PRO A 1 301 ? 0.392 1.443 24.133 1.00 90.88 301 PRO A C 1
ATOM 2256 O O . PRO A 1 301 ? 0.403 0.846 23.056 1.00 90.88 301 PRO A O 1
ATOM 2259 N N . GLN A 1 302 ? 0.880 0.906 25.252 1.00 86.06 302 GLN A N 1
ATOM 2260 C CA . GLN A 1 302 ? 1.502 -0.424 25.292 1.00 86.06 302 GLN A CA 1
ATOM 2261 C C . GLN A 1 302 ? 0.530 -1.540 24.891 1.00 86.06 302 GLN A C 1
ATOM 2263 O O . GLN A 1 302 ? 0.943 -2.572 24.379 1.00 86.06 302 GLN A O 1
ATOM 2268 N N . SER A 1 303 ? -0.778 -1.341 25.074 1.00 87.25 303 SER A N 1
ATOM 2269 C CA . SER A 1 303 ? -1.820 -2.271 24.621 1.00 87.25 303 SER A CA 1
ATOM 2270 C C . SER A 1 303 ? -1.985 -2.311 23.097 1.00 87.25 303 SER A C 1
ATOM 2272 O O . SER A 1 303 ? -2.563 -3.268 22.585 1.00 87.25 303 SER A O 1
ATOM 2274 N N . THR A 1 304 ? -1.458 -1.324 22.366 1.00 90.56 304 THR A N 1
ATOM 2275 C CA . THR A 1 304 ? -1.546 -1.251 20.903 1.00 90.56 304 THR A CA 1
ATOM 2276 C C . THR A 1 304 ? -0.716 -2.359 20.278 1.00 90.56 304 THR A C 1
ATOM 2278 O O . THR A 1 304 ? 0.486 -2.445 20.524 1.00 90.56 304 THR A O 1
ATOM 2281 N N . ARG A 1 305 ? -1.320 -3.194 19.434 1.00 89.62 305 ARG A N 1
ATOM 2282 C CA . ARG A 1 305 ? -0.596 -4.172 18.616 1.00 89.62 305 ARG A CA 1
ATOM 2283 C C . ARG A 1 305 ? 0.143 -3.461 17.486 1.00 89.62 305 ARG A C 1
ATOM 2285 O O . ARG A 1 305 ? -0.481 -2.703 16.741 1.00 89.62 305 ARG A O 1
ATOM 2292 N N . ARG A 1 306 ? 1.439 -3.733 17.319 1.00 91.62 306 ARG A N 1
ATOM 2293 C CA . ARG A 1 306 ? 2.234 -3.148 16.231 1.00 91.62 306 ARG A CA 1
ATOM 2294 C C . ARG A 1 306 ? 2.437 -4.162 15.115 1.00 91.62 306 ARG A C 1
ATOM 2296 O O . ARG A 1 306 ? 2.795 -5.310 15.365 1.00 91.62 306 ARG A O 1
ATOM 2303 N N . ILE A 1 307 ? 2.190 -3.737 13.880 1.00 93.00 307 ILE A N 1
ATOM 2304 C CA . ILE A 1 307 ? 2.389 -4.548 12.680 1.00 93.00 307 ILE A CA 1
ATOM 2305 C C . ILE A 1 307 ? 3.381 -3.823 11.774 1.00 93.00 307 ILE A C 1
ATOM 2307 O O . ILE A 1 307 ? 3.054 -2.793 11.188 1.00 93.00 307 ILE A O 1
ATOM 2311 N N . LEU A 1 308 ? 4.595 -4.354 11.658 1.00 92.81 308 LEU A N 1
ATOM 2312 C CA . LEU A 1 308 ? 5.631 -3.816 10.781 1.00 92.81 308 LEU A CA 1
ATOM 2313 C C . LEU A 1 308 ? 5.593 -4.563 9.456 1.00 92.81 308 LEU A C 1
ATOM 2315 O O . LEU A 1 308 ? 5.657 -5.790 9.433 1.00 92.81 308 LEU A O 1
ATOM 2319 N N . VAL A 1 309 ? 5.496 -3.844 8.346 1.00 91.94 309 VAL A N 1
ATOM 2320 C CA . VAL A 1 309 ? 5.351 -4.444 7.019 1.00 91.94 309 VAL A CA 1
ATOM 2321 C C . VAL A 1 309 ? 6.456 -3.922 6.120 1.00 91.94 309 VAL A C 1
ATOM 2323 O O . VAL A 1 309 ? 6.690 -2.722 6.047 1.00 91.94 309 VAL A O 1
ATOM 2326 N N . GLY A 1 310 ? 7.147 -4.816 5.419 1.00 87.69 310 GLY A N 1
ATOM 2327 C CA . GLY A 1 310 ? 8.219 -4.420 4.510 1.00 87.69 310 GLY A CA 1
ATOM 2328 C C . GLY A 1 310 ? 8.659 -5.547 3.588 1.00 87.69 310 GLY A C 1
ATOM 2329 O O . GLY A 1 310 ? 8.256 -6.706 3.736 1.00 87.69 310 GLY A O 1
ATOM 2330 N N . ALA A 1 311 ? 9.471 -5.208 2.587 1.00 76.50 311 ALA A N 1
ATOM 2331 C CA . ALA A 1 311 ? 10.048 -6.223 1.708 1.00 76.50 311 ALA A CA 1
ATOM 2332 C C . ALA A 1 311 ? 11.250 -6.924 2.342 1.00 76.50 311 ALA A C 1
ATOM 2334 O O . ALA A 1 311 ? 11.386 -8.140 2.213 1.00 76.50 311 ALA A O 1
ATOM 2335 N N . THR A 1 312 ? 12.086 -6.165 3.045 1.00 74.56 312 THR A N 1
ATOM 2336 C CA . THR A 1 312 ? 13.373 -6.621 3.585 1.00 74.56 312 THR A CA 1
ATOM 2337 C C . THR A 1 312 ? 13.385 -6.646 5.108 1.00 74.56 312 THR A C 1
ATOM 2339 O O . THR A 1 312 ? 13.853 -7.626 5.679 1.00 74.56 312 THR A O 1
ATOM 2342 N N . LEU A 1 313 ? 12.838 -5.609 5.756 1.00 80.06 313 LEU A N 1
ATOM 2343 C CA . LEU A 1 313 ? 12.813 -5.438 7.214 1.00 80.06 313 LEU A CA 1
ATOM 2344 C C . LEU A 1 313 ? 14.180 -5.706 7.881 1.00 80.06 313 LEU A C 1
ATOM 2346 O O . LEU A 1 313 ? 14.254 -6.345 8.925 1.00 80.06 313 LEU A O 1
ATOM 2350 N N . ASN A 1 314 ? 15.270 -5.237 7.274 1.00 71.25 314 ASN A N 1
ATOM 2351 C CA . ASN A 1 314 ? 16.641 -5.557 7.689 1.00 71.25 314 ASN A CA 1
ATOM 2352 C C . ASN A 1 314 ? 17.396 -4.375 8.325 1.00 71.25 314 ASN A C 1
ATOM 2354 O O . ASN A 1 314 ? 18.616 -4.426 8.471 1.00 71.25 314 ASN A O 1
ATOM 2358 N N . THR A 1 315 ? 16.696 -3.303 8.703 1.00 69.88 315 THR A N 1
ATOM 2359 C CA . THR A 1 315 ? 17.319 -2.102 9.266 1.00 69.88 315 THR A CA 1
ATOM 2360 C C . THR A 1 315 ? 17.405 -2.171 10.799 1.00 69.88 315 THR A C 1
ATOM 2362 O O . THR A 1 315 ? 16.412 -2.490 11.454 1.00 69.88 315 THR A O 1
ATOM 2365 N N . PRO A 1 316 ? 18.553 -1.814 11.417 1.00 72.62 316 PRO A N 1
ATOM 2366 C CA . PRO A 1 316 ? 18.707 -1.829 12.878 1.00 72.62 316 PRO A CA 1
ATOM 2367 C C . PRO A 1 316 ? 17.680 -0.962 13.616 1.00 72.62 316 PRO A C 1
ATOM 2369 O O . PRO A 1 316 ? 17.269 -1.291 14.720 1.00 72.62 316 PRO A O 1
ATOM 2372 N N . ALA A 1 317 ? 17.216 0.121 12.984 1.00 76.12 317 ALA A N 1
ATOM 2373 C CA . ALA A 1 317 ? 16.214 1.028 13.542 1.00 76.12 317 ALA A CA 1
ATOM 2374 C C . ALA A 1 317 ? 14.831 0.376 13.762 1.00 76.12 317 ALA A C 1
ATOM 2376 O O . ALA A 1 317 ? 13.999 0.947 14.461 1.00 76.12 317 ALA A O 1
ATOM 2377 N N . LEU A 1 318 ? 14.567 -0.818 13.213 1.00 81.00 318 LEU A N 1
ATOM 2378 C CA . LEU A 1 318 ? 13.295 -1.521 13.418 1.00 81.00 318 LEU A CA 1
ATOM 2379 C C . LEU A 1 318 ? 13.080 -1.946 14.871 1.00 81.00 318 LEU A C 1
ATOM 2381 O O . LEU A 1 318 ? 11.934 -2.019 15.308 1.00 81.00 318 LEU A O 1
ATOM 2385 N N . SER A 1 319 ? 14.150 -2.178 15.641 1.00 78.88 319 SER A N 1
ATOM 2386 C CA . SER A 1 319 ? 14.017 -2.509 17.064 1.00 78.88 319 SER A CA 1
ATOM 2387 C C . SER A 1 319 ? 13.394 -1.370 17.873 1.00 78.88 319 SER A C 1
ATOM 2389 O O . SER A 1 319 ? 12.789 -1.627 18.906 1.00 78.88 319 SER A O 1
ATOM 2391 N N . GLU A 1 320 ? 13.513 -0.119 17.412 1.00 83.75 320 GLU A N 1
ATOM 2392 C CA . GLU A 1 320 ? 12.876 1.038 18.057 1.00 83.75 320 GLU A CA 1
ATOM 2393 C C . GLU A 1 320 ? 11.359 1.094 17.821 1.00 83.75 320 GLU A C 1
ATOM 2395 O O . GLU A 1 320 ? 10.653 1.796 18.544 1.00 83.75 320 GLU A O 1
ATOM 2400 N N . LEU A 1 321 ? 10.854 0.364 16.821 1.00 85.56 321 LEU A N 1
ATOM 2401 C CA . LEU A 1 321 ? 9.430 0.319 16.492 1.00 85.56 321 LEU A CA 1
ATOM 2402 C C . LEU A 1 321 ? 8.669 -0.731 17.303 1.00 85.56 321 LEU A C 1
ATOM 2404 O O . LEU A 1 321 ? 7.460 -0.599 17.488 1.00 85.56 321 LEU A O 1
ATOM 2408 N N . LEU A 1 322 ? 9.350 -1.765 17.792 1.00 83.62 322 LEU A N 1
ATOM 2409 C CA . LEU A 1 322 ? 8.744 -2.838 18.581 1.00 83.62 322 LEU A CA 1
ATOM 2410 C C . LEU A 1 322 ? 8.556 -2.415 20.038 1.00 83.62 322 LEU A C 1
ATOM 2412 O O . LEU A 1 322 ? 9.300 -1.581 20.559 1.00 83.62 322 LEU A O 1
ATOM 2416 N N . GLU A 1 323 ? 7.528 -2.951 20.698 1.00 80.00 323 GLU A N 1
ATOM 2417 C CA . GLU A 1 323 ? 7.363 -2.712 22.133 1.00 80.00 323 GLU A CA 1
ATOM 2418 C C . GLU A 1 323 ? 8.402 -3.516 22.920 1.00 80.00 323 GLU A C 1
ATOM 2420 O O . GLU A 1 323 ? 8.637 -4.696 22.651 1.00 80.00 323 GLU A O 1
ATOM 2425 N N . LYS A 1 324 ? 9.043 -2.867 23.896 1.00 75.31 324 LYS A N 1
ATOM 2426 C CA . LYS A 1 324 ? 10.031 -3.532 24.752 1.00 75.31 324 LYS A CA 1
ATOM 2427 C C . LYS A 1 324 ? 9.357 -4.655 25.540 1.00 75.31 324 LYS A C 1
ATOM 2429 O O . LYS A 1 324 ? 8.222 -4.508 25.981 1.00 75.31 324 LYS A O 1
ATOM 2434 N N . ASP A 1 325 ? 10.061 -5.774 25.689 1.00 69.56 325 ASP A N 1
ATOM 2435 C CA . ASP A 1 325 ? 9.610 -6.956 26.439 1.00 69.56 325 ASP A CA 1
ATOM 2436 C C . ASP A 1 325 ? 8.326 -7.624 25.901 1.00 69.56 325 ASP A C 1
ATOM 2438 O O . ASP A 1 325 ? 7.730 -8.475 26.565 1.00 69.56 325 ASP A O 1
ATOM 2442 N N . ARG A 1 326 ? 7.914 -7.292 24.668 1.00 75.19 326 ARG A N 1
ATOM 2443 C CA . ARG A 1 326 ? 6.832 -7.964 23.943 1.00 75.19 326 ARG A CA 1
ATOM 2444 C C . ARG A 1 326 ? 7.404 -8.934 22.908 1.00 75.19 326 ARG A C 1
ATOM 2446 O O . ARG A 1 326 ? 8.337 -8.612 22.177 1.00 75.19 326 ARG A O 1
ATOM 2453 N N . SER A 1 327 ? 6.814 -10.124 22.809 1.00 72.88 327 SER A N 1
ATOM 2454 C CA . SER A 1 327 ? 7.156 -11.081 21.756 1.00 72.88 327 SER A CA 1
ATOM 2455 C C . SER A 1 327 ? 6.686 -10.595 20.379 1.00 72.88 327 SER A C 1
ATOM 2457 O O . SER A 1 327 ? 5.611 -10.005 20.234 1.00 72.88 327 SER A O 1
ATOM 2459 N N . ALA A 1 328 ? 7.498 -10.861 19.355 1.00 77.00 328 ALA A N 1
ATOM 2460 C CA . ALA A 1 328 ? 7.207 -10.485 17.979 1.00 77.00 328 ALA A CA 1
ATOM 2461 C C . ALA A 1 328 ? 7.241 -11.710 17.052 1.00 77.00 328 ALA A C 1
ATOM 2463 O O . ALA A 1 328 ? 8.184 -12.499 17.093 1.00 77.00 328 ALA A O 1
ATOM 2464 N N . ALA A 1 329 ? 6.221 -11.866 16.208 1.00 80.31 329 ALA A N 1
ATOM 2465 C CA . ALA A 1 329 ? 6.111 -12.965 15.252 1.00 80.31 329 ALA A CA 1
ATOM 2466 C C . ALA A 1 329 ? 6.580 -12.524 13.859 1.00 80.31 329 ALA A C 1
ATOM 2468 O O . ALA A 1 329 ? 6.029 -11.584 13.281 1.00 80.31 329 ALA A O 1
ATOM 2469 N N . LEU A 1 330 ? 7.574 -13.215 13.292 1.00 81.38 330 LEU A N 1
ATOM 2470 C CA . LEU A 1 330 ? 8.015 -12.999 11.913 1.00 81.38 330 LEU A CA 1
ATOM 2471 C C . LEU A 1 330 ? 7.179 -13.845 10.943 1.00 81.38 330 LEU A C 1
ATOM 2473 O O . LEU A 1 330 ? 7.193 -15.074 10.977 1.00 81.38 330 LEU A O 1
ATOM 2477 N N . VAL A 1 331 ? 6.488 -13.171 10.031 1.00 79.94 331 VAL A N 1
ATOM 2478 C CA . VAL A 1 331 ? 5.616 -13.753 9.016 1.00 79.94 331 VAL A CA 1
ATOM 2479 C C . VAL A 1 331 ? 6.252 -13.609 7.639 1.00 79.94 331 VAL A C 1
ATOM 2481 O O . VAL A 1 331 ? 6.391 -12.507 7.108 1.00 79.94 331 VAL A O 1
ATOM 2484 N N . GLU A 1 332 ? 6.571 -14.749 7.031 1.00 77.38 332 GLU A N 1
ATOM 2485 C CA . GLU A 1 332 ? 7.190 -14.843 5.706 1.00 77.38 332 GLU A CA 1
ATOM 2486 C C . GLU A 1 332 ? 6.406 -15.778 4.784 1.00 77.38 332 GLU A C 1
ATOM 2488 O O . GLU A 1 332 ? 5.745 -16.698 5.277 1.00 77.38 332 GLU A O 1
ATOM 2493 N N . PRO A 1 333 ? 6.481 -15.627 3.449 1.00 64.00 333 PRO A N 1
ATOM 2494 C CA . PRO A 1 333 ? 5.968 -16.654 2.550 1.00 64.00 333 PRO A CA 1
ATOM 2495 C C . PRO A 1 333 ? 6.737 -17.982 2.743 1.00 64.00 333 PRO A C 1
ATOM 2497 O O . PRO A 1 333 ? 7.919 -17.961 3.087 1.00 64.00 333 PRO A O 1
ATOM 2500 N N . PRO A 1 334 ? 6.094 -19.150 2.546 1.00 55.84 334 PRO A N 1
ATOM 2501 C CA . PRO A 1 334 ? 6.787 -20.435 2.613 1.00 55.84 334 PRO A CA 1
ATOM 2502 C C . PRO A 1 334 ? 7.958 -20.480 1.619 1.00 55.84 334 PRO A C 1
ATOM 2504 O O . PRO A 1 334 ? 7.774 -20.056 0.471 1.00 55.84 334 PRO A O 1
ATOM 2507 N N . PRO A 1 335 ? 9.125 -21.035 2.003 1.00 47.88 335 PRO A N 1
ATOM 2508 C CA . PRO A 1 335 ? 10.091 -21.489 1.012 1.00 47.88 335 PRO A CA 1
ATOM 2509 C C . PRO A 1 335 ? 9.403 -22.537 0.123 1.00 47.88 335 PRO A C 1
ATOM 2511 O O . PRO A 1 335 ? 8.592 -23.328 0.608 1.00 47.88 335 PRO A O 1
ATOM 2514 N N . ARG A 1 336 ? 9.656 -22.501 -1.190 1.00 38.62 336 ARG A N 1
ATOM 2515 C CA . ARG A 1 336 ? 9.126 -23.523 -2.106 1.00 38.62 336 ARG A CA 1
ATOM 2516 C C . ARG A 1 336 ? 9.664 -24.891 -1.675 1.00 38.62 336 ARG A C 1
ATOM 2518 O O . ARG A 1 336 ? 10.840 -24.991 -1.355 1.00 38.62 336 ARG A O 1
ATOM 2525 N N . GLU A 1 337 ? 8.781 -25.884 -1.648 1.00 35.72 337 GLU A N 1
ATOM 2526 C CA . GLU A 1 337 ? 9.026 -27.278 -1.265 1.00 35.72 337 GLU A CA 1
ATOM 2527 C C . GLU A 1 337 ? 10.386 -27.816 -1.752 1.00 35.72 337 GLU A C 1
ATOM 2529 O O . GLU A 1 337 ? 10.608 -27.958 -2.952 1.00 35.72 337 GLU A O 1
ATOM 2534 N N . GLU A 1 338 ? 11.253 -28.200 -0.813 1.00 28.03 338 GLU A N 1
ATOM 2535 C CA . GLU A 1 338 ? 11.834 -29.539 -0.887 1.00 28.03 338 GLU A CA 1
ATOM 2536 C C . GLU A 1 338 ? 10.792 -30.503 -0.306 1.00 28.03 338 GLU A C 1
ATOM 2538 O O . GLU A 1 338 ? 10.064 -30.171 0.632 1.00 28.03 338 GLU A O 1
ATOM 2543 N N . SER A 1 339 ? 10.674 -31.664 -0.940 1.00 24.98 339 SER A N 1
ATOM 2544 C CA . SER A 1 339 ? 9.732 -32.752 -0.675 1.00 24.98 339 SER A CA 1
ATOM 2545 C C . SER A 1 339 ? 9.317 -32.937 0.789 1.00 24.98 339 SER A C 1
ATOM 2547 O O . SER A 1 339 ? 10.149 -32.985 1.692 1.00 24.98 339 SER A O 1
ATOM 2549 N N . THR A 1 340 ? 8.015 -33.164 0.974 1.00 29.89 340 THR A N 1
ATOM 2550 C CA . THR A 1 340 ? 7.366 -33.718 2.168 1.00 29.89 340 THR A CA 1
ATOM 2551 C C . THR A 1 340 ? 8.271 -34.641 2.994 1.00 29.89 340 THR A C 1
ATOM 2553 O O . THR A 1 340 ? 8.468 -35.804 2.644 1.00 29.89 340 THR A O 1
ATOM 2556 N N . SER A 1 341 ? 8.728 -34.163 4.149 1.00 22.75 341 SER A N 1
ATOM 2557 C CA . SER A 1 341 ? 8.927 -35.017 5.314 1.00 22.75 341 SER A CA 1
ATOM 2558 C C . SER A 1 341 ? 8.212 -34.383 6.503 1.00 22.75 341 SER A C 1
ATOM 2560 O O . SER A 1 341 ? 8.375 -33.211 6.839 1.00 22.75 341 SER A O 1
ATOM 2562 N N . THR A 1 342 ? 7.298 -35.156 7.070 1.00 29.08 342 THR A N 1
ATOM 2563 C CA . THR A 1 342 ? 6.503 -34.811 8.239 1.00 29.08 342 THR A CA 1
ATOM 2564 C C . THR A 1 342 ? 7.444 -34.710 9.437 1.00 29.08 342 THR A C 1
ATOM 2566 O O . THR A 1 342 ? 7.807 -35.730 10.013 1.00 29.08 342 THR A O 1
ATOM 2569 N N . ILE A 1 343 ? 7.852 -33.503 9.830 1.00 24.77 343 ILE A N 1
ATOM 2570 C CA . ILE A 1 343 ? 8.460 -33.289 11.148 1.00 24.77 343 ILE A CA 1
ATOM 2571 C C . ILE A 1 343 ? 7.353 -32.763 12.055 1.00 24.77 343 ILE A C 1
ATOM 2573 O O . ILE A 1 343 ? 6.981 -31.591 12.012 1.00 24.77 343 ILE A O 1
ATOM 2577 N N . GLY A 1 344 ? 6.771 -33.676 12.832 1.00 25.58 344 GLY A N 1
ATOM 2578 C CA . GLY A 1 344 ? 5.923 -33.318 13.959 1.00 25.58 344 GLY A CA 1
ATOM 2579 C C . GLY A 1 344 ? 6.762 -32.578 14.994 1.00 25.58 344 GLY A C 1
ATOM 2580 O O . GLY A 1 344 ? 7.743 -33.117 15.498 1.00 25.58 344 GLY A O 1
ATOM 2581 N N . LEU A 1 345 ? 6.387 -31.340 15.301 1.00 26.38 345 LEU A N 1
ATOM 2582 C CA . LEU A 1 345 ? 6.960 -30.590 16.412 1.00 26.38 345 LEU A CA 1
ATOM 2583 C C . LEU A 1 345 ? 6.208 -30.975 17.688 1.00 26.38 345 LEU A C 1
ATOM 2585 O O . LEU A 1 345 ? 5.160 -30.415 18.001 1.00 26.38 345 LEU A O 1
ATOM 2589 N N . ASN A 1 346 ? 6.752 -31.961 18.402 1.00 22.62 346 ASN A N 1
ATOM 2590 C CA . ASN A 1 346 ? 6.513 -32.097 19.833 1.00 22.62 346 ASN A CA 1
ATOM 2591 C C . ASN A 1 346 ? 7.296 -30.995 20.551 1.00 22.62 346 ASN A C 1
ATOM 2593 O O . ASN A 1 346 ? 8.508 -30.873 20.387 1.00 22.62 346 ASN A O 1
ATOM 2597 N N . VAL A 1 347 ? 6.576 -30.215 21.350 1.00 33.12 347 VAL A N 1
ATOM 2598 C CA . VAL A 1 347 ? 7.124 -29.284 22.335 1.00 33.12 347 VAL A CA 1
ATOM 2599 C C . VAL A 1 347 ? 7.720 -30.105 23.477 1.00 33.12 347 VAL A C 1
ATOM 2601 O O . VAL A 1 347 ? 6.965 -30.743 24.206 1.00 33.12 347 VAL A O 1
ATOM 2604 N N . VAL A 1 348 ? 9.044 -30.080 23.644 1.00 23.92 348 VAL A N 1
ATOM 2605 C CA . VAL A 1 348 ? 9.723 -30.353 24.923 1.00 23.92 348 VAL A CA 1
ATOM 2606 C C . VAL A 1 348 ? 10.918 -29.405 25.047 1.00 23.92 348 VAL A C 1
ATOM 2608 O O . VAL A 1 348 ? 11.520 -29.005 24.053 1.00 23.92 348 VAL A O 1
ATOM 2611 N N . SER A 1 349 ? 11.145 -29.002 26.288 1.00 32.06 349 SER A N 1
ATOM 2612 C CA . SER A 1 349 ? 11.946 -27.910 26.809 1.00 32.06 349 SER A CA 1
ATOM 2613 C C . SER A 1 349 ? 13.469 -28.097 26.755 1.00 32.06 349 SER A C 1
ATOM 2615 O O . SER A 1 349 ? 13.982 -29.204 26.624 1.00 32.06 349 SER A O 1
ATOM 2617 N N . ASP A 1 350 ? 14.119 -26.954 26.990 1.00 30.83 350 ASP A N 1
ATOM 2618 C CA . ASP A 1 350 ? 15.440 -26.745 27.593 1.00 30.83 350 ASP A CA 1
ATOM 2619 C C . ASP A 1 350 ? 16.685 -26.627 26.687 1.00 30.83 350 ASP A C 1
ATOM 2621 O O . ASP A 1 350 ? 16.993 -27.459 25.842 1.00 30.83 350 ASP A O 1
ATOM 2625 N N . GLU A 1 351 ? 17.401 -25.521 26.947 1.00 29.22 351 GLU A N 1
ATOM 2626 C CA . GLU A 1 351 ? 18.786 -25.180 26.577 1.00 29.22 351 GLU A CA 1
ATOM 2627 C C . GLU A 1 351 ? 19.136 -24.916 25.094 1.00 29.22 351 GLU A C 1
ATOM 2629 O O . GLU A 1 351 ? 19.943 -25.622 24.498 1.00 29.22 351 GLU A O 1
ATOM 2634 N N . ALA A 1 352 ? 18.647 -23.810 24.501 1.00 29.69 352 ALA A N 1
ATOM 2635 C CA . ALA A 1 352 ? 19.248 -23.250 23.268 1.00 29.69 352 ALA A CA 1
ATOM 2636 C C . ALA A 1 352 ? 18.960 -21.751 22.995 1.00 29.69 352 ALA A C 1
ATOM 2638 O O . ALA A 1 352 ? 18.823 -21.342 21.840 1.00 29.69 352 ALA A O 1
ATOM 2639 N N . SER A 1 353 ? 18.901 -20.878 24.007 1.00 31.56 353 SER A N 1
ATOM 2640 C CA . SER A 1 353 ? 18.533 -19.453 23.836 1.00 31.56 353 SER A CA 1
ATOM 2641 C C . SER A 1 353 ? 19.623 -18.539 23.227 1.00 31.56 353 SER A C 1
ATOM 2643 O O . SER A 1 353 ? 19.598 -17.325 23.420 1.00 31.56 353 SER A O 1
ATOM 2645 N N . LEU A 1 354 ? 20.583 -19.091 22.477 1.00 34.22 354 LEU A N 1
ATOM 2646 C CA . LEU A 1 354 ? 21.665 -18.350 21.799 1.00 34.22 354 LEU A CA 1
ATOM 2647 C C . LEU A 1 354 ? 21.768 -18.637 20.287 1.00 34.22 354 LEU A C 1
ATOM 2649 O O . LEU A 1 354 ? 22.699 -18.161 19.639 1.00 34.22 354 LEU A O 1
ATOM 2653 N N . SER A 1 355 ? 20.809 -19.360 19.695 1.00 38.09 355 SER A N 1
ATOM 2654 C CA . SER A 1 355 ? 20.865 -19.773 18.279 1.00 38.09 355 SER A CA 1
ATOM 2655 C C . SER A 1 355 ? 19.769 -19.189 17.370 1.00 38.09 355 SER A C 1
ATOM 2657 O O . SER A 1 355 ? 20.001 -19.051 16.170 1.00 38.09 355 SER A O 1
ATOM 2659 N N . GLU A 1 356 ? 18.625 -18.738 17.895 1.00 36.91 356 GLU A N 1
ATOM 2660 C CA . GLU A 1 356 ? 17.523 -18.224 17.057 1.00 36.91 356 GLU A CA 1
ATOM 2661 C C . GLU A 1 356 ? 17.773 -16.810 16.517 1.00 36.91 356 GLU A C 1
ATOM 2663 O O . GLU A 1 356 ? 17.571 -16.554 15.330 1.00 36.91 356 GLU A O 1
ATOM 2668 N N . ASN A 1 357 ? 18.305 -15.899 17.338 1.00 31.98 357 ASN A N 1
ATOM 2669 C CA . ASN A 1 357 ? 18.545 -14.510 16.923 1.00 31.98 357 ASN A CA 1
ATOM 2670 C C . ASN A 1 357 ? 19.612 -14.386 15.822 1.00 31.98 357 ASN A C 1
ATOM 2672 O O . ASN A 1 357 ? 19.519 -13.504 14.970 1.00 31.98 357 ASN A O 1
ATOM 2676 N N . LYS A 1 358 ? 20.600 -15.291 15.795 1.00 33.72 358 LYS A N 1
ATOM 2677 C CA . LYS A 1 358 ? 21.644 -15.310 14.759 1.00 33.72 358 LYS A CA 1
ATOM 2678 C C . LYS A 1 358 ? 21.110 -15.854 13.429 1.00 33.72 358 LYS A C 1
ATOM 2680 O O . LYS A 1 358 ? 21.392 -15.281 12.382 1.00 33.72 358 LYS A O 1
ATOM 2685 N N . VAL A 1 359 ? 20.259 -16.883 13.477 1.00 38.25 359 VAL A N 1
ATOM 2686 C CA . VAL A 1 359 ? 19.570 -17.434 12.296 1.00 38.25 359 VAL A CA 1
ATOM 2687 C C . VAL A 1 359 ? 18.558 -16.436 11.725 1.00 38.25 359 VAL A C 1
ATOM 2689 O O . VAL A 1 359 ? 18.450 -16.306 10.506 1.00 38.25 359 VAL A O 1
ATOM 2692 N N . ILE A 1 360 ? 17.848 -15.692 12.579 1.00 39.03 360 ILE A N 1
ATOM 2693 C CA . ILE A 1 360 ? 16.961 -14.601 12.154 1.00 39.03 360 ILE A CA 1
ATOM 2694 C C . ILE A 1 360 ? 17.781 -13.478 11.504 1.00 39.03 360 ILE A C 1
ATOM 2696 O O . ILE A 1 360 ? 17.442 -13.060 10.402 1.00 39.03 360 ILE A O 1
ATOM 2700 N N . ALA A 1 361 ? 18.899 -13.049 12.101 1.00 40.44 361 ALA A N 1
ATOM 2701 C CA . ALA A 1 361 ? 19.775 -12.022 11.526 1.00 40.44 361 ALA A CA 1
ATOM 2702 C C . ALA A 1 361 ? 20.383 -12.432 10.166 1.00 40.44 361 ALA A C 1
ATOM 2704 O O . ALA A 1 361 ? 20.371 -11.644 9.221 1.00 40.44 361 ALA A O 1
ATOM 2705 N N . GLU A 1 362 ? 20.843 -13.678 10.019 1.00 41.91 362 GLU A N 1
ATOM 2706 C CA . GLU A 1 362 ? 21.365 -14.206 8.748 1.00 41.91 362 GLU A CA 1
ATOM 2707 C C . GLU A 1 362 ? 20.263 -14.379 7.687 1.00 41.91 362 GLU A C 1
ATOM 2709 O O . GLU A 1 362 ? 20.488 -14.132 6.500 1.00 41.91 362 GLU A O 1
ATOM 2714 N N . ARG A 1 363 ? 19.036 -14.740 8.091 1.00 43.16 363 ARG A N 1
ATOM 2715 C CA . ARG A 1 363 ? 17.866 -14.754 7.196 1.00 43.16 363 ARG A CA 1
ATOM 2716 C C . ARG A 1 363 ? 17.396 -13.349 6.821 1.00 43.16 363 ARG A C 1
ATOM 2718 O O . ARG A 1 363 ? 16.843 -13.192 5.730 1.00 43.16 363 ARG A O 1
ATOM 2725 N N . LEU A 1 364 ? 17.614 -12.345 7.674 1.00 46.97 364 LEU A N 1
ATOM 2726 C CA . LEU A 1 364 ? 17.327 -10.926 7.417 1.00 46.97 364 LEU A CA 1
ATOM 2727 C C . LEU A 1 364 ? 18.279 -10.287 6.398 1.00 46.97 364 LEU A C 1
ATOM 2729 O O . LEU A 1 364 ? 17.896 -9.320 5.745 1.00 46.97 364 LEU A O 1
ATOM 2733 N N . ALA A 1 365 ? 19.463 -10.867 6.183 1.00 48.22 365 ALA A N 1
ATOM 2734 C CA . ALA A 1 365 ? 20.437 -10.362 5.216 1.00 48.22 365 ALA A CA 1
ATOM 2735 C C . ALA A 1 365 ? 20.024 -10.551 3.740 1.00 48.22 365 ALA A C 1
ATOM 2737 O O . ALA A 1 365 ? 20.451 -9.779 2.888 1.00 48.22 365 ALA A O 1
ATOM 2738 N N . LYS A 1 366 ? 19.189 -11.552 3.416 1.00 59.00 366 LYS A N 1
ATOM 2739 C CA . LYS A 1 366 ? 18.820 -11.885 2.024 1.00 59.00 366 LYS A CA 1
ATOM 2740 C C . LYS A 1 366 ? 17.549 -11.160 1.573 1.00 59.00 366 LYS A C 1
ATOM 2742 O O . LYS A 1 366 ? 16.546 -11.158 2.289 1.00 59.00 366 LYS A O 1
ATOM 2747 N N . VAL A 1 367 ? 17.564 -10.600 0.361 1.00 62.66 367 VAL A N 1
ATOM 2748 C CA . VAL A 1 367 ? 16.429 -9.851 -0.209 1.00 62.66 367 VAL A CA 1
ATOM 2749 C C . VAL A 1 367 ? 15.517 -10.801 -1.000 1.00 62.66 367 VAL A C 1
ATOM 2751 O O . VAL A 1 367 ? 15.989 -11.508 -1.890 1.00 62.66 367 VAL A O 1
ATOM 2754 N N . PRO A 1 368 ? 14.203 -10.857 -0.724 1.00 63.88 368 PRO A N 1
ATOM 2755 C CA . PRO A 1 368 ? 13.316 -11.762 -1.445 1.00 63.88 368 PRO A CA 1
ATOM 2756 C C . PRO A 1 368 ? 12.851 -11.140 -2.781 1.00 63.88 368 PRO A C 1
ATOM 2758 O O . PRO A 1 368 ? 12.368 -10.009 -2.816 1.00 63.88 368 PRO A O 1
ATOM 2761 N N . LEU A 1 369 ? 12.949 -11.896 -3.885 1.00 67.25 369 LEU A N 1
ATOM 2762 C CA . LEU A 1 369 ? 12.488 -11.490 -5.225 1.00 67.25 369 LEU A CA 1
ATOM 2763 C C . LEU A 1 369 ? 11.131 -12.097 -5.598 1.00 67.25 369 LEU A C 1
ATOM 2765 O O . LEU A 1 369 ? 10.795 -13.217 -5.206 1.00 67.25 369 LEU A O 1
ATOM 2769 N N . THR A 1 370 ? 10.367 -11.370 -6.416 1.00 66.44 370 THR A N 1
ATOM 2770 C CA . THR A 1 370 ? 9.123 -11.870 -7.012 1.00 66.44 370 THR A CA 1
ATOM 2771 C C . THR A 1 370 ? 9.426 -13.014 -7.977 1.00 66.44 370 THR A C 1
ATOM 2773 O O . THR A 1 370 ? 10.206 -12.874 -8.915 1.00 66.44 370 THR A O 1
ATOM 2776 N N . ALA A 1 371 ? 8.803 -14.169 -7.752 1.00 64.50 371 ALA A N 1
ATOM 2777 C CA . ALA A 1 371 ? 9.059 -15.357 -8.554 1.00 64.50 371 ALA A CA 1
ATOM 2778 C C . ALA A 1 371 ? 8.344 -15.314 -9.917 1.00 64.50 371 ALA A C 1
ATOM 2780 O O . ALA A 1 371 ? 7.216 -14.839 -10.017 1.00 64.50 371 ALA A O 1
ATOM 2781 N N . GLY A 1 372 ? 8.955 -15.913 -10.945 1.00 67.62 372 GLY A N 1
ATOM 2782 C CA . GLY A 1 372 ? 8.338 -16.073 -12.272 1.00 67.62 372 GLY A CA 1
ATOM 2783 C C . GLY A 1 372 ? 8.453 -14.855 -13.195 1.00 67.62 372 GLY A C 1
ATOM 2784 O O . GLY A 1 372 ? 7.779 -14.817 -14.225 1.00 67.62 372 GLY A O 1
ATOM 2785 N N . LEU A 1 373 ? 9.295 -13.889 -12.829 1.00 75.69 373 LEU A N 1
ATOM 2786 C CA . LEU A 1 373 ? 9.676 -12.752 -13.659 1.00 75.69 373 LEU A CA 1
ATOM 2787 C C . LEU A 1 373 ? 10.765 -13.135 -14.671 1.00 75.69 373 LEU A C 1
ATOM 2789 O O . LEU A 1 373 ? 11.613 -13.983 -14.394 1.00 75.69 373 LEU A O 1
ATOM 2793 N N . SER A 1 374 ? 10.751 -12.484 -15.834 1.00 80.44 374 SER A N 1
ATOM 2794 C CA . SER A 1 374 ? 11.844 -12.530 -16.809 1.00 80.44 374 SER A CA 1
ATOM 2795 C C . SER A 1 374 ? 12.718 -11.297 -16.634 1.00 80.44 374 SER A C 1
ATOM 2797 O O . SER A 1 374 ? 12.218 -10.181 -16.745 1.00 80.44 374 SER A O 1
ATOM 2799 N N . HIS A 1 375 ? 14.012 -11.478 -16.397 1.00 83.50 375 HIS A N 1
ATOM 2800 C CA . HIS A 1 375 ? 14.935 -10.375 -16.135 1.00 83.50 375 HIS A CA 1
ATOM 2801 C C . HIS A 1 375 ? 15.931 -10.241 -17.294 1.00 83.50 375 HIS A C 1
ATOM 2803 O O . HIS A 1 375 ? 16.613 -11.200 -17.641 1.00 83.50 375 HIS A O 1
ATOM 2809 N N . ARG A 1 376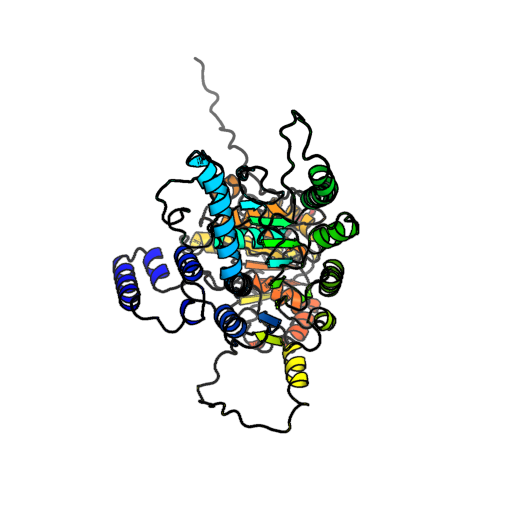 ? 16.002 -9.056 -17.904 1.00 84.69 376 ARG A N 1
ATOM 2810 C CA . ARG A 1 376 ? 16.875 -8.708 -19.033 1.00 84.69 376 ARG A CA 1
ATOM 2811 C C . ARG A 1 376 ? 17.863 -7.629 -18.593 1.00 84.69 376 ARG A C 1
ATOM 2813 O O . ARG A 1 376 ? 17.460 -6.658 -17.961 1.00 84.69 376 ARG A O 1
ATOM 2820 N N . PHE A 1 377 ? 19.131 -7.772 -18.962 1.00 82.94 377 PHE A N 1
ATOM 2821 C CA . PHE A 1 377 ? 20.182 -6.791 -18.679 1.00 82.94 377 PHE A CA 1
ATOM 2822 C C . PHE A 1 377 ? 20.859 -6.408 -19.988 1.00 82.94 377 PHE A C 1
ATOM 2824 O O . PHE A 1 377 ? 21.366 -7.283 -20.685 1.00 82.94 377 PHE A O 1
ATOM 2831 N N . LEU A 1 378 ? 20.824 -5.122 -20.328 1.00 81.88 378 LEU A N 1
ATOM 2832 C CA . LEU A 1 378 ? 21.219 -4.591 -21.628 1.00 81.88 378 LEU A CA 1
ATOM 2833 C C . LEU A 1 378 ? 22.355 -3.591 -21.471 1.00 81.88 378 LEU A C 1
ATOM 2835 O O . LEU A 1 378 ? 22.131 -2.495 -20.949 1.00 81.88 378 LEU A O 1
ATOM 2839 N N . ALA A 1 379 ? 23.549 -3.978 -21.928 1.00 82.81 379 ALA A N 1
ATOM 2840 C CA . ALA A 1 379 ? 24.721 -3.113 -21.950 1.00 82.81 379 ALA A CA 1
ATOM 2841 C C . ALA A 1 379 ? 24.528 -2.045 -23.026 1.00 82.81 379 ALA A C 1
ATOM 2843 O O . ALA A 1 379 ? 24.565 -2.338 -24.219 1.00 82.81 379 ALA A O 1
ATOM 2844 N N . VAL A 1 380 ? 24.245 -0.818 -22.595 1.00 80.38 380 VAL A N 1
ATOM 2845 C CA . VAL A 1 380 ? 23.952 0.310 -23.478 1.00 80.38 380 VAL A CA 1
ATOM 2846 C C . VAL A 1 380 ? 24.616 1.565 -22.930 1.00 80.38 380 VAL A C 1
ATOM 2848 O O . VAL A 1 380 ? 24.381 1.959 -21.782 1.00 80.38 380 VAL A O 1
ATOM 2851 N N . GLU A 1 381 ? 25.412 2.212 -23.781 1.00 76.19 381 GLU A N 1
ATOM 2852 C CA . GLU A 1 381 ? 26.030 3.506 -23.492 1.00 76.19 381 GLU A CA 1
ATOM 2853 C C . GLU A 1 381 ? 24.965 4.552 -23.141 1.00 76.19 381 GLU A C 1
ATOM 2855 O O . GLU A 1 381 ? 23.895 4.596 -23.752 1.00 76.19 381 GLU A O 1
ATOM 2860 N N . ASN A 1 382 ? 25.260 5.415 -22.162 1.00 76.62 382 ASN A N 1
ATOM 2861 C CA . ASN A 1 382 ? 24.318 6.394 -21.600 1.00 76.62 382 ASN A CA 1
ATOM 2862 C C . ASN A 1 382 ? 23.475 7.137 -22.652 1.00 76.62 382 ASN A C 1
ATOM 2864 O O . ASN A 1 382 ? 22.257 7.225 -22.498 1.00 76.62 382 ASN A O 1
ATOM 2868 N N . TYR A 1 383 ? 24.105 7.644 -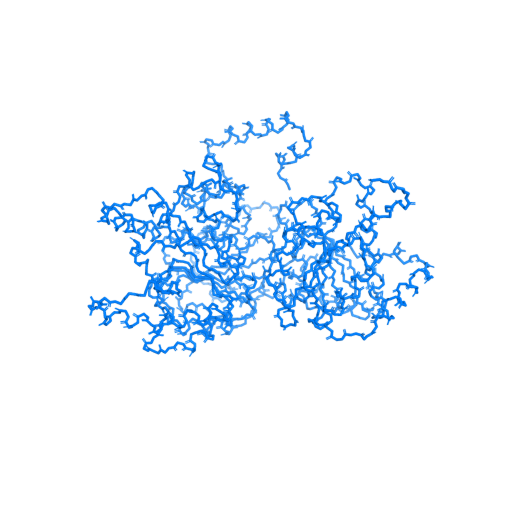23.715 1.00 76.38 383 TYR A N 1
ATOM 2869 C CA . TYR A 1 383 ? 23.431 8.451 -24.736 1.00 76.38 383 TYR A CA 1
ATOM 2870 C C . TYR A 1 383 ? 22.455 7.641 -25.609 1.00 76.38 383 TYR A C 1
ATOM 2872 O O . TYR A 1 383 ? 21.474 8.198 -26.093 1.00 76.38 383 TYR A O 1
ATOM 2880 N N . ARG A 1 384 ? 22.644 6.319 -25.734 1.00 77.12 384 ARG A N 1
ATOM 2881 C CA . ARG A 1 384 ? 21.798 5.427 -26.553 1.00 77.12 384 ARG A CA 1
ATOM 2882 C C . ARG A 1 384 ? 20.636 4.803 -25.783 1.00 77.12 384 ARG A C 1
ATOM 2884 O O . ARG A 1 384 ? 19.736 4.216 -26.386 1.00 77.12 384 ARG A O 1
ATOM 2891 N N . ARG A 1 385 ? 20.617 4.914 -24.447 1.00 84.25 385 ARG A N 1
ATOM 2892 C CA . ARG A 1 385 ? 19.629 4.236 -23.580 1.00 84.25 385 ARG A CA 1
ATOM 2893 C C . ARG A 1 385 ? 18.186 4.567 -23.947 1.00 84.25 385 ARG A C 1
ATOM 2895 O O . ARG A 1 385 ? 17.358 3.661 -23.990 1.00 84.25 385 ARG A O 1
ATOM 2902 N N . LEU A 1 386 ? 17.885 5.837 -24.230 1.00 84.44 386 LEU A N 1
ATOM 2903 C CA . LEU A 1 386 ? 16.530 6.258 -24.604 1.00 84.44 386 LEU A CA 1
ATOM 2904 C C . LEU A 1 386 ? 16.126 5.738 -25.989 1.00 84.44 386 LEU A C 1
ATOM 2906 O O . LEU A 1 386 ? 15.004 5.261 -26.141 1.00 84.44 386 LEU A O 1
ATOM 2910 N N . GLY A 1 387 ? 17.035 5.753 -26.968 1.00 80.81 387 GLY A N 1
ATOM 2911 C CA . GLY A 1 387 ? 16.774 5.197 -28.300 1.00 80.81 387 GLY A CA 1
ATOM 2912 C C . GLY A 1 387 ? 16.480 3.694 -28.250 1.00 80.81 387 GLY A C 1
ATOM 2913 O O . GLY A 1 387 ? 15.493 3.226 -28.821 1.00 80.81 387 GLY A O 1
ATOM 2914 N N . VAL A 1 388 ? 17.278 2.937 -27.489 1.00 83.12 388 VAL A N 1
ATOM 2915 C CA . VAL A 1 388 ? 17.048 1.498 -27.272 1.00 83.12 388 VAL A CA 1
ATOM 2916 C C . VAL A 1 388 ? 15.730 1.247 -26.534 1.00 83.12 388 VAL A C 1
ATOM 2918 O O . VAL A 1 388 ? 14.973 0.360 -26.923 1.00 83.12 388 VAL A O 1
ATOM 2921 N N . LEU A 1 389 ? 15.417 2.040 -25.505 1.00 89.69 389 LEU A N 1
ATOM 2922 C CA . LEU A 1 389 ? 14.158 1.935 -24.766 1.00 89.69 389 LEU A CA 1
ATOM 2923 C C . LEU A 1 389 ? 12.937 2.124 -25.677 1.00 89.69 389 LEU A C 1
ATOM 2925 O O . LEU A 1 389 ? 12.021 1.306 -25.642 1.00 89.69 389 LEU A O 1
ATOM 2929 N N . VAL A 1 390 ? 12.946 3.155 -26.525 1.00 89.06 390 VAL A N 1
ATOM 2930 C CA . VAL A 1 390 ? 11.873 3.426 -27.496 1.00 89.06 390 VAL A CA 1
ATOM 2931 C C . VAL A 1 390 ? 11.684 2.247 -28.451 1.00 89.06 390 VAL A C 1
ATOM 2933 O O . VAL A 1 390 ? 10.553 1.809 -28.670 1.00 89.06 390 VAL A O 1
ATOM 2936 N N . LYS A 1 391 ? 12.779 1.681 -28.975 1.00 85.81 391 LYS A N 1
ATOM 2937 C CA . LYS A 1 391 ? 12.729 0.501 -29.853 1.00 85.81 391 LYS A CA 1
ATOM 2938 C C . LYS A 1 391 ? 12.117 -0.717 -29.163 1.00 85.81 391 LYS A C 1
ATOM 2940 O O . LYS A 1 391 ? 11.274 -1.386 -29.757 1.00 85.81 391 LYS A O 1
ATOM 2945 N N . LEU A 1 392 ? 12.510 -0.988 -27.917 1.00 87.25 392 LEU A N 1
ATOM 2946 C CA . LEU A 1 392 ? 11.947 -2.088 -27.129 1.00 87.25 392 LEU A CA 1
ATOM 2947 C C . LEU A 1 392 ? 10.439 -1.912 -26.940 1.00 87.25 392 LEU A C 1
ATOM 2949 O O . LEU A 1 392 ? 9.680 -2.831 -27.223 1.00 87.25 392 LEU A O 1
ATOM 2953 N N . MET A 1 393 ? 10.002 -0.716 -26.541 1.00 90.12 393 MET A N 1
ATOM 2954 C CA . MET A 1 393 ? 8.586 -0.435 -26.292 1.00 90.12 393 MET A CA 1
ATOM 2955 C C . MET A 1 393 ? 7.731 -0.558 -27.557 1.00 90.12 393 MET A C 1
ATOM 2957 O O . MET A 1 393 ? 6.662 -1.163 -27.513 1.00 90.12 393 MET A O 1
ATOM 2961 N N . ARG A 1 394 ? 8.217 -0.057 -28.700 1.00 88.56 394 ARG A N 1
ATOM 2962 C CA . ARG A 1 394 ? 7.534 -0.227 -29.992 1.00 88.56 394 ARG A CA 1
ATOM 2963 C C . ARG A 1 394 ? 7.460 -1.686 -30.419 1.00 88.56 394 ARG A C 1
ATOM 2965 O O . ARG A 1 394 ? 6.413 -2.126 -30.878 1.00 88.56 394 ARG A O 1
ATOM 2972 N N . SER A 1 395 ? 8.541 -2.442 -30.233 1.00 85.06 395 SER A N 1
ATOM 2973 C CA . SER A 1 395 ? 8.556 -3.871 -30.543 1.00 85.06 395 SER A CA 1
ATOM 2974 C C . SER A 1 395 ? 7.572 -4.654 -29.670 1.00 85.06 395 SER A C 1
ATOM 2976 O O . SER A 1 395 ? 6.839 -5.491 -30.196 1.00 85.06 395 SER A O 1
ATOM 2978 N N . ASP A 1 396 ? 7.497 -4.350 -28.371 1.00 86.25 396 ASP A N 1
ATOM 2979 C CA . ASP A 1 396 ? 6.539 -4.974 -27.454 1.00 86.25 396 ASP A CA 1
ATOM 2980 C C . ASP A 1 396 ? 5.084 -4.621 -27.848 1.00 86.25 396 ASP A C 1
ATOM 2982 O O . ASP A 1 396 ? 4.202 -5.485 -27.821 1.00 86.25 396 ASP A O 1
ATOM 2986 N N . LEU A 1 397 ? 4.820 -3.373 -28.266 1.00 86.06 397 LEU A N 1
ATOM 2987 C CA . LEU A 1 397 ? 3.505 -2.930 -28.753 1.00 86.06 397 LEU A CA 1
ATOM 2988 C C . LEU A 1 397 ? 3.118 -3.588 -30.085 1.00 86.06 397 LEU A C 1
ATOM 2990 O O . LEU A 1 397 ? 1.970 -3.998 -30.260 1.00 86.06 397 LEU A O 1
ATOM 2994 N N . GLN A 1 398 ? 4.069 -3.734 -31.006 1.00 85.31 398 GLN A N 1
ATOM 2995 C CA . GLN A 1 398 ? 3.861 -4.424 -32.275 1.00 85.31 398 GLN A CA 1
ATOM 2996 C C . GLN A 1 398 ? 3.533 -5.906 -32.054 1.00 85.31 398 GLN A C 1
ATOM 2998 O O . GLN A 1 398 ? 2.548 -6.399 -32.600 1.00 85.31 398 GLN A O 1
ATOM 3003 N N . ALA A 1 399 ? 4.290 -6.595 -31.195 1.00 82.94 399 ALA A N 1
ATOM 3004 C CA . ALA A 1 399 ? 4.021 -7.989 -30.848 1.00 82.94 399 ALA A CA 1
ATOM 3005 C C . ALA A 1 399 ? 2.615 -8.173 -30.247 1.00 82.94 399 ALA A C 1
ATOM 3007 O O . ALA A 1 399 ? 1.943 -9.173 -30.505 1.00 82.94 399 ALA A O 1
ATOM 3008 N N . TRP A 1 400 ? 2.137 -7.193 -29.474 1.00 84.31 400 TRP A N 1
ATOM 3009 C CA . TRP A 1 400 ? 0.761 -7.179 -28.982 1.00 84.31 400 TRP A CA 1
ATOM 3010 C C . TRP A 1 400 ? -0.270 -7.024 -30.110 1.00 84.31 400 TRP A C 1
ATOM 3012 O O . TRP A 1 400 ? -1.208 -7.825 -30.166 1.00 84.31 400 TRP A O 1
ATOM 3022 N N . ASN A 1 401 ? -0.080 -6.070 -31.027 1.00 82.25 401 ASN A N 1
ATOM 3023 C CA . ASN A 1 401 ? -0.960 -5.882 -32.190 1.00 82.25 401 ASN A CA 1
ATOM 3024 C C . ASN A 1 401 ? -1.065 -7.159 -33.041 1.00 82.25 401 ASN A C 1
ATOM 3026 O O . ASN A 1 401 ? -2.154 -7.540 -33.465 1.00 82.25 401 ASN A O 1
ATOM 3030 N N . GLU A 1 402 ? 0.054 -7.859 -33.239 1.00 83.12 402 GLU A N 1
ATOM 3031 C CA . GLU A 1 402 ? 0.124 -9.1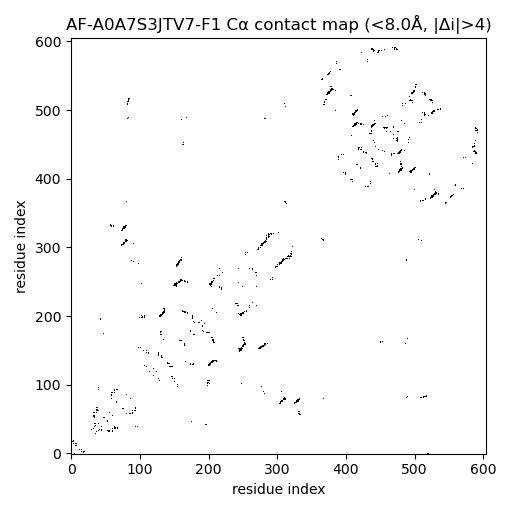10 -34.005 1.00 83.12 402 GLU A CA 1
ATOM 3032 C C . GLU A 1 402 ? -0.530 -10.299 -33.274 1.00 83.12 402 GLU A C 1
ATOM 3034 O O . GLU A 1 402 ? -1.024 -11.231 -33.907 1.00 83.12 402 GLU A O 1
ATOM 3039 N N . SER A 1 403 ? -0.610 -10.262 -31.939 1.00 73.69 403 SER A N 1
ATOM 3040 C CA . SER A 1 403 ? -1.178 -11.341 -31.112 1.00 73.69 403 SER A CA 1
ATOM 3041 C C . SER A 1 403 ? -2.715 -11.438 -31.124 1.00 73.69 403 SER A C 1
ATOM 3043 O O . SER A 1 403 ? -3.299 -12.117 -30.276 1.00 73.69 403 SER A O 1
ATOM 3045 N N . SER A 1 404 ? -3.397 -10.752 -32.051 1.00 63.72 404 SER A N 1
ATOM 3046 C CA . SER A 1 404 ? -4.866 -10.611 -32.072 1.00 63.72 404 SER A CA 1
ATOM 3047 C C . SER A 1 404 ? -5.444 -10.087 -30.746 1.00 63.72 404 SER A C 1
ATOM 3049 O O . SER A 1 404 ? -6.560 -10.441 -30.377 1.00 63.72 404 SER A O 1
ATOM 3051 N N . GLN A 1 405 ? -4.662 -9.296 -29.995 1.00 64.69 405 GLN A N 1
ATOM 3052 C CA . GLN A 1 405 ? -5.036 -8.718 -28.694 1.00 64.69 405 GLN A CA 1
ATOM 3053 C C . GLN A 1 405 ? -5.459 -9.748 -27.626 1.00 64.69 405 GLN A C 1
ATOM 3055 O O . GLN A 1 405 ? -6.130 -9.412 -26.654 1.00 64.69 405 GLN A O 1
ATOM 3060 N N . GLN A 1 406 ? -5.045 -11.015 -27.758 1.00 61.25 406 GLN A N 1
ATOM 3061 C CA . GLN A 1 406 ? -5.297 -12.030 -26.724 1.00 61.25 406 GLN A CA 1
ATOM 3062 C C . GLN A 1 406 ? -4.480 -11.775 -25.446 1.00 61.25 406 GLN A C 1
ATOM 3064 O O . GLN A 1 406 ? -4.844 -12.230 -24.356 1.00 61.25 406 GLN A O 1
ATOM 3069 N N . LEU A 1 407 ? -3.360 -11.061 -25.583 1.00 64.69 407 LEU A N 1
ATOM 3070 C CA . LEU A 1 407 ? -2.541 -10.579 -24.477 1.00 64.69 407 LEU A CA 1
ATOM 3071 C C . LEU A 1 407 ? -2.960 -9.149 -24.093 1.00 64.69 407 LEU A C 1
ATOM 3073 O O . LEU A 1 407 ? -3.317 -8.368 -24.973 1.00 64.69 407 LEU A O 1
ATOM 3077 N N . PRO A 1 408 ? -2.864 -8.773 -22.804 1.00 67.06 408 PRO A N 1
ATOM 3078 C CA . PRO A 1 408 ? -3.062 -7.393 -22.390 1.00 67.06 408 PRO A CA 1
ATOM 3079 C C . PRO A 1 408 ? -2.042 -6.484 -23.063 1.00 67.06 408 PRO A C 1
ATOM 3081 O O . PRO A 1 408 ? -0.863 -6.849 -23.172 1.00 67.06 408 PRO A O 1
ATOM 3084 N N . ARG A 1 409 ? -2.488 -5.289 -23.456 1.00 80.69 409 ARG A N 1
ATOM 3085 C CA . ARG A 1 409 ? -1.620 -4.271 -24.051 1.00 80.69 409 ARG A CA 1
ATOM 3086 C C . ARG A 1 409 ? -0.397 -4.001 -23.162 1.00 80.69 409 ARG A C 1
ATOM 3088 O O . ARG A 1 409 ? -0.538 -3.982 -21.936 1.00 80.69 409 ARG A O 1
ATOM 3095 N N . PRO A 1 410 ? 0.800 -3.748 -23.730 1.00 85.44 410 PRO A N 1
ATOM 3096 C CA . PRO A 1 410 ? 1.975 -3.425 -22.940 1.00 85.44 410 PRO A CA 1
ATOM 3097 C C . PRO A 1 410 ? 1.759 -2.183 -22.082 1.00 85.44 410 PRO A C 1
ATOM 3099 O O . PRO A 1 410 ? 1.494 -1.081 -22.567 1.00 85.44 410 PRO A O 1
ATOM 3102 N N . ARG A 1 411 ? 1.902 -2.388 -20.776 1.00 88.31 411 ARG A N 1
ATOM 3103 C CA . ARG A 1 411 ? 1.893 -1.345 -19.756 1.00 88.31 411 ARG A CA 1
ATOM 3104 C C . ARG A 1 411 ? 3.209 -1.350 -19.010 1.00 88.31 411 ARG A C 1
ATOM 3106 O O . ARG A 1 411 ? 3.639 -2.408 -18.527 1.00 88.31 411 ARG A O 1
ATOM 3113 N N . CYS A 1 412 ? 3.831 -0.181 -18.945 1.00 91.44 412 CYS A N 1
ATOM 3114 C CA . CYS A 1 412 ? 5.238 -0.035 -18.610 1.00 91.44 412 CYS A CA 1
ATOM 3115 C C . CYS A 1 412 ? 5.430 0.910 -17.424 1.00 91.44 412 CYS A C 1
ATOM 3117 O O . CYS A 1 412 ? 4.784 1.955 -17.339 1.00 91.44 412 CYS A O 1
ATOM 3119 N N . ILE A 1 413 ? 6.369 0.575 -16.545 1.00 93.75 413 ILE A N 1
ATOM 3120 C CA . ILE A 1 413 ? 6.940 1.526 -15.586 1.00 93.75 413 ILE A CA 1
ATOM 3121 C C . ILE A 1 413 ? 8.415 1.687 -15.907 1.00 93.75 413 ILE A C 1
ATOM 3123 O O . ILE A 1 413 ? 9.115 0.694 -16.081 1.00 93.75 413 ILE A O 1
ATOM 3127 N N . ILE A 1 414 ? 8.871 2.928 -15.991 1.00 95.25 414 ILE A N 1
ATOM 3128 C CA . ILE A 1 414 ? 10.251 3.291 -16.284 1.00 95.25 414 ILE A CA 1
ATOM 3129 C C . ILE A 1 414 ? 10.819 3.972 -15.046 1.00 95.25 414 ILE A C 1
ATOM 3131 O O . ILE A 1 414 ? 10.342 5.028 -14.631 1.00 95.25 414 ILE A O 1
ATOM 3135 N N . PHE A 1 415 ? 11.833 3.348 -14.465 1.00 95.38 415 PHE A N 1
ATOM 3136 C CA . PHE A 1 415 ? 12.559 3.853 -13.316 1.00 95.38 415 PHE A CA 1
ATOM 3137 C C . PHE A 1 415 ? 13.815 4.592 -13.756 1.00 95.38 415 PHE A C 1
ATOM 3139 O O . PHE A 1 415 ? 14.675 4.025 -14.430 1.00 95.38 415 PHE A O 1
ATOM 3146 N N . CYS A 1 416 ? 13.916 5.847 -13.341 1.00 92.88 416 CYS A N 1
ATOM 3147 C CA . CYS A 1 416 ? 15.099 6.683 -13.481 1.00 92.88 416 CYS A CA 1
ATOM 3148 C C . CYS A 1 416 ? 15.798 6.846 -12.126 1.00 92.88 416 CYS A C 1
ATOM 3150 O O . CYS A 1 416 ? 15.209 6.591 -11.073 1.00 92.88 416 CYS A O 1
ATOM 3152 N N . VAL A 1 417 ? 17.051 7.301 -12.173 1.00 88.25 417 VAL A N 1
ATOM 3153 C CA . VAL A 1 417 ? 17.895 7.509 -10.985 1.00 88.25 417 VAL A CA 1
ATOM 3154 C C . VAL A 1 417 ? 17.276 8.532 -10.023 1.00 88.25 417 VAL A C 1
ATOM 3156 O O . VAL A 1 417 ? 17.259 8.313 -8.816 1.00 88.25 417 VAL A O 1
ATOM 3159 N N . ASP A 1 418 ? 16.702 9.613 -10.553 1.00 86.88 418 ASP A N 1
ATOM 3160 C CA . ASP A 1 418 ? 16.073 10.682 -9.775 1.00 86.88 418 ASP A CA 1
ATOM 3161 C C . ASP A 1 418 ? 14.860 11.296 -10.503 1.00 86.88 418 ASP A C 1
ATOM 3163 O O . ASP A 1 418 ? 14.555 10.960 -11.653 1.00 86.88 418 ASP A O 1
ATOM 3167 N N . GLU A 1 419 ? 14.134 12.184 -9.812 1.00 85.81 419 GLU A N 1
ATOM 3168 C CA . GLU A 1 419 ? 12.950 12.859 -10.360 1.00 85.81 419 GLU A CA 1
ATOM 3169 C C . GLU A 1 419 ? 13.279 13.802 -11.525 1.00 85.81 419 GLU A C 1
ATOM 3171 O O . GLU A 1 419 ? 12.489 13.906 -12.462 1.00 85.81 419 GLU A O 1
ATOM 3176 N N . THR A 1 420 ? 14.438 14.460 -11.512 1.00 86.81 420 THR A N 1
ATOM 3177 C CA . THR A 1 420 ? 14.851 15.383 -12.582 1.00 86.81 420 THR A CA 1
ATOM 3178 C C . THR A 1 420 ? 15.059 14.626 -13.893 1.00 86.81 420 THR A C 1
ATOM 3180 O O . THR A 1 420 ? 14.533 14.994 -14.945 1.00 86.81 420 THR A O 1
ATOM 3183 N N . THR A 1 421 ? 15.762 13.500 -13.813 1.00 88.06 421 THR A N 1
ATOM 3184 C CA . THR A 1 421 ? 15.997 12.572 -14.915 1.00 88.06 421 THR A CA 1
ATOM 3185 C C . THR A 1 421 ? 14.690 11.934 -15.371 1.00 88.06 421 THR A C 1
ATOM 3187 O O . THR A 1 421 ? 14.468 11.800 -16.575 1.00 88.06 421 THR A O 1
ATOM 3190 N N . ALA A 1 422 ? 13.796 11.578 -14.441 1.00 89.50 422 ALA A N 1
ATOM 3191 C CA . ALA A 1 422 ? 12.465 11.069 -14.766 1.00 89.50 422 ALA A CA 1
ATOM 3192 C C . ALA A 1 422 ? 11.624 12.104 -15.530 1.00 89.50 422 ALA A C 1
ATOM 3194 O O . ALA A 1 422 ? 10.995 11.756 -16.530 1.00 89.50 422 ALA A O 1
ATOM 3195 N N . ALA A 1 423 ? 11.656 13.376 -15.124 1.00 85.69 423 ALA A N 1
ATOM 3196 C CA . ALA A 1 423 ? 10.955 14.463 -15.803 1.00 85.69 423 ALA A CA 1
ATOM 3197 C C . ALA A 1 423 ? 11.461 14.657 -17.241 1.00 85.69 423 ALA A C 1
ATOM 3199 O O . ALA A 1 423 ? 10.665 14.690 -18.185 1.00 85.69 423 ALA A O 1
ATOM 3200 N N . LEU A 1 424 ? 12.784 14.715 -17.422 1.00 84.50 424 LEU A N 1
ATOM 3201 C CA . LEU A 1 424 ? 13.401 14.846 -18.743 1.00 84.50 424 LEU A CA 1
ATOM 3202 C C . LEU A 1 424 ? 13.116 13.624 -19.629 1.00 84.50 424 LEU A C 1
ATOM 3204 O O . LEU A 1 424 ? 12.770 13.766 -20.804 1.00 84.50 424 LEU A O 1
ATOM 3208 N N . THR A 1 425 ? 13.207 12.423 -19.056 1.00 88.81 425 THR A N 1
ATOM 3209 C CA . THR A 1 425 ? 12.898 11.163 -19.744 1.00 88.81 425 THR A CA 1
ATOM 3210 C C . THR A 1 425 ? 11.443 11.135 -20.198 1.00 88.81 425 THR A C 1
ATOM 3212 O O . THR A 1 425 ? 11.176 10.831 -21.357 1.00 88.81 425 THR A O 1
ATOM 3215 N N . ALA A 1 426 ? 10.497 11.521 -19.337 1.00 88.19 426 ALA A N 1
ATOM 3216 C CA . ALA A 1 426 ? 9.086 11.609 -19.699 1.00 88.19 426 ALA A CA 1
ATOM 3217 C C . ALA A 1 426 ? 8.849 12.597 -20.850 1.00 88.19 426 ALA A C 1
ATOM 3219 O O . ALA A 1 426 ? 8.154 12.251 -21.805 1.00 88.19 426 ALA A O 1
ATOM 3220 N N . LYS A 1 427 ? 9.463 13.791 -20.805 1.00 84.25 427 LYS A N 1
ATOM 3221 C CA . LYS A 1 427 ? 9.364 14.798 -21.879 1.00 84.25 427 LYS A CA 1
ATOM 3222 C C . LYS A 1 427 ? 9.842 14.233 -23.221 1.00 84.25 427 LYS A C 1
ATOM 3224 O O . LYS A 1 427 ? 9.129 14.331 -24.215 1.00 84.25 427 LYS A O 1
ATOM 3229 N N . ARG A 1 428 ? 11.007 13.582 -23.239 1.00 84.81 428 ARG A N 1
ATOM 3230 C CA . ARG A 1 428 ? 11.597 12.991 -24.453 1.00 84.81 428 ARG A CA 1
ATOM 3231 C C . ARG A 1 428 ? 10.792 11.810 -24.988 1.00 84.81 428 ARG A C 1
ATOM 3233 O O . ARG A 1 428 ? 10.545 11.723 -26.188 1.00 84.81 428 ARG A O 1
ATOM 3240 N N . LEU A 1 429 ? 10.321 10.930 -24.105 1.00 88.19 429 LEU A N 1
ATOM 3241 C CA . LEU A 1 429 ? 9.489 9.795 -24.502 1.00 88.19 429 LEU A CA 1
ATOM 3242 C C . LEU A 1 429 ? 8.147 10.241 -25.084 1.00 88.19 429 LEU A C 1
ATOM 3244 O O . LEU A 1 429 ? 7.647 9.578 -25.982 1.00 88.19 429 LEU A O 1
ATOM 3248 N N . ARG A 1 430 ? 7.575 11.361 -24.628 1.00 85.94 430 ARG A N 1
ATOM 3249 C CA . ARG A 1 430 ? 6.336 11.911 -25.205 1.00 85.94 430 ARG A CA 1
ATOM 3250 C C . ARG A 1 430 ? 6.487 12.313 -26.660 1.00 85.94 430 ARG A C 1
ATOM 3252 O O . ARG A 1 430 ? 5.576 12.060 -27.437 1.00 85.94 430 ARG A O 1
ATOM 3259 N N . ALA A 1 431 ? 7.621 12.910 -27.014 1.00 79.81 431 ALA A N 1
ATOM 3260 C CA . ALA A 1 431 ? 7.924 13.228 -28.402 1.00 79.81 431 ALA A CA 1
ATOM 3261 C C . ALA A 1 431 ? 8.166 11.947 -29.217 1.00 79.81 431 ALA A C 1
ATOM 3263 O O . ALA A 1 431 ? 7.621 11.790 -30.304 1.00 79.81 431 ALA A O 1
ATOM 3264 N N . ALA A 1 432 ? 8.936 11.002 -28.667 1.00 82.06 432 ALA A N 1
ATOM 3265 C CA . ALA A 1 432 ? 9.352 9.803 -29.393 1.00 82.06 432 ALA A CA 1
ATOM 3266 C C . ALA A 1 432 ? 8.260 8.725 -29.540 1.00 82.06 432 ALA A C 1
ATOM 3268 O O . ALA A 1 432 ? 8.276 7.982 -30.515 1.00 82.06 432 ALA A O 1
ATOM 3269 N N . LEU A 1 433 ? 7.330 8.610 -28.589 1.00 84.94 433 LEU A N 1
ATOM 3270 C CA . LEU A 1 433 ? 6.277 7.580 -28.544 1.00 84.94 433 LEU A CA 1
ATOM 3271 C C . LEU A 1 433 ? 4.871 8.170 -28.726 1.00 84.94 433 LEU A C 1
ATOM 3273 O O . LEU A 1 433 ? 3.882 7.575 -28.288 1.00 84.94 433 LEU A O 1
ATOM 3277 N N . TRP A 1 434 ? 4.773 9.352 -29.338 1.00 82.69 434 TRP A N 1
ATOM 3278 C CA . TRP A 1 434 ? 3.489 9.974 -29.647 1.00 82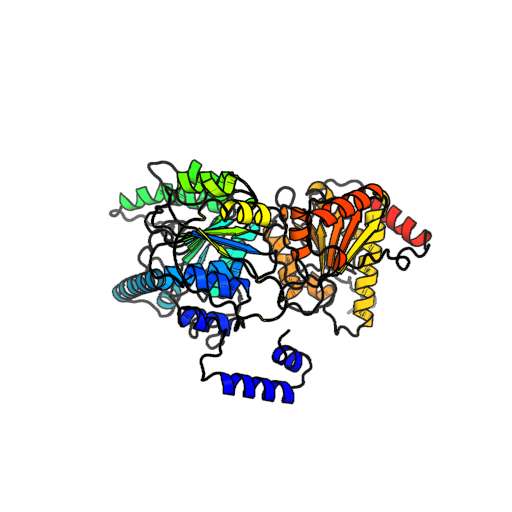.69 434 TRP A CA 1
ATOM 3279 C C . TRP A 1 434 ? 2.615 9.032 -30.488 1.00 82.69 434 TRP A C 1
ATOM 3281 O O . TRP A 1 434 ? 3.082 8.462 -31.469 1.00 82.69 434 TRP A O 1
ATOM 3291 N N . GLY A 1 435 ? 1.348 8.860 -30.101 1.00 81.50 435 GLY A N 1
ATOM 3292 C CA . GLY A 1 435 ? 0.404 7.946 -30.761 1.00 81.50 435 GLY A CA 1
ATOM 3293 C C . GLY A 1 435 ? 0.565 6.467 -30.382 1.00 81.50 435 GLY A C 1
ATOM 3294 O O . GLY A 1 435 ? -0.419 5.731 -30.390 1.00 81.50 435 GLY A O 1
ATOM 3295 N N . ASP A 1 436 ? 1.760 6.045 -29.960 1.00 84.50 436 ASP A N 1
ATOM 3296 C CA . ASP A 1 436 ? 2.038 4.667 -29.531 1.00 84.50 436 ASP A CA 1
ATOM 3297 C C . ASP A 1 436 ? 1.672 4.452 -28.050 1.00 84.50 436 ASP A C 1
ATOM 3299 O O . ASP A 1 436 ? 1.053 3.448 -27.675 1.00 84.50 436 ASP A O 1
ATOM 3303 N N . HIS A 1 437 ? 2.041 5.410 -27.188 1.00 86.19 437 HIS A N 1
ATOM 3304 C CA . HIS A 1 437 ? 1.897 5.312 -25.736 1.00 86.19 437 HIS A CA 1
ATOM 3305 C C . HIS A 1 437 ? 1.442 6.616 -25.074 1.00 86.19 437 HIS A C 1
ATOM 3307 O O . HIS A 1 437 ? 1.959 7.699 -25.335 1.00 86.19 437 HIS A O 1
ATOM 3313 N N . ALA A 1 438 ? 0.523 6.494 -24.115 1.00 86.81 438 ALA A N 1
ATOM 3314 C CA . ALA A 1 438 ? 0.156 7.575 -23.207 1.00 86.81 438 ALA A CA 1
ATOM 3315 C C . ALA A 1 438 ? 1.118 7.581 -22.004 1.00 86.81 438 ALA A C 1
ATOM 3317 O O . ALA A 1 438 ? 1.197 6.585 -21.274 1.00 86.81 438 ALA A O 1
ATOM 3318 N N . ILE A 1 439 ? 1.862 8.679 -21.817 1.00 86.56 439 ILE A N 1
ATOM 3319 C CA . ILE A 1 439 ? 2.958 8.785 -20.837 1.00 86.56 439 ILE A CA 1
ATOM 3320 C C . ILE A 1 439 ? 2.602 9.745 -19.697 1.00 86.56 439 ILE A C 1
ATOM 3322 O O . ILE A 1 439 ? 2.445 10.951 -19.912 1.00 86.56 439 ILE A O 1
ATOM 3326 N N . ALA A 1 440 ? 2.585 9.214 -18.476 1.00 87.19 440 ALA A N 1
ATOM 3327 C CA . ALA A 1 440 ? 2.520 9.969 -17.227 1.00 87.19 440 ALA A CA 1
ATOM 3328 C C . ALA A 1 440 ? 3.885 9.979 -16.516 1.00 87.19 440 ALA A C 1
ATOM 3330 O O . ALA A 1 440 ? 4.718 9.093 -16.730 1.00 87.19 440 ALA A O 1
ATOM 3331 N N . ALA A 1 441 ? 4.104 10.964 -15.644 1.00 86.06 441 ALA A N 1
ATOM 3332 C CA . ALA A 1 441 ? 5.295 11.050 -14.803 1.00 86.06 441 ALA A CA 1
ATOM 3333 C C . ALA A 1 441 ? 4.892 11.209 -13.333 1.00 86.06 441 ALA A C 1
ATOM 3335 O O . ALA A 1 441 ? 4.182 12.150 -12.989 1.00 86.06 441 ALA A O 1
ATOM 3336 N N . LEU A 1 442 ? 5.342 10.298 -12.468 1.00 85.56 442 LEU A N 1
ATOM 3337 C CA . LEU A 1 442 ? 5.128 10.390 -11.024 1.00 85.56 442 LEU A CA 1
ATOM 3338 C C . LEU A 1 442 ? 6.346 11.053 -10.383 1.00 85.56 442 LEU A C 1
ATOM 3340 O O . LEU A 1 442 ? 7.377 10.402 -10.185 1.00 85.56 442 LEU A O 1
ATOM 3344 N N . LEU A 1 443 ? 6.186 12.337 -10.068 1.00 83.44 443 LEU A N 1
ATOM 3345 C CA . LEU A 1 443 ? 7.223 13.228 -9.552 1.00 83.44 443 LEU A CA 1
ATOM 3346 C C . LEU A 1 443 ? 6.700 13.935 -8.287 1.00 83.44 443 LEU A C 1
ATOM 3348 O O . LEU A 1 443 ? 6.071 14.987 -8.403 1.00 83.44 443 LEU A O 1
ATOM 3352 N N . PRO A 1 444 ? 6.859 13.339 -7.092 1.00 73.88 444 PRO A N 1
ATOM 3353 C CA . PRO A 1 444 ? 6.352 13.898 -5.838 1.00 73.88 444 PRO A CA 1
ATOM 3354 C C . PRO A 1 444 ? 6.815 15.323 -5.523 1.00 73.88 444 PRO A C 1
ATOM 3356 O O . PRO A 1 444 ? 6.028 16.084 -4.967 1.00 73.88 444 PRO A O 1
ATOM 3359 N N . ASN A 1 445 ? 8.056 15.676 -5.872 1.00 76.56 445 ASN A N 1
ATOM 3360 C CA . ASN A 1 445 ? 8.657 16.964 -5.526 1.00 76.56 445 ASN A CA 1
ATOM 3361 C C . ASN A 1 445 ? 8.638 17.953 -6.697 1.00 76.56 445 ASN A C 1
ATOM 3363 O O . ASN A 1 445 ? 8.436 19.147 -6.495 1.00 76.56 445 ASN A O 1
ATOM 3367 N N . LEU A 1 446 ? 8.861 17.468 -7.924 1.00 73.56 446 LEU A N 1
ATOM 3368 C CA . LEU A 1 446 ? 8.942 18.322 -9.119 1.00 73.56 446 LEU A CA 1
ATOM 3369 C C . LEU A 1 446 ? 7.622 18.435 -9.897 1.00 73.56 446 LEU A C 1
ATOM 3371 O O . LEU A 1 446 ? 7.469 19.328 -10.732 1.00 73.56 446 LEU A O 1
ATOM 3375 N N . GLY A 1 447 ? 6.691 17.505 -9.688 1.00 64.12 447 GLY A N 1
ATOM 3376 C CA . GLY A 1 447 ? 5.466 17.381 -10.471 1.00 64.12 447 GLY A CA 1
ATOM 3377 C C . GLY A 1 447 ? 4.287 18.150 -9.891 1.00 64.12 447 GLY A C 1
ATOM 3378 O O . GLY A 1 447 ? 4.152 18.338 -8.684 1.00 64.12 447 GLY A O 1
ATOM 3379 N N . LYS A 1 448 ? 3.365 18.538 -10.773 1.00 61.12 448 LYS A N 1
ATOM 3380 C CA . LYS A 1 448 ? 2.039 19.014 -10.372 1.00 61.12 448 LYS A CA 1
ATOM 3381 C C . LYS A 1 448 ? 1.154 17.788 -10.116 1.00 61.12 448 LYS A C 1
ATOM 3383 O O . LYS A 1 448 ? 1.096 16.898 -10.954 1.00 61.12 448 LYS A O 1
ATOM 3388 N N . ALA A 1 449 ? 0.502 17.713 -8.959 1.00 66.88 449 ALA A N 1
ATOM 3389 C CA . ALA A 1 449 ? -0.464 16.658 -8.620 1.00 66.88 449 ALA A CA 1
ATOM 3390 C C . ALA A 1 449 ? 0.057 15.195 -8.751 1.00 66.88 449 ALA A C 1
ATOM 3392 O O . ALA A 1 449 ? -0.440 14.411 -9.562 1.00 66.88 449 ALA A O 1
ATOM 3393 N N . PRO A 1 450 ? 1.010 14.753 -7.906 1.00 64.75 450 PRO A N 1
ATOM 3394 C CA . PRO A 1 450 ? 1.554 13.386 -7.950 1.00 64.75 450 PRO A CA 1
ATOM 3395 C C . PRO A 1 450 ? 0.500 12.283 -7.738 1.00 64.75 450 PRO A C 1
ATOM 3397 O O . PRO A 1 450 ? 0.662 11.161 -8.219 1.00 64.75 450 PRO A O 1
ATOM 3400 N N . VAL A 1 451 ? -0.602 12.593 -7.049 1.00 65.75 451 VAL A N 1
ATOM 3401 C CA . VAL A 1 451 ? -1.729 11.667 -6.860 1.00 65.75 451 VAL A CA 1
ATOM 3402 C C . VAL A 1 451 ? -2.426 11.363 -8.190 1.00 65.75 451 VAL A C 1
ATOM 3404 O O . VAL A 1 451 ? -2.743 10.204 -8.455 1.00 65.75 451 VAL A O 1
ATOM 3407 N N . GLU A 1 452 ? -2.611 12.364 -9.052 1.00 68.94 452 GLU A N 1
ATOM 3408 C CA . GLU A 1 452 ? -3.222 12.189 -10.376 1.00 68.94 452 GLU A CA 1
ATOM 3409 C C . GLU A 1 452 ? -2.325 11.342 -11.283 1.00 68.94 452 GLU A C 1
ATOM 3411 O O . GLU A 1 452 ? -2.795 10.402 -11.925 1.00 68.94 452 GLU A O 1
ATOM 3416 N N . ALA A 1 453 ? -1.010 11.586 -11.251 1.00 68.94 453 ALA A N 1
ATOM 3417 C CA . ALA A 1 453 ? -0.034 10.782 -11.984 1.00 68.94 453 ALA A CA 1
ATOM 3418 C C . ALA A 1 453 ? -0.078 9.295 -11.589 1.00 68.94 453 ALA A C 1
ATOM 3420 O O . ALA A 1 453 ? -0.037 8.413 -12.451 1.00 68.94 453 ALA A O 1
ATOM 3421 N N . ALA A 1 454 ? -0.191 9.002 -10.288 1.00 69.00 454 ALA A N 1
ATOM 3422 C CA . ALA A 1 454 ? -0.333 7.632 -9.798 1.00 69.00 454 ALA A CA 1
ATOM 3423 C C . ALA A 1 454 ? -1.664 6.993 -10.248 1.00 69.00 454 ALA A C 1
ATOM 3425 O O . ALA A 1 454 ? -1.708 5.806 -10.586 1.00 69.00 454 ALA A O 1
ATOM 3426 N N . GLN A 1 455 ? -2.745 7.776 -10.298 1.00 69.50 455 GLN A N 1
ATOM 3427 C CA . GLN A 1 455 ? -4.065 7.319 -10.739 1.00 69.50 455 GLN A CA 1
ATOM 3428 C C . GLN A 1 455 ? -4.152 7.085 -12.250 1.00 69.50 455 GLN A C 1
ATOM 3430 O O . GLN A 1 455 ? -4.878 6.181 -12.662 1.00 69.50 455 GLN A O 1
ATOM 3435 N N . ALA A 1 456 ? -3.394 7.814 -13.072 1.00 73.69 456 ALA A N 1
ATOM 3436 C CA . ALA A 1 456 ? -3.448 7.707 -14.531 1.00 73.69 456 ALA A CA 1
ATOM 3437 C C . ALA A 1 456 ? -3.198 6.274 -15.036 1.00 73.69 456 ALA A C 1
ATOM 3439 O O . ALA A 1 456 ? -3.903 5.786 -15.923 1.00 73.69 456 ALA A O 1
ATOM 3440 N N . LEU A 1 457 ? -2.250 5.537 -14.439 1.00 71.69 457 LEU A N 1
ATOM 3441 C CA . LEU A 1 457 ? -2.092 4.112 -14.749 1.00 71.69 457 LEU A CA 1
ATOM 3442 C C . LEU A 1 457 ? -3.341 3.318 -14.343 1.00 71.69 457 LEU A C 1
ATOM 3444 O O . LEU A 1 457 ? -3.793 2.466 -15.095 1.00 71.69 457 LEU A O 1
ATOM 3448 N N . THR A 1 458 ? -3.920 3.561 -13.175 1.00 69.00 458 THR A N 1
ATOM 3449 C CA . THR A 1 458 ? -5.113 2.821 -12.735 1.00 69.00 458 THR A CA 1
ATOM 3450 C C . THR A 1 458 ? -6.298 3.044 -13.673 1.00 69.00 458 THR A C 1
ATOM 3452 O O . THR A 1 458 ? -6.950 2.081 -14.057 1.00 69.00 458 THR A O 1
ATOM 3455 N N . VAL A 1 459 ? -6.521 4.280 -14.126 1.00 69.06 459 VAL A N 1
ATOM 3456 C CA . VAL A 1 459 ? -7.578 4.602 -15.098 1.00 69.06 459 VAL A CA 1
ATOM 3457 C C . VAL A 1 459 ? -7.343 3.898 -16.437 1.00 69.06 459 VAL A C 1
ATOM 3459 O O . VAL A 1 459 ? -8.270 3.340 -17.017 1.00 69.06 459 VAL A O 1
ATOM 3462 N N . GLY A 1 460 ? -6.090 3.843 -16.895 1.00 58.88 460 GLY A N 1
ATOM 3463 C CA . GLY A 1 460 ? -5.708 3.090 -18.093 1.00 58.88 460 GLY A CA 1
ATOM 3464 C C . GLY A 1 460 ? -5.733 1.564 -17.927 1.00 58.88 460 GLY A C 1
ATOM 3465 O O . GLY A 1 460 ? -5.394 0.858 -18.869 1.00 58.88 460 GLY A O 1
ATOM 3466 N N . ALA A 1 461 ? -6.062 1.039 -16.743 1.00 59.16 461 ALA A N 1
ATOM 3467 C CA . ALA A 1 461 ? -6.072 -0.396 -16.455 1.00 59.16 461 ALA A CA 1
ATOM 3468 C C . ALA A 1 461 ? -7.438 -1.062 -16.600 1.00 59.16 461 ALA A C 1
ATOM 3470 O O . ALA A 1 461 ? -7.505 -2.292 -16.594 1.00 59.16 461 ALA A O 1
ATOM 3471 N N . ASP A 1 462 ? -8.513 -0.275 -16.637 1.00 58.66 462 ASP A N 1
ATOM 3472 C CA . ASP A 1 462 ? -9.874 -0.802 -16.521 1.00 58.66 462 ASP A CA 1
ATOM 3473 C C . ASP A 1 462 ? -10.351 -1.553 -17.784 1.00 58.66 462 ASP A C 1
ATOM 3475 O O . ASP A 1 462 ? -11.394 -2.203 -17.723 1.00 58.66 462 ASP A O 1
ATOM 3479 N N . THR A 1 463 ? -9.573 -1.568 -18.877 1.00 53.81 463 THR A N 1
ATOM 3480 C CA . THR A 1 463 ? -9.878 -2.260 -20.148 1.00 53.81 463 THR A CA 1
ATOM 3481 C C . THR A 1 463 ? -8.621 -2.425 -21.033 1.00 53.81 463 THR A C 1
ATOM 3483 O O . THR A 1 463 ? -7.698 -1.615 -20.946 1.00 53.81 463 THR A O 1
ATOM 3486 N N . ASP A 1 464 ? -8.578 -3.456 -21.897 1.00 60.56 464 ASP A N 1
ATOM 3487 C CA . ASP A 1 464 ? -7.511 -3.724 -22.899 1.00 60.56 464 ASP A CA 1
ATOM 3488 C C . ASP A 1 464 ? -7.578 -2.744 -24.104 1.00 60.56 464 ASP A C 1
ATOM 3490 O O . ASP A 1 464 ? -7.462 -3.126 -25.266 1.00 60.56 464 ASP A O 1
ATOM 3494 N N . ASP A 1 465 ? -7.811 -1.465 -23.813 1.00 67.19 465 ASP A N 1
ATOM 3495 C CA . ASP A 1 465 ? -8.201 -0.429 -24.770 1.00 67.19 465 ASP A CA 1
ATOM 3496 C C . ASP A 1 465 ? -7.045 0.067 -25.675 1.00 67.19 465 ASP A C 1
ATOM 3498 O O . ASP A 1 465 ? -5.852 0.052 -25.328 1.00 67.19 465 ASP A O 1
ATOM 3502 N N . ASP A 1 466 ? -7.417 0.580 -26.853 1.00 73.38 466 ASP A N 1
ATOM 3503 C CA . ASP A 1 466 ? -6.509 1.252 -27.785 1.00 73.38 466 ASP A CA 1
ATOM 3504 C C . ASP A 1 466 ? -6.002 2.615 -27.257 1.00 73.38 466 ASP A C 1
ATOM 3506 O O . ASP A 1 466 ? -6.322 3.060 -26.152 1.00 73.38 466 ASP A O 1
ATOM 3510 N N . PHE A 1 467 ? -5.079 3.258 -27.991 1.00 76.38 467 PHE A N 1
ATOM 3511 C CA . PHE A 1 467 ? -4.401 4.474 -27.510 1.00 76.38 467 PHE A CA 1
ATOM 3512 C C . PHE A 1 467 ? -5.398 5.607 -27.257 1.00 76.38 467 PHE A C 1
ATOM 3514 O O . PHE A 1 467 ? -5.317 6.276 -26.225 1.00 76.38 467 PHE A O 1
ATOM 3521 N N . ALA A 1 468 ? -6.343 5.792 -28.180 1.00 74.25 468 ALA A N 1
ATOM 3522 C CA . ALA A 1 468 ? -7.319 6.867 -28.125 1.00 74.25 468 ALA A CA 1
ATOM 3523 C C . ALA A 1 468 ? -8.245 6.705 -26.914 1.00 74.25 468 ALA A C 1
ATOM 3525 O O . ALA A 1 468 ? -8.477 7.669 -26.182 1.00 74.25 468 ALA A O 1
ATOM 3526 N N . ALA A 1 469 ? -8.706 5.485 -26.641 1.00 73.31 469 ALA A N 1
ATOM 3527 C CA . ALA A 1 469 ? -9.548 5.190 -25.492 1.00 73.31 469 ALA A CA 1
ATOM 3528 C C . ALA A 1 469 ? -8.819 5.428 -24.156 1.00 73.31 469 ALA A C 1
ATOM 3530 O O . ALA A 1 469 ? -9.366 6.112 -23.286 1.00 73.31 469 ALA A O 1
ATOM 3531 N N . VAL A 1 470 ? -7.565 4.981 -24.010 1.00 71.00 470 VAL A N 1
ATOM 3532 C CA . VAL A 1 470 ? -6.762 5.242 -22.797 1.00 71.00 470 VAL A CA 1
ATOM 3533 C C . VAL A 1 470 ? -6.534 6.745 -22.597 1.00 71.00 470 VAL A C 1
ATOM 3535 O O . VAL A 1 470 ? -6.803 7.273 -21.516 1.00 71.00 470 VAL A O 1
ATOM 3538 N N . ALA A 1 471 ? -6.096 7.454 -23.639 1.00 70.62 471 ALA A N 1
ATOM 3539 C CA . ALA A 1 471 ? -5.808 8.884 -23.568 1.00 70.62 471 ALA A CA 1
ATOM 3540 C C . ALA A 1 471 ? -7.067 9.733 -23.302 1.00 70.62 471 ALA A C 1
ATOM 3542 O O . ALA A 1 471 ? -7.019 10.682 -22.517 1.00 70.62 471 ALA A O 1
ATOM 3543 N N . SER A 1 472 ? -8.215 9.369 -23.889 1.00 72.75 472 SER A N 1
ATOM 3544 C CA . SER A 1 472 ? -9.493 10.081 -23.704 1.00 72.75 472 SER A CA 1
ATOM 3545 C C . SER A 1 472 ? -9.976 10.098 -22.251 1.00 72.75 472 SER A C 1
ATOM 3547 O O . SER A 1 472 ? -10.620 11.053 -21.819 1.00 72.75 472 SER A O 1
ATOM 3549 N N . ARG A 1 473 ? -9.617 9.073 -21.470 1.00 68.94 473 ARG A N 1
ATOM 3550 C CA . ARG A 1 473 ? -9.965 8.949 -20.049 1.00 68.94 473 ARG A CA 1
ATOM 3551 C C . ARG A 1 473 ? -8.901 9.534 -19.119 1.00 68.94 473 ARG A C 1
ATOM 3553 O O . ARG A 1 473 ? -8.975 9.304 -17.919 1.00 68.94 473 ARG A O 1
ATOM 3560 N N . ALA A 1 474 ? -7.906 10.251 -19.647 1.00 71.69 474 ALA A N 1
ATOM 3561 C CA . ALA A 1 474 ? -6.707 10.643 -18.902 1.00 71.69 474 ALA A CA 1
ATOM 3562 C C . ALA A 1 474 ? -5.976 9.433 -18.275 1.00 71.69 474 ALA A C 1
ATOM 3564 O O . ALA A 1 474 ? -5.401 9.521 -17.190 1.00 71.69 474 ALA A O 1
ATOM 3565 N N . GLY A 1 475 ? -6.003 8.286 -18.962 1.00 79.00 475 GLY A N 1
ATOM 3566 C CA . GLY A 1 475 ? -5.251 7.092 -18.600 1.00 79.00 475 GLY A CA 1
ATOM 3567 C C . GLY A 1 475 ? -3.836 7.095 -19.184 1.00 79.00 475 GLY A C 1
ATOM 3568 O O . GLY A 1 475 ? -3.555 7.757 -20.183 1.00 79.00 475 GLY A O 1
ATOM 3569 N N . ALA A 1 476 ? -2.936 6.322 -18.579 1.00 83.31 476 ALA A N 1
ATOM 3570 C CA . ALA A 1 476 ? -1.567 6.133 -19.053 1.00 83.31 476 ALA A CA 1
ATOM 3571 C C . ALA A 1 476 ? -1.268 4.659 -19.358 1.00 83.31 476 ALA A C 1
ATOM 3573 O O . ALA A 1 476 ? -1.701 3.748 -18.646 1.00 83.31 476 ALA A O 1
ATOM 3574 N N . THR A 1 477 ? -0.455 4.425 -20.389 1.00 87.75 477 THR A N 1
ATOM 3575 C CA . THR A 1 477 ? 0.161 3.117 -20.673 1.00 87.75 477 THR A CA 1
ATOM 3576 C C . THR A 1 477 ? 1.586 3.027 -20.129 1.00 87.75 477 THR A C 1
ATOM 3578 O O . THR A 1 477 ? 2.091 1.932 -19.906 1.00 87.75 477 THR A O 1
ATOM 3581 N N . VAL A 1 478 ? 2.236 4.172 -19.906 1.00 90.31 478 VAL A N 1
ATOM 3582 C CA . VAL A 1 478 ? 3.624 4.271 -19.450 1.00 90.31 478 VAL A CA 1
ATOM 3583 C C . VAL A 1 478 ? 3.691 5.251 -18.288 1.00 90.31 478 VAL A C 1
ATOM 3585 O O . VAL A 1 478 ? 3.182 6.367 -18.397 1.00 90.31 478 VAL A O 1
ATOM 3588 N N . LEU A 1 479 ? 4.340 4.853 -17.196 1.00 91.06 479 LEU A N 1
ATOM 3589 C CA . LEU A 1 479 ? 4.668 5.744 -16.086 1.00 91.06 479 LEU A CA 1
ATOM 3590 C C . LEU A 1 479 ? 6.179 5.871 -15.940 1.00 91.06 479 LEU A C 1
ATOM 3592 O O . LEU A 1 479 ? 6.867 4.865 -15.795 1.00 91.06 479 LEU A O 1
ATOM 3596 N N . VAL A 1 480 ? 6.681 7.101 -15.927 1.00 91.88 480 VAL A N 1
ATOM 3597 C CA . VAL A 1 480 ? 8.088 7.404 -15.639 1.00 91.88 480 VAL A CA 1
ATOM 3598 C C . VAL A 1 480 ? 8.209 7.914 -14.207 1.00 91.88 480 VAL A C 1
ATOM 3600 O O . VAL A 1 480 ? 7.423 8.759 -13.779 1.00 91.88 480 VAL A O 1
ATOM 3603 N N . THR A 1 481 ? 9.149 7.383 -13.432 1.00 92.19 481 THR A N 1
ATOM 3604 C CA . THR A 1 481 ? 9.274 7.701 -12.003 1.00 92.19 481 THR A CA 1
ATOM 3605 C C . THR A 1 481 ? 10.657 7.336 -11.453 1.00 92.19 481 THR A C 1
ATOM 3607 O O . THR A 1 481 ? 11.494 6.802 -12.178 1.00 92.19 481 THR A O 1
ATOM 3610 N N . SER A 1 482 ? 10.909 7.614 -10.174 1.00 89.94 482 SER A N 1
ATOM 3611 C CA . SER A 1 482 ? 12.090 7.145 -9.438 1.00 89.94 482 SER A CA 1
ATOM 3612 C C . SER A 1 482 ? 11.728 5.983 -8.506 1.00 89.94 482 SER A C 1
ATOM 3614 O O . SER A 1 482 ? 10.560 5.780 -8.157 1.00 89.94 482 SER A O 1
ATOM 3616 N N . ALA A 1 483 ? 12.729 5.204 -8.081 1.00 84.38 483 ALA A N 1
ATOM 3617 C CA . ALA A 1 483 ? 12.509 4.066 -7.182 1.00 84.38 483 ALA A CA 1
ATOM 3618 C C . ALA A 1 483 ? 11.838 4.491 -5.861 1.00 84.38 483 ALA A C 1
ATOM 3620 O O . ALA A 1 483 ? 10.943 3.801 -5.369 1.00 84.38 483 ALA A O 1
ATOM 3621 N N . ASN A 1 484 ? 12.230 5.652 -5.327 1.00 80.88 484 ASN A N 1
ATOM 3622 C CA . ASN A 1 484 ? 11.672 6.198 -4.094 1.00 80.88 484 ASN A CA 1
ATOM 3623 C C . ASN A 1 484 ? 10.214 6.657 -4.275 1.00 80.88 484 ASN A C 1
ATOM 3625 O O . ASN A 1 484 ? 9.352 6.323 -3.466 1.00 80.88 484 ASN A O 1
ATOM 3629 N N . ALA A 1 485 ? 9.914 7.355 -5.376 1.00 78.19 485 ALA A N 1
ATOM 3630 C CA . ALA A 1 485 ? 8.583 7.904 -5.639 1.00 78.19 485 ALA A CA 1
ATOM 3631 C C . ALA A 1 485 ? 7.501 6.824 -5.811 1.00 78.19 485 ALA A C 1
ATOM 3633 O O . ALA A 1 485 ? 6.368 7.002 -5.368 1.00 78.19 485 ALA A O 1
ATOM 3634 N N . ALA A 1 486 ? 7.842 5.686 -6.421 1.00 77.69 486 ALA A N 1
ATOM 3635 C CA . ALA A 1 486 ? 6.895 4.594 -6.656 1.00 77.69 486 ALA A CA 1
ATOM 3636 C C . ALA A 1 486 ? 6.847 3.544 -5.534 1.00 77.69 486 ALA A C 1
ATOM 3638 O O . ALA A 1 486 ? 6.203 2.494 -5.679 1.00 77.69 486 ALA A O 1
ATOM 3639 N N . ARG A 1 487 ? 7.555 3.779 -4.424 1.00 77.75 487 ARG A N 1
ATOM 3640 C CA . ARG A 1 487 ? 7.625 2.835 -3.311 1.00 77.75 487 ARG A CA 1
ATOM 3641 C C . ARG A 1 487 ? 6.236 2.615 -2.704 1.00 77.75 487 ARG A C 1
ATOM 3643 O O . ARG A 1 487 ? 5.438 3.537 -2.585 1.00 77.75 487 ARG A O 1
ATOM 3650 N N . GLY A 1 488 ? 5.906 1.358 -2.400 1.00 67.56 488 GLY A N 1
ATOM 3651 C CA . GLY A 1 488 ? 4.574 0.966 -1.916 1.00 67.56 488 GLY A CA 1
ATOM 3652 C C . GLY A 1 488 ? 3.417 1.044 -2.931 1.00 67.56 488 GLY A C 1
ATOM 3653 O O . GLY A 1 488 ? 2.453 0.300 -2.785 1.00 67.56 488 GLY A O 1
ATOM 3654 N N . LEU A 1 489 ? 3.521 1.825 -4.015 1.00 75.19 489 LEU A N 1
ATOM 3655 C CA . LEU A 1 489 ? 2.396 2.067 -4.933 1.00 75.19 489 LEU A CA 1
ATOM 3656 C C . LEU A 1 489 ? 1.957 0.845 -5.756 1.00 75.19 489 LEU A C 1
ATOM 3658 O O . LEU A 1 489 ? 2.746 0.130 -6.386 1.00 75.19 489 LEU A O 1
ATOM 3662 N N . ASP A 1 490 ? 0.657 0.592 -5.768 1.00 71.00 490 ASP A N 1
ATOM 3663 C CA . ASP A 1 490 ? 0.047 -0.497 -6.513 1.00 71.00 490 ASP A CA 1
ATOM 3664 C C . ASP A 1 490 ? -0.371 -0.011 -7.901 1.00 71.00 490 ASP A C 1
ATOM 3666 O O . ASP A 1 490 ? -1.277 0.801 -8.052 1.00 71.00 490 ASP A O 1
ATOM 3670 N N . PHE A 1 491 ? 0.299 -0.533 -8.926 1.00 76.75 491 PHE A N 1
ATOM 3671 C CA . PHE A 1 491 ? -0.039 -0.304 -10.320 1.00 76.75 491 PHE A CA 1
ATOM 3672 C C . PHE A 1 491 ? -0.662 -1.579 -10.909 1.00 76.75 491 PHE A C 1
ATOM 3674 O O . PHE A 1 491 ? 0.004 -2.626 -10.985 1.00 76.75 491 PHE A O 1
ATOM 3681 N N . PRO A 1 492 ? -1.943 -1.544 -11.302 1.00 68.62 492 PRO A N 1
ATOM 3682 C CA . PRO A 1 492 ? -2.615 -2.707 -11.866 1.00 68.62 492 PRO A CA 1
ATOM 3683 C C . PRO A 1 492 ? -2.053 -3.048 -13.251 1.00 68.62 492 PRO A C 1
ATOM 3685 O O . PRO A 1 492 ? -1.722 -2.159 -14.025 1.00 68.62 492 PRO A O 1
ATOM 3688 N N . GLN A 1 493 ? -1.983 -4.343 -13.571 1.00 74.06 493 GLN A N 1
ATOM 3689 C CA . GLN A 1 493 ? -1.668 -4.890 -14.904 1.00 74.06 493 GLN A CA 1
ATOM 3690 C C . GLN A 1 493 ? -0.371 -4.383 -15.578 1.00 74.06 493 GLN A C 1
ATOM 3692 O O . GLN A 1 493 ? -0.286 -4.327 -16.801 1.00 74.06 493 GLN A O 1
ATOM 3697 N N . VAL A 1 494 ? 0.662 -4.035 -14.806 1.00 85.62 494 VAL A N 1
ATOM 3698 C CA . VAL A 1 494 ? 1.981 -3.693 -15.367 1.00 85.62 494 VAL A CA 1
ATOM 3699 C C . VAL A 1 494 ? 2.638 -4.937 -15.958 1.00 85.62 494 VAL A C 1
ATOM 3701 O O . VAL A 1 494 ? 2.876 -5.919 -15.255 1.00 85.62 494 VAL A O 1
ATOM 3704 N N . THR A 1 495 ? 2.974 -4.877 -17.241 1.00 86.69 495 THR A N 1
ATOM 3705 C CA . THR A 1 495 ? 3.606 -5.973 -17.997 1.00 86.69 495 THR A CA 1
ATOM 3706 C C . THR A 1 495 ? 5.128 -5.860 -18.048 1.00 86.69 495 THR A C 1
ATOM 3708 O O . THR A 1 495 ? 5.821 -6.876 -18.018 1.00 86.69 495 THR A O 1
ATOM 3711 N N . HIS A 1 496 ? 5.634 -4.625 -18.084 1.00 90.75 496 HIS A N 1
ATOM 3712 C CA . HIS A 1 496 ? 7.042 -4.319 -18.284 1.00 90.75 496 HIS A CA 1
ATOM 3713 C C . HIS A 1 496 ? 7.528 -3.329 -17.226 1.00 90.75 496 HIS A C 1
ATOM 3715 O O . HIS A 1 496 ? 6.874 -2.328 -16.930 1.00 90.75 496 HIS A O 1
ATOM 3721 N N . VAL A 1 497 ? 8.701 -3.600 -16.669 1.00 93.38 497 VAL A N 1
ATOM 3722 C CA . VAL A 1 497 ? 9.453 -2.668 -15.831 1.00 93.38 497 VAL A CA 1
ATOM 3723 C C . VAL A 1 497 ? 10.777 -2.403 -16.526 1.00 93.38 497 VAL A C 1
ATOM 3725 O O . VAL A 1 497 ? 11.527 -3.334 -16.798 1.00 93.38 497 VAL A O 1
ATOM 3728 N N . PHE A 1 498 ? 11.077 -1.143 -16.802 1.00 94.88 498 PHE A N 1
ATOM 3729 C CA . PHE A 1 498 ? 12.363 -0.706 -17.321 1.00 94.88 498 PHE A CA 1
ATOM 3730 C C . PHE A 1 498 ? 13.117 0.033 -16.220 1.00 94.88 498 PHE A C 1
ATOM 3732 O O . PHE A 1 498 ? 12.542 0.874 -15.536 1.00 94.88 498 PHE A O 1
ATOM 3739 N N . ILE A 1 499 ? 14.395 -0.279 -16.042 1.00 94.25 499 ILE A N 1
ATOM 3740 C CA . ILE A 1 499 ? 15.284 0.370 -15.075 1.00 94.25 499 ILE A CA 1
ATOM 3741 C C . ILE A 1 499 ? 16.408 1.026 -15.870 1.00 94.25 499 ILE A C 1
ATOM 3743 O O . ILE A 1 499 ? 17.144 0.338 -16.578 1.00 94.25 499 ILE A O 1
ATOM 3747 N N . LEU A 1 500 ? 16.521 2.349 -15.784 1.00 91.75 500 LEU A N 1
ATOM 3748 C CA . LEU A 1 500 ? 17.536 3.134 -16.480 1.00 91.75 500 LEU A CA 1
ATOM 3749 C C . LEU A 1 500 ? 18.674 3.470 -15.515 1.00 91.75 500 LEU A C 1
ATOM 3751 O O . LEU A 1 500 ? 18.564 4.395 -14.713 1.00 91.75 500 LEU A O 1
ATOM 3755 N N . GLY A 1 501 ? 19.778 2.733 -15.625 1.00 86.69 501 GLY A N 1
ATOM 3756 C CA . GLY A 1 501 ? 20.954 2.869 -14.770 1.00 86.69 501 GLY A CA 1
ATOM 3757 C C . GLY A 1 501 ? 21.090 1.759 -13.728 1.00 86.69 501 GLY A C 1
ATOM 3758 O O . GLY A 1 501 ? 20.607 0.641 -13.911 1.00 86.69 501 GLY A O 1
ATOM 3759 N N . VAL A 1 502 ? 21.813 2.075 -12.655 1.00 86.25 502 VAL A N 1
ATOM 3760 C CA . VAL A 1 502 ? 22.149 1.149 -11.567 1.00 86.25 502 VAL A CA 1
ATOM 3761 C C . VAL A 1 502 ? 21.160 1.250 -10.412 1.00 86.25 502 VAL A C 1
ATOM 3763 O O . VAL A 1 502 ? 20.560 2.296 -10.183 1.00 86.25 502 VAL A O 1
ATOM 3766 N N . SER A 1 503 ? 21.014 0.156 -9.668 1.00 85.50 503 SER A N 1
ATOM 3767 C CA . SER A 1 503 ? 20.174 0.079 -8.474 1.00 85.50 503 SER A CA 1
ATOM 3768 C C . SER A 1 503 ? 20.782 -0.872 -7.455 1.00 85.50 503 SER A C 1
ATOM 3770 O O . SER A 1 503 ? 21.376 -1.883 -7.834 1.00 85.50 503 SER A O 1
ATOM 3772 N N . THR A 1 504 ? 20.558 -0.619 -6.172 1.00 85.38 504 THR A N 1
ATOM 3773 C CA . THR A 1 504 ? 20.847 -1.605 -5.118 1.00 85.38 504 THR A CA 1
ATOM 3774 C C . THR A 1 504 ? 19.946 -2.844 -5.254 1.00 85.38 504 THR A C 1
ATOM 3776 O O . THR A 1 504 ? 18.894 -2.786 -5.894 1.00 85.38 504 THR A O 1
ATOM 3779 N N . SER A 1 505 ? 20.294 -3.971 -4.616 1.00 80.44 505 SER A N 1
ATOM 3780 C CA . SER A 1 505 ? 19.423 -5.168 -4.576 1.00 80.44 505 SER A CA 1
ATOM 3781 C C . SER A 1 505 ? 18.032 -4.884 -4.025 1.00 80.44 505 SER A C 1
ATOM 3783 O O . SER A 1 505 ? 17.037 -5.425 -4.508 1.00 80.44 505 SER A O 1
ATOM 3785 N N . ILE A 1 506 ? 17.954 -4.025 -3.010 1.00 78.00 506 ILE A N 1
ATOM 3786 C CA . ILE A 1 506 ? 16.695 -3.675 -2.355 1.00 78.00 506 ILE A CA 1
ATOM 3787 C C . ILE A 1 506 ? 15.816 -2.892 -3.334 1.00 78.00 506 ILE A C 1
ATOM 3789 O O . ILE A 1 506 ? 14.681 -3.289 -3.599 1.00 78.00 506 ILE A O 1
ATOM 3793 N N . GLU A 1 507 ? 16.354 -1.829 -3.937 1.00 82.81 507 GLU A N 1
ATOM 3794 C CA . GLU A 1 507 ? 15.643 -1.040 -4.950 1.00 82.81 507 GLU A CA 1
ATOM 3795 C C . GLU A 1 507 ? 15.229 -1.903 -6.143 1.00 82.81 507 GLU A C 1
ATOM 3797 O O . GLU A 1 507 ? 14.075 -1.845 -6.570 1.00 82.81 507 GLU A O 1
ATOM 3802 N N . TYR A 1 508 ? 16.129 -2.760 -6.631 1.00 87.00 508 TYR A N 1
ATOM 3803 C CA . TYR A 1 508 ? 15.842 -3.691 -7.716 1.00 87.00 508 TYR A CA 1
ATOM 3804 C C . TYR A 1 508 ? 14.641 -4.582 -7.405 1.00 87.00 508 TYR A C 1
ATOM 3806 O O . TYR A 1 508 ? 13.711 -4.668 -8.208 1.00 87.00 508 TYR A O 1
ATOM 3814 N N . ALA A 1 509 ? 14.613 -5.206 -6.224 1.00 80.75 509 ALA A N 1
ATOM 3815 C CA . ALA A 1 509 ? 13.509 -6.066 -5.814 1.00 80.75 509 ALA A CA 1
ATOM 3816 C C . ALA A 1 509 ? 12.174 -5.303 -5.732 1.00 80.75 509 ALA A C 1
ATOM 3818 O O . ALA A 1 509 ? 11.135 -5.813 -6.165 1.00 80.75 509 ALA A O 1
ATOM 3819 N N . HIS A 1 510 ? 12.191 -4.061 -5.239 1.00 80.19 510 HIS A N 1
ATOM 3820 C CA . HIS A 1 510 ? 11.000 -3.210 -5.176 1.00 80.19 510 HIS A CA 1
ATOM 3821 C C . HIS A 1 510 ? 10.493 -2.762 -6.552 1.00 80.19 510 HIS A C 1
ATOM 3823 O O . HIS A 1 510 ? 9.273 -2.693 -6.754 1.00 80.19 510 HIS A O 1
ATOM 3829 N N . MET A 1 511 ? 11.402 -2.446 -7.478 1.00 87.56 511 MET A N 1
ATOM 3830 C CA . MET A 1 511 ? 11.078 -2.072 -8.857 1.00 87.56 511 MET A CA 1
ATOM 3831 C C . MET A 1 511 ? 10.549 -3.279 -9.637 1.00 87.56 511 MET A C 1
ATOM 3833 O O . MET A 1 511 ? 9.475 -3.213 -10.235 1.00 87.56 511 MET A O 1
ATOM 3837 N N . ALA A 1 512 ? 11.239 -4.418 -9.558 1.00 84.56 512 ALA A N 1
ATOM 3838 C CA . ALA A 1 512 ? 10.830 -5.667 -10.194 1.00 84.56 512 ALA A CA 1
ATOM 3839 C C . ALA A 1 512 ? 9.444 -6.133 -9.713 1.00 84.56 512 ALA A C 1
ATOM 3841 O O . ALA A 1 512 ? 8.610 -6.551 -10.516 1.00 84.56 512 ALA A O 1
ATOM 3842 N N . GLY A 1 513 ? 9.142 -5.978 -8.419 1.00 77.12 513 GLY A N 1
ATOM 3843 C CA . GLY A 1 513 ? 7.843 -6.331 -7.834 1.00 77.12 513 GLY A CA 1
ATO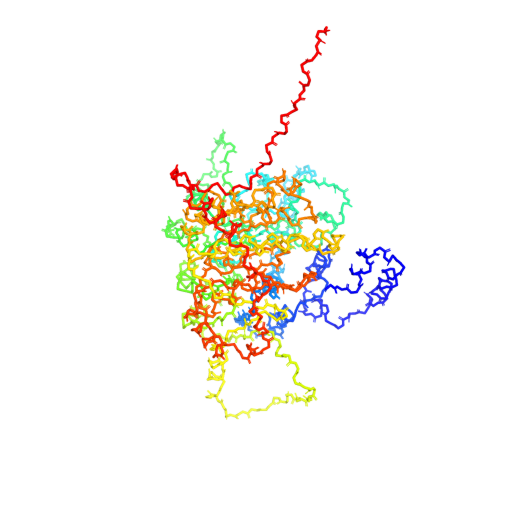M 3844 C C . GLY A 1 513 ? 6.650 -5.466 -8.273 1.00 77.12 513 GLY A C 1
ATOM 3845 O O . GLY A 1 513 ? 5.529 -5.677 -7.789 1.00 77.12 513 GLY A O 1
ATOM 3846 N N . ARG A 1 514 ? 6.846 -4.490 -9.174 1.00 84.69 514 ARG A N 1
ATOM 3847 C CA . ARG A 1 514 ? 5.733 -3.770 -9.817 1.00 84.69 514 ARG A CA 1
ATOM 3848 C C . ARG A 1 514 ? 5.040 -4.594 -10.902 1.00 84.69 514 ARG A C 1
ATOM 3850 O O . ARG A 1 514 ? 3.869 -4.344 -11.173 1.00 84.69 514 ARG A O 1
ATOM 3857 N N . THR A 1 515 ? 5.713 -5.597 -11.462 1.00 83.19 515 THR A N 1
ATOM 3858 C CA . THR A 1 515 ? 5.146 -6.534 -12.442 1.00 83.19 515 THR A CA 1
ATOM 3859 C C . THR A 1 515 ? 5.120 -7.970 -11.899 1.00 83.19 515 THR A C 1
ATOM 3861 O O . THR A 1 515 ? 5.619 -8.242 -10.807 1.00 83.19 515 THR A O 1
ATOM 3864 N N . GLY A 1 516 ? 4.464 -8.891 -12.616 1.00 71.75 516 GLY A N 1
ATOM 3865 C CA . GLY A 1 516 ? 4.353 -10.308 -12.240 1.00 71.75 516 GLY A CA 1
ATOM 3866 C C . GLY A 1 516 ? 3.623 -10.541 -10.918 1.00 71.75 516 GLY A C 1
ATOM 3867 O O . GLY A 1 516 ? 3.947 -11.468 -10.174 1.00 71.75 516 GLY A O 1
ATOM 3868 N N . ARG A 1 517 ? 2.651 -9.681 -10.599 1.00 67.94 517 ARG A N 1
ATOM 3869 C CA . ARG A 1 517 ? 1.899 -9.763 -9.341 1.00 67.94 517 ARG A CA 1
ATOM 3870 C C . ARG A 1 517 ? 0.949 -10.953 -9.328 1.00 67.94 517 ARG A C 1
ATOM 3872 O O . ARG A 1 517 ? 0.437 -11.382 -10.365 1.00 67.94 517 ARG A O 1
ATOM 3879 N N . VAL A 1 518 ? 0.662 -11.455 -8.126 1.00 59.53 518 VAL A N 1
ATOM 3880 C CA . VAL A 1 518 ? -0.276 -12.565 -7.928 1.00 59.53 518 VAL A CA 1
ATOM 3881 C C . VAL A 1 518 ? -1.634 -12.199 -8.531 1.00 59.53 518 VAL A C 1
ATOM 3883 O O . VAL A 1 518 ? -2.243 -11.205 -8.154 1.00 59.53 518 VAL A O 1
ATOM 3886 N N . GLY A 1 519 ? -2.101 -13.009 -9.483 1.00 58.19 519 GLY A N 1
ATOM 3887 C CA . GLY A 1 519 ? -3.385 -12.808 -10.159 1.00 58.19 519 GLY A CA 1
ATOM 3888 C C . GLY A 1 519 ? -3.310 -12.129 -11.531 1.00 58.19 519 GLY A C 1
ATOM 3889 O O . GLY A 1 519 ? -4.282 -12.244 -12.277 1.00 58.19 519 GLY A O 1
ATOM 3890 N N . GLN A 1 520 ? -2.180 -11.519 -11.917 1.00 62.50 520 GLN A N 1
ATOM 3891 C CA . GLN A 1 520 ? -2.002 -10.976 -13.272 1.00 62.50 520 GLN A CA 1
ATOM 3892 C C . GLN A 1 520 ? -1.937 -12.095 -14.327 1.00 62.50 520 GLN A C 1
ATOM 3894 O O . GLN A 1 520 ? -1.504 -13.216 -14.042 1.00 62.50 520 GLN A O 1
ATOM 3899 N N . LYS A 1 521 ? -2.414 -11.802 -15.547 1.00 57.34 521 LYS A N 1
ATOM 3900 C CA . LYS A 1 521 ? -2.424 -12.763 -16.666 1.00 57.34 521 LYS A CA 1
ATOM 3901 C C . LYS A 1 521 ? -1.016 -13.027 -17.223 1.00 57.34 521 LYS A C 1
ATOM 3903 O O . LYS A 1 521 ? -0.742 -14.147 -17.644 1.00 57.34 521 LYS A O 1
ATOM 3908 N N . ASN A 1 522 ? -0.132 -12.029 -17.175 1.00 62.91 522 ASN A N 1
ATOM 3909 C CA . ASN A 1 522 ? 1.175 -12.059 -17.834 1.00 62.91 522 ASN A CA 1
ATOM 3910 C C . ASN A 1 522 ? 2.316 -12.414 -16.875 1.00 62.91 522 ASN A C 1
ATOM 3912 O O . ASN A 1 522 ? 2.290 -12.065 -15.694 1.00 62.91 522 ASN A O 1
ATOM 3916 N N . LYS A 1 523 ? 3.360 -13.050 -17.418 1.00 69.12 523 LYS A N 1
ATOM 3917 C CA . LYS A 1 523 ? 4.677 -13.101 -16.775 1.00 69.12 523 LYS A CA 1
ATOM 3918 C C . LYS A 1 523 ? 5.331 -11.732 -16.960 1.00 69.12 523 LYS A C 1
ATOM 3920 O O . LYS A 1 523 ? 5.454 -11.269 -18.088 1.00 69.12 523 LYS A O 1
ATOM 3925 N N . GLY A 1 524 ? 5.682 -11.076 -15.859 1.00 81.62 524 GLY A N 1
ATOM 3926 C CA . GLY A 1 524 ? 6.285 -9.747 -15.897 1.00 81.62 524 GLY A CA 1
ATOM 3927 C C . GLY A 1 524 ? 7.703 -9.772 -16.457 1.00 81.62 524 GLY A C 1
ATOM 3928 O O . GLY A 1 524 ? 8.462 -10.703 -16.168 1.00 81.62 524 GLY A O 1
ATOM 3929 N N . VAL A 1 525 ? 8.064 -8.749 -17.229 1.00 86.31 525 VAL A N 1
ATOM 3930 C CA . VAL A 1 525 ? 9.419 -8.577 -17.764 1.00 86.31 525 VAL A CA 1
ATOM 3931 C C . VAL A 1 525 ? 10.075 -7.363 -17.116 1.00 86.31 525 VAL A C 1
ATOM 3933 O O . VAL A 1 525 ? 9.509 -6.274 -17.114 1.00 86.31 525 VAL A O 1
ATOM 3936 N N . VAL A 1 526 ? 11.278 -7.544 -16.582 1.00 89.25 526 VAL A N 1
ATOM 3937 C CA . VAL A 1 526 ? 12.105 -6.480 -16.006 1.00 89.25 526 VAL A CA 1
ATOM 3938 C C . VAL A 1 526 ? 13.336 -6.311 -16.885 1.00 89.25 526 VAL A C 1
ATOM 3940 O O . VAL A 1 526 ? 14.076 -7.269 -17.078 1.00 89.25 526 VAL A O 1
ATOM 3943 N N . THR A 1 527 ? 13.565 -5.117 -17.420 1.00 90.50 527 THR A N 1
ATOM 3944 C CA . THR A 1 527 ? 14.699 -4.810 -18.297 1.00 90.50 527 THR A CA 1
ATOM 3945 C C . THR A 1 527 ? 15.545 -3.698 -17.691 1.00 90.50 527 THR A C 1
ATOM 3947 O O . THR A 1 527 ? 15.078 -2.570 -17.562 1.00 90.50 527 THR A O 1
ATOM 3950 N N . THR A 1 528 ? 16.800 -3.988 -17.364 1.00 90.75 528 THR A N 1
ATOM 3951 C CA . THR A 1 528 ? 17.777 -2.993 -16.910 1.00 90.75 528 THR A CA 1
ATOM 3952 C C . THR A 1 528 ? 18.662 -2.562 -18.074 1.00 90.75 528 THR A C 1
ATOM 3954 O O . THR A 1 528 ? 19.297 -3.400 -18.709 1.00 90.75 528 THR A O 1
ATOM 3957 N N . LEU A 1 529 ? 18.706 -1.257 -18.341 1.00 89.00 529 LEU A N 1
ATOM 3958 C CA . LEU A 1 529 ? 19.564 -0.605 -19.332 1.00 89.00 529 LEU A CA 1
ATOM 3959 C C . LEU A 1 529 ? 20.662 0.156 -18.582 1.00 89.00 529 LEU A C 1
ATOM 3961 O O . LEU A 1 529 ? 20.384 1.181 -17.956 1.00 89.00 529 LEU A O 1
ATOM 3965 N N . ALA A 1 530 ? 21.895 -0.344 -18.627 1.00 87.19 530 ALA A N 1
ATOM 3966 C CA . ALA A 1 530 ? 23.038 0.243 -17.925 1.00 87.19 530 ALA A CA 1
ATOM 3967 C C . ALA A 1 530 ? 24.331 0.063 -18.738 1.00 87.19 530 ALA A C 1
ATOM 3969 O O . ALA A 1 530 ? 24.325 -0.635 -19.749 1.00 87.19 530 ALA A O 1
ATOM 3970 N N . ASN A 1 531 ? 25.435 0.700 -18.337 1.00 85.56 531 ASN A N 1
ATOM 3971 C CA . ASN A 1 531 ? 26.704 0.527 -19.048 1.00 85.56 531 ASN A CA 1
ATOM 3972 C C . ASN A 1 531 ? 27.250 -0.889 -18.813 1.00 85.56 531 ASN A C 1
ATOM 3974 O O . ASN A 1 531 ? 26.859 -1.569 -17.866 1.00 85.56 531 ASN A O 1
ATOM 3978 N N . GLU A 1 532 ? 28.189 -1.331 -19.644 1.00 81.44 532 GLU A N 1
ATOM 3979 C CA . GLU A 1 532 ? 28.765 -2.676 -19.534 1.00 81.44 532 GLU A CA 1
ATOM 3980 C C . GLU A 1 532 ? 29.378 -2.939 -18.147 1.00 81.44 532 GLU A C 1
ATOM 3982 O O . GLU A 1 532 ? 29.035 -3.922 -17.489 1.00 81.44 532 GLU A O 1
ATOM 3987 N N . ASN A 1 533 ? 30.187 -1.999 -17.648 1.00 83.69 533 ASN A N 1
ATOM 3988 C CA . ASN A 1 533 ? 30.788 -2.078 -16.313 1.00 83.69 533 ASN A CA 1
ATOM 3989 C C . ASN A 1 533 ? 29.733 -2.152 -15.198 1.00 83.69 533 ASN A C 1
ATOM 3991 O O . ASN A 1 533 ? 29.861 -2.954 -14.272 1.00 83.69 533 ASN A O 1
ATOM 3995 N N . ASP A 1 534 ? 28.672 -1.350 -15.309 1.00 85.19 534 ASP A N 1
ATOM 3996 C CA . ASP A 1 534 ? 27.568 -1.317 -14.346 1.00 85.19 534 ASP A CA 1
ATOM 3997 C C . ASP A 1 534 ? 26.851 -2.670 -14.294 1.00 85.19 534 ASP A C 1
ATOM 3999 O O . ASP A 1 534 ? 26.523 -3.183 -13.227 1.00 85.19 534 ASP A O 1
ATOM 4003 N N . ILE A 1 535 ? 26.634 -3.287 -15.456 1.00 81.62 535 ILE A N 1
ATOM 4004 C CA . ILE A 1 535 ? 25.986 -4.594 -15.556 1.00 81.62 535 ILE A CA 1
ATOM 4005 C C . ILE A 1 535 ? 26.840 -5.683 -14.923 1.00 81.62 535 ILE A C 1
ATOM 4007 O O . ILE A 1 535 ? 26.296 -6.543 -14.232 1.00 81.62 535 ILE A O 1
ATOM 4011 N N . VAL A 1 536 ? 28.158 -5.655 -15.118 1.00 80.88 536 VAL A N 1
ATOM 4012 C CA . VAL A 1 536 ? 29.065 -6.605 -14.458 1.00 80.88 536 VAL A CA 1
ATOM 4013 C C . VAL A 1 536 ? 28.965 -6.474 -12.935 1.00 80.88 536 VAL A C 1
ATOM 4015 O O . VAL A 1 536 ? 28.834 -7.487 -12.246 1.00 80.88 536 VAL A O 1
ATOM 4018 N N . GLN A 1 537 ? 28.944 -5.247 -12.409 1.00 81.56 537 GLN A N 1
ATOM 4019 C CA . GLN A 1 537 ? 28.792 -4.997 -10.972 1.00 81.56 537 GLN A CA 1
ATOM 4020 C C . GLN A 1 537 ? 27.427 -5.457 -10.444 1.00 81.56 537 GLN A C 1
ATOM 4022 O O . GLN A 1 537 ? 27.364 -6.150 -9.429 1.00 81.56 537 GLN A O 1
ATOM 4027 N N . LEU A 1 538 ? 26.338 -5.145 -11.154 1.00 81.88 538 LEU A N 1
ATOM 4028 C CA . LEU A 1 538 ? 24.991 -5.595 -10.793 1.00 81.88 538 LEU A CA 1
ATOM 4029 C C . LEU A 1 538 ? 24.896 -7.123 -10.777 1.00 81.88 538 LEU A C 1
ATOM 4031 O O . LEU A 1 538 ? 24.321 -7.682 -9.849 1.00 81.88 538 LEU A O 1
ATOM 4035 N N . LYS A 1 539 ? 25.501 -7.810 -11.757 1.00 75.50 539 LYS A N 1
ATOM 4036 C CA . LYS A 1 539 ? 25.554 -9.281 -11.794 1.00 75.50 539 LYS A CA 1
ATOM 4037 C C . LYS A 1 539 ? 26.228 -9.850 -10.544 1.00 75.50 539 LYS A C 1
ATOM 4039 O O . LYS A 1 539 ? 25.710 -10.800 -9.962 1.00 75.50 539 LYS A O 1
ATOM 4044 N N . GLN A 1 540 ? 27.357 -9.278 -10.125 1.00 77.00 540 GLN A N 1
ATOM 4045 C CA . GLN A 1 540 ? 28.081 -9.720 -8.927 1.00 77.00 540 GLN A CA 1
ATOM 4046 C C . GLN A 1 540 ? 27.277 -9.463 -7.649 1.00 77.00 540 GLN A C 1
ATOM 4048 O O . GLN A 1 540 ? 27.150 -10.349 -6.806 1.00 77.00 540 GLN A O 1
ATOM 4053 N N . LEU A 1 541 ? 26.700 -8.269 -7.528 1.00 77.94 541 LEU A N 1
ATOM 4054 C CA . LEU A 1 541 ? 25.899 -7.862 -6.378 1.00 77.94 541 LEU A CA 1
ATOM 4055 C C . LEU A 1 541 ? 24.656 -8.760 -6.233 1.00 77.94 541 LEU A C 1
ATOM 4057 O O . LEU A 1 541 ? 24.376 -9.292 -5.160 1.00 77.94 541 LEU A O 1
ATOM 4061 N N . PHE A 1 542 ? 23.961 -9.026 -7.337 1.00 79.19 542 PHE A N 1
ATOM 4062 C CA . PHE A 1 542 ? 22.753 -9.847 -7.352 1.00 79.19 542 PHE A CA 1
ATOM 4063 C C . PHE A 1 542 ? 23.012 -11.338 -7.125 1.00 79.19 542 PHE A C 1
ATOM 4065 O O . PHE A 1 542 ? 22.180 -12.007 -6.512 1.00 79.19 542 PHE A O 1
ATOM 4072 N N . ALA A 1 543 ? 24.159 -11.862 -7.564 1.00 73.00 543 ALA A N 1
ATOM 4073 C CA . ALA A 1 543 ? 24.555 -13.237 -7.267 1.00 73.00 543 ALA A CA 1
ATOM 4074 C C . ALA A 1 543 ? 24.735 -13.483 -5.757 1.00 73.00 543 ALA A C 1
ATOM 4076 O O . ALA A 1 543 ? 24.453 -14.582 -5.282 1.00 73.00 543 ALA A O 1
ATOM 4077 N N . ASN A 1 544 ? 25.161 -12.463 -5.007 1.00 71.38 544 ASN A N 1
ATOM 4078 C CA . ASN A 1 544 ? 25.348 -12.553 -3.559 1.00 71.38 544 ASN A CA 1
ATOM 4079 C C . ASN A 1 544 ? 24.029 -12.390 -2.790 1.00 71.38 544 ASN A C 1
ATOM 4081 O O . ASN A 1 544 ? 23.752 -13.146 -1.856 1.00 71.38 544 ASN A O 1
ATOM 4085 N N . ASP A 1 545 ? 23.203 -11.423 -3.194 1.00 71.19 545 ASP A N 1
ATOM 4086 C CA . ASP A 1 545 ? 22.036 -11.005 -2.409 1.00 71.19 545 ASP A CA 1
ATOM 4087 C C . ASP A 1 545 ? 20.776 -11.839 -2.685 1.00 71.19 545 ASP A C 1
ATOM 4089 O O . ASP A 1 545 ? 19.879 -11.920 -1.834 1.00 71.19 545 ASP A O 1
ATOM 4093 N N . PHE A 1 546 ? 20.698 -12.483 -3.856 1.00 70.69 546 PHE A N 1
ATOM 4094 C CA . PHE A 1 546 ? 19.531 -13.251 -4.278 1.00 70.69 546 PHE A CA 1
ATOM 4095 C C . PHE A 1 546 ? 19.832 -14.756 -4.361 1.00 70.69 546 PHE A C 1
ATOM 4097 O O . PHE A 1 546 ? 20.505 -15.209 -5.287 1.00 70.69 546 PHE A O 1
ATOM 4104 N N . PRO A 1 547 ? 19.243 -15.585 -3.478 1.00 58.50 547 PRO A N 1
ATOM 4105 C CA . PRO A 1 547 ? 19.589 -17.006 -3.360 1.00 58.50 547 PRO A CA 1
ATOM 4106 C C . PRO A 1 547 ? 19.238 -17.879 -4.582 1.00 58.50 547 PRO A C 1
ATOM 4108 O O . PRO A 1 547 ? 19.620 -19.039 -4.605 1.00 58.50 547 PRO A O 1
ATOM 4111 N N . ASN A 1 548 ? 18.524 -17.347 -5.584 1.00 54.91 548 ASN A N 1
ATOM 4112 C CA . ASN A 1 548 ? 18.093 -18.063 -6.795 1.00 54.91 548 ASN A CA 1
ATOM 4113 C C . ASN A 1 548 ? 18.335 -17.259 -8.089 1.00 54.91 548 ASN A C 1
ATOM 4115 O O . ASN A 1 548 ? 17.640 -17.462 -9.087 1.00 54.91 548 ASN A O 1
ATOM 4119 N N . PHE A 1 549 ? 19.290 -16.323 -8.081 1.00 58.25 549 PHE A N 1
ATOM 4120 C CA . PHE A 1 549 ? 19.561 -15.455 -9.234 1.00 58.25 549 PHE A CA 1
ATOM 4121 C C . PHE A 1 549 ? 19.931 -16.238 -10.507 1.00 58.25 549 PHE A C 1
ATOM 4123 O O . PHE A 1 549 ? 19.619 -15.813 -11.616 1.00 58.25 549 PHE A O 1
ATOM 4130 N N . SER A 1 550 ? 20.508 -17.433 -10.353 1.00 44.91 550 SER A N 1
ATOM 4131 C CA . SER A 1 550 ? 20.925 -18.329 -11.441 1.00 44.91 550 SER A CA 1
ATOM 4132 C C . SER A 1 550 ? 19.784 -18.787 -12.368 1.00 44.91 550 SER A C 1
ATOM 4134 O O . SER A 1 550 ? 20.054 -19.266 -13.464 1.00 44.91 550 SER A O 1
ATOM 4136 N N . LEU A 1 551 ? 18.516 -18.647 -11.954 1.00 43.94 551 LEU A N 1
ATOM 4137 C CA . LEU A 1 551 ? 17.326 -18.992 -12.753 1.00 43.94 551 LEU A CA 1
ATOM 4138 C C . LEU A 1 551 ? 16.847 -17.858 -13.674 1.00 43.94 551 LEU A C 1
ATOM 4140 O O . LEU A 1 551 ? 15.865 -18.023 -14.402 1.00 43.94 551 LEU A O 1
ATOM 4144 N N . LEU A 1 552 ? 17.517 -16.706 -13.653 1.00 46.66 552 LEU A N 1
ATOM 4145 C CA . LEU A 1 552 ? 17.210 -15.579 -14.520 1.00 46.66 552 LEU A CA 1
ATOM 4146 C C . LEU A 1 552 ? 17.996 -15.729 -15.823 1.00 46.66 552 LEU A C 1
ATOM 4148 O O . LEU A 1 552 ? 19.178 -15.404 -15.885 1.00 46.66 552 LEU A O 1
ATOM 4152 N N . GLN A 1 553 ? 17.351 -16.264 -16.865 1.00 46.16 553 GLN A N 1
ATOM 4153 C CA . GLN A 1 553 ? 17.941 -16.340 -18.204 1.00 46.16 553 GLN A CA 1
ATOM 4154 C C . GLN A 1 553 ? 18.377 -14.944 -18.667 1.00 46.16 553 GLN A C 1
ATOM 4156 O O . GLN A 1 553 ? 17.548 -14.091 -18.987 1.00 46.16 553 GLN A O 1
ATOM 4161 N N . MET A 1 554 ? 19.692 -14.728 -18.700 1.00 50.31 554 MET A N 1
ATOM 4162 C CA . MET A 1 554 ? 20.311 -13.522 -19.231 1.00 50.31 554 MET A CA 1
ATOM 4163 C C . MET A 1 554 ? 20.263 -13.586 -20.757 1.00 50.31 554 MET A C 1
ATOM 4165 O O . MET A 1 554 ? 21.171 -14.113 -21.389 1.00 50.31 554 MET A O 1
ATOM 4169 N N . ASN A 1 555 ? 19.192 -13.081 -21.359 1.00 46.91 555 ASN A N 1
ATOM 4170 C CA . ASN A 1 555 ? 19.151 -12.937 -22.809 1.00 46.91 555 ASN A CA 1
ATOM 4171 C C . ASN A 1 555 ? 19.717 -11.561 -23.165 1.00 46.91 555 ASN A C 1
ATOM 4173 O O . ASN A 1 555 ? 19.007 -10.562 -23.044 1.00 46.91 555 ASN A O 1
ATOM 4177 N N . GLU A 1 556 ? 20.981 -11.507 -23.591 1.00 46.78 556 GLU A N 1
ATOM 4178 C CA . GLU A 1 556 ? 21.467 -10.384 -24.395 1.00 46.78 556 GLU A CA 1
ATOM 4179 C C . GLU A 1 556 ? 20.658 -10.391 -25.701 1.00 46.78 556 GLU A C 1
ATOM 4181 O O . GLU A 1 556 ? 20.671 -11.386 -26.430 1.00 46.78 556 GLU A O 1
ATOM 4186 N N . PRO A 1 557 ? 19.867 -9.351 -25.996 1.00 46.22 557 PRO A N 1
ATOM 4187 C CA . PRO A 1 557 ? 19.044 -9.310 -27.182 1.00 46.22 557 PRO A CA 1
ATOM 4188 C C . PRO A 1 557 ? 19.922 -9.002 -28.391 1.00 46.22 557 PRO A C 1
ATOM 4190 O O . PRO A 1 557 ? 19.907 -7.899 -28.930 1.00 46.22 557 PRO A O 1
ATOM 4193 N N . SER A 1 558 ? 20.609 -10.022 -28.890 1.00 42.84 558 SER A N 1
ATOM 4194 C CA . SER A 1 558 ? 21.224 -10.016 -30.220 1.00 42.84 558 SER A CA 1
ATOM 4195 C C . SER A 1 558 ? 20.212 -9.693 -31.331 1.00 42.84 558 SER A C 1
ATOM 4197 O O . SER A 1 558 ? 20.592 -9.281 -32.418 1.00 42.84 558 SER A O 1
ATOM 4199 N N . ARG A 1 559 ? 18.905 -9.824 -31.054 1.00 40.91 559 ARG A N 1
ATOM 4200 C CA . ARG A 1 559 ? 17.811 -9.576 -32.004 1.00 40.91 559 ARG A CA 1
ATOM 4201 C C . ARG A 1 559 ? 17.284 -8.136 -32.058 1.00 40.91 559 ARG A C 1
ATOM 4203 O O . ARG A 1 559 ? 16.591 -7.812 -33.011 1.00 40.91 559 ARG A O 1
ATOM 4210 N N . TYR A 1 560 ? 17.563 -7.300 -31.054 1.00 46.22 560 TYR A N 1
ATOM 4211 C CA . TYR A 1 560 ? 17.049 -5.915 -30.997 1.00 46.22 560 TYR A CA 1
ATOM 4212 C C . TYR A 1 560 ? 18.100 -4.877 -31.415 1.00 46.22 560 TYR A C 1
ATOM 4214 O O . TYR A 1 560 ? 17.762 -3.739 -31.735 1.00 46.22 560 TYR A O 1
ATOM 4222 N N . ILE A 1 561 ? 19.366 -5.294 -31.444 1.00 46.56 561 ILE A N 1
ATOM 4223 C CA . ILE A 1 561 ? 20.497 -4.562 -32.012 1.00 46.56 561 ILE A CA 1
ATOM 4224 C C . ILE A 1 561 ? 20.730 -5.102 -33.433 1.00 46.56 561 ILE A C 1
ATOM 4226 O O . ILE A 1 561 ? 21.803 -5.591 -33.758 1.00 46.56 561 ILE A O 1
ATOM 4230 N N . SER A 1 562 ? 19.702 -5.112 -34.286 1.00 45.47 562 SER A N 1
ATOM 4231 C CA . SER A 1 562 ? 19.976 -5.127 -35.725 1.00 45.47 562 SER A CA 1
ATOM 4232 C C . SER A 1 562 ? 20.475 -3.733 -36.099 1.00 45.47 562 SER A C 1
ATOM 4234 O O . SER A 1 562 ? 19.861 -2.746 -35.680 1.00 45.47 562 SER A O 1
ATOM 4236 N N . ASP A 1 563 ? 21.569 -3.668 -36.859 1.00 44.25 563 ASP A N 1
ATOM 4237 C CA . ASP A 1 563 ? 22.301 -2.474 -37.316 1.00 44.25 563 ASP A CA 1
ATOM 4238 C C . ASP A 1 563 ? 21.494 -1.526 -38.227 1.00 44.25 563 ASP A C 1
ATOM 4240 O O . ASP A 1 563 ? 21.994 -1.015 -39.225 1.00 44.25 563 ASP A O 1
ATOM 4244 N N . ASP A 1 564 ? 20.240 -1.230 -37.895 1.00 49.81 564 ASP A N 1
ATOM 4245 C CA . ASP A 1 564 ? 19.498 -0.149 -38.534 1.00 49.81 564 ASP A CA 1
ATOM 4246 C C . ASP A 1 564 ? 19.931 1.177 -37.887 1.00 49.81 564 ASP A C 1
ATOM 4248 O O . ASP A 1 564 ? 19.237 1.789 -37.061 1.00 49.81 564 ASP A O 1
ATOM 4252 N N . GLN A 1 565 ? 21.188 1.547 -38.162 1.00 50.78 565 GLN A N 1
ATOM 4253 C CA . GLN A 1 565 ? 21.848 2.719 -37.593 1.00 50.78 565 GLN A CA 1
ATOM 4254 C C . GLN A 1 565 ? 21.121 4.008 -37.990 1.00 50.78 565 GLN A C 1
ATOM 4256 O O . GLN A 1 565 ? 21.023 4.897 -37.155 1.00 50.78 565 GLN A O 1
ATOM 4261 N N . SER A 1 566 ? 20.513 4.088 -39.182 1.00 51.00 566 SER A N 1
ATOM 4262 C CA . SER A 1 566 ? 19.823 5.300 -39.659 1.00 51.00 566 SER A CA 1
ATOM 4263 C C . SER A 1 566 ? 18.603 5.668 -38.808 1.00 51.00 566 SER A C 1
ATOM 4265 O O . SER A 1 566 ? 18.500 6.800 -38.345 1.00 51.00 566 SER A O 1
ATOM 4267 N N . ASN A 1 567 ? 17.719 4.706 -38.528 1.00 52.81 567 ASN A N 1
ATOM 4268 C CA . ASN A 1 567 ? 16.532 4.922 -37.700 1.00 52.81 567 ASN A CA 1
ATOM 4269 C C . ASN A 1 567 ? 16.905 5.186 -36.236 1.00 52.81 567 ASN A C 1
ATOM 4271 O O . ASN A 1 567 ? 16.225 5.947 -35.550 1.00 52.81 567 ASN A O 1
ATOM 4275 N N . THR A 1 568 ? 17.991 4.572 -35.747 1.00 53.34 568 THR A N 1
ATOM 4276 C CA . THR A 1 568 ? 18.504 4.846 -34.394 1.00 53.34 568 THR A CA 1
ATOM 4277 C C . THR A 1 568 ? 19.054 6.260 -34.298 1.00 53.34 568 THR A C 1
ATOM 4279 O O . THR A 1 568 ? 18.678 6.968 -33.377 1.00 53.34 568 THR A O 1
ATOM 4282 N N . GLN A 1 569 ? 19.868 6.677 -35.269 1.00 54.62 569 GLN A N 1
ATOM 4283 C CA . GLN A 1 569 ? 20.470 8.004 -35.323 1.00 54.62 569 GLN A CA 1
ATOM 4284 C C . GLN A 1 569 ? 19.393 9.088 -35.443 1.00 54.62 569 GLN A C 1
ATOM 4286 O O . GLN A 1 569 ? 19.410 10.032 -34.674 1.00 54.62 569 GLN A O 1
ATOM 4291 N N . GLN A 1 570 ? 18.386 8.914 -36.307 1.00 55.53 570 GLN A N 1
ATOM 4292 C CA . GLN A 1 570 ? 17.271 9.864 -36.440 1.00 55.53 570 GLN A CA 1
ATOM 4293 C C . GLN A 1 570 ? 16.421 9.980 -35.164 1.00 55.53 570 GLN A C 1
ATOM 4295 O O . GLN A 1 570 ? 15.968 11.068 -34.818 1.00 55.53 570 GLN A O 1
ATOM 4300 N N . LEU A 1 571 ? 16.192 8.870 -34.453 1.00 57.75 571 LEU A N 1
ATOM 4301 C CA . LEU A 1 571 ? 15.516 8.879 -33.151 1.00 57.75 571 LEU A CA 1
ATOM 4302 C C . LEU A 1 571 ? 16.386 9.513 -32.062 1.00 57.75 571 LEU A C 1
ATOM 4304 O O . LEU A 1 571 ? 15.865 10.256 -31.236 1.00 57.75 571 LEU A O 1
ATOM 4308 N N . GLU A 1 572 ? 17.685 9.218 -32.045 1.00 61.03 572 GLU A N 1
ATOM 4309 C CA . GLU A 1 572 ? 18.661 9.826 -31.137 1.00 61.03 572 GLU A CA 1
ATOM 4310 C C . GLU A 1 572 ? 18.729 11.341 -31.373 1.00 61.03 572 GLU A C 1
ATOM 4312 O O . GLU A 1 572 ? 18.602 12.102 -30.417 1.00 61.03 572 GLU A O 1
ATOM 4317 N N . ASP A 1 573 ? 18.779 11.778 -32.631 1.00 54.84 573 ASP A N 1
ATOM 4318 C CA . ASP A 1 573 ? 18.733 13.180 -33.037 1.00 54.84 573 ASP A CA 1
ATOM 4319 C C . ASP A 1 573 ? 17.406 13.824 -32.612 1.00 54.84 573 ASP A C 1
ATOM 4321 O O . ASP A 1 573 ? 17.422 14.865 -31.969 1.00 54.84 573 ASP A O 1
ATOM 4325 N N . LEU A 1 574 ? 16.248 13.194 -32.847 1.00 56.00 574 LEU A N 1
ATOM 4326 C CA . LEU A 1 574 ? 14.952 13.696 -32.357 1.00 56.00 574 LEU A CA 1
ATOM 4327 C C . LEU A 1 574 ? 14.899 13.813 -30.826 1.00 56.00 574 LEU A C 1
ATOM 4329 O O . LEU A 1 574 ? 14.319 14.758 -30.305 1.00 56.00 574 LEU A O 1
ATOM 4333 N N . ILE A 1 575 ? 15.499 12.877 -30.088 1.00 57.75 575 ILE A N 1
ATOM 4334 C CA . ILE A 1 575 ? 15.559 12.904 -28.617 1.00 57.75 575 ILE A CA 1
ATOM 4335 C C . ILE A 1 575 ? 16.505 14.012 -28.113 1.00 57.75 575 ILE A C 1
ATOM 4337 O O . ILE A 1 575 ? 16.272 14.566 -27.032 1.00 57.75 575 ILE A O 1
ATOM 4341 N N . LEU A 1 576 ? 17.557 14.324 -28.875 1.00 53.97 576 LEU A N 1
ATOM 4342 C CA . LEU A 1 576 ? 18.579 15.327 -28.560 1.00 53.97 576 LEU A CA 1
ATOM 4343 C C . LEU A 1 576 ? 18.211 16.746 -29.031 1.00 53.97 576 LEU A C 1
ATOM 4345 O O . LEU A 1 576 ? 18.641 17.704 -28.401 1.00 53.97 576 LEU A O 1
ATOM 4349 N N . LEU A 1 577 ? 17.406 16.890 -30.090 1.00 48.97 577 LEU A N 1
ATOM 4350 C CA . LEU A 1 577 ? 17.031 18.172 -30.709 1.00 48.97 577 LEU A CA 1
ATOM 4351 C C . LEU A 1 577 ? 15.930 18.939 -29.957 1.00 48.97 577 LEU A C 1
ATOM 4353 O O . LEU A 1 577 ? 15.717 20.116 -30.235 1.00 48.97 577 LEU A O 1
ATOM 4357 N N . TYR A 1 578 ? 15.235 18.311 -29.003 1.00 43.25 578 TYR A N 1
ATOM 4358 C CA . TYR A 1 578 ? 14.316 19.022 -28.111 1.00 43.25 578 TYR A CA 1
ATOM 4359 C C . TYR A 1 578 ? 15.067 19.574 -26.899 1.00 43.25 578 TYR A C 1
ATOM 4361 O O . TYR A 1 578 ? 15.078 18.944 -25.836 1.00 43.25 578 TYR A O 1
ATOM 4369 N N . ASP A 1 579 ? 15.633 20.770 -27.051 1.00 37.59 579 ASP A N 1
ATOM 4370 C CA . ASP A 1 579 ? 16.015 21.618 -25.925 1.00 37.59 579 ASP A CA 1
ATOM 4371 C C . ASP A 1 579 ? 15.299 22.975 -25.963 1.00 37.59 579 ASP A C 1
ATOM 4373 O O . ASP A 1 579 ? 14.918 23.471 -27.019 1.00 37.59 579 ASP A O 1
ATOM 4377 N N . GLU A 1 580 ? 15.123 23.516 -24.757 1.00 44.41 580 GLU A N 1
ATOM 4378 C CA . GLU A 1 580 ? 14.571 24.835 -24.404 1.00 44.41 580 GLU A CA 1
ATOM 4379 C C . GLU A 1 580 ? 13.043 25.005 -24.475 1.00 44.41 580 GLU A C 1
ATOM 4381 O O . GLU A 1 580 ? 12.455 25.526 -25.409 1.00 44.41 580 GLU A O 1
ATOM 4386 N N . ASP A 1 581 ? 12.402 24.550 -23.395 1.00 39.72 581 ASP A N 1
ATOM 4387 C CA . ASP A 1 581 ? 11.581 25.438 -22.563 1.00 39.72 581 ASP A CA 1
ATOM 4388 C C . ASP A 1 581 ? 11.396 24.752 -21.205 1.00 39.72 581 ASP A C 1
ATOM 4390 O O . ASP A 1 581 ? 10.939 23.602 -21.111 1.00 39.72 581 ASP A O 1
ATOM 4394 N N . GLY A 1 582 ? 11.833 25.439 -20.149 1.00 39.72 582 GLY A N 1
ATOM 4395 C CA . GLY A 1 582 ? 11.882 24.969 -18.762 1.00 39.72 582 GLY A CA 1
ATOM 4396 C C . GLY A 1 582 ? 10.515 24.875 -18.080 1.00 39.72 582 GLY A C 1
ATOM 4397 O O . GLY A 1 582 ? 10.394 25.195 -16.899 1.00 39.72 582 GLY A O 1
ATOM 4398 N N . SER A 1 583 ? 9.464 24.462 -18.791 1.00 45.94 583 SER A N 1
ATOM 4399 C CA . SER A 1 583 ? 8.165 24.213 -18.169 1.00 45.94 583 SER A CA 1
ATOM 4400 C C . SER A 1 583 ? 8.173 22.853 -17.466 1.00 45.94 583 SER A C 1
ATOM 4402 O O . SER A 1 583 ? 8.519 21.842 -18.083 1.00 45.94 583 SER A O 1
ATOM 4404 N N . ALA A 1 584 ? 7.762 22.822 -16.194 1.00 47.06 584 ALA A N 1
ATOM 4405 C CA . ALA A 1 584 ? 7.573 21.594 -15.419 1.00 47.06 584 ALA A CA 1
ATOM 4406 C C . ALA A 1 584 ? 6.798 20.534 -16.224 1.00 47.06 584 ALA A C 1
ATOM 4408 O O . ALA A 1 584 ? 5.834 20.865 -16.917 1.00 47.06 584 ALA A O 1
ATOM 4409 N N . ALA A 1 585 ? 7.221 19.270 -16.134 1.00 52.97 585 ALA A N 1
ATOM 4410 C CA . ALA A 1 585 ? 6.591 18.174 -16.861 1.00 52.97 585 ALA A CA 1
ATOM 4411 C C . ALA A 1 585 ? 5.095 18.095 -16.512 1.00 52.97 585 ALA A C 1
ATOM 4413 O O . ALA A 1 585 ? 4.742 17.887 -15.351 1.00 52.97 585 ALA A O 1
ATOM 4414 N N . ASP A 1 586 ? 4.225 18.246 -17.516 1.00 56.28 586 ASP A N 1
ATOM 4415 C CA . ASP A 1 586 ? 2.796 17.960 -17.364 1.00 56.28 586 ASP A CA 1
ATOM 4416 C C . ASP A 1 586 ? 2.657 16.508 -16.893 1.00 56.28 586 ASP A C 1
ATOM 4418 O O . ASP A 1 586 ? 3.254 15.614 -17.490 1.00 56.28 586 ASP A O 1
ATOM 4422 N N . THR A 1 587 ? 1.980 16.260 -15.780 1.00 57.09 587 THR A N 1
ATOM 4423 C CA . THR A 1 587 ? 1.776 14.914 -15.220 1.00 57.09 587 THR A CA 1
ATOM 4424 C C . THR A 1 587 ? 0.575 14.216 -15.855 1.00 57.09 587 THR A C 1
ATOM 4426 O O . THR A 1 587 ? 0.437 12.996 -15.732 1.00 57.09 587 THR A O 1
ATOM 4429 N N . THR A 1 588 ? -0.231 14.970 -16.605 1.00 58.94 588 THR A N 1
ATOM 4430 C CA . THR A 1 588 ? -1.401 14.495 -17.335 1.00 58.94 588 THR A CA 1
ATOM 4431 C C . THR A 1 588 ? -0.978 13.717 -18.584 1.00 58.94 588 THR A C 1
ATOM 4433 O O . THR A 1 588 ? -0.046 14.120 -19.291 1.00 58.94 588 THR A O 1
ATOM 4436 N N . PRO A 1 589 ? -1.643 12.596 -18.906 1.00 58.09 589 PRO A N 1
ATOM 4437 C CA . PRO A 1 589 ? -1.449 11.934 -20.188 1.00 58.09 589 PRO A CA 1
ATOM 4438 C C . PRO A 1 589 ? -1.858 12.851 -21.343 1.00 58.09 589 PRO A C 1
ATOM 4440 O O . PRO A 1 589 ? -2.853 13.573 -21.258 1.00 58.09 589 PRO A O 1
ATOM 4443 N N . LEU A 1 590 ? -1.100 12.803 -22.438 1.00 58.72 590 LEU A N 1
ATOM 4444 C CA . LEU A 1 590 ? -1.379 13.601 -23.630 1.00 58.72 590 LEU A CA 1
ATOM 4445 C C . LEU A 1 590 ? -2.742 13.225 -24.221 1.00 58.72 590 LEU A C 1
ATOM 4447 O O . LEU A 1 590 ? -2.977 12.061 -24.546 1.00 58.72 590 LEU A O 1
ATOM 4451 N N . ARG A 1 591 ? -3.625 14.217 -24.386 1.00 51.88 591 ARG A N 1
ATOM 4452 C CA . ARG A 1 591 ? -4.886 14.037 -25.115 1.00 51.88 591 ARG A CA 1
ATOM 4453 C C . ARG A 1 591 ? -4.610 13.976 -26.621 1.00 51.88 591 ARG A C 1
ATOM 4455 O O . ARG A 1 591 ? -3.758 14.732 -27.098 1.00 51.88 591 ARG A O 1
ATOM 4462 N N . PRO A 1 592 ? -5.337 13.141 -27.385 1.00 42.41 592 PRO A N 1
ATOM 4463 C CA . PRO A 1 592 ? -5.345 13.281 -28.834 1.00 42.41 592 PRO A CA 1
ATOM 4464 C C . PRO A 1 592 ? -5.816 14.700 -29.184 1.00 42.41 592 PRO A C 1
ATOM 4466 O O . PRO A 1 592 ? -6.752 15.213 -28.563 1.00 42.41 592 PRO A O 1
ATOM 4469 N N . ARG A 1 593 ? -5.155 15.356 -30.148 1.00 36.12 593 ARG A N 1
ATOM 4470 C CA . ARG A 1 593 ? -5.713 16.585 -30.725 1.00 36.12 593 ARG A CA 1
ATOM 4471 C C . ARG A 1 593 ? -7.061 16.231 -31.365 1.00 36.12 593 ARG A C 1
ATOM 4473 O O . ARG A 1 593 ? -7.175 15.124 -31.899 1.00 36.12 593 ARG A O 1
ATOM 4480 N N . PRO A 1 594 ? -8.066 17.124 -31.316 1.00 33.44 594 PRO A N 1
ATOM 4481 C CA . PRO A 1 594 ? -9.221 16.981 -32.187 1.00 33.44 594 PRO A CA 1
ATOM 4482 C C . PRO A 1 594 ? -8.695 16.782 -33.606 1.00 33.44 594 PRO A C 1
ATOM 4484 O O . PRO A 1 594 ? -7.783 17.500 -34.022 1.00 33.44 594 PRO A O 1
ATOM 4487 N N . ILE A 1 595 ? -9.214 15.777 -34.305 1.00 33.31 595 ILE A N 1
ATOM 4488 C CA . ILE A 1 595 ? -9.063 15.722 -35.753 1.00 33.31 595 ILE A CA 1
ATOM 4489 C C . ILE A 1 595 ? -9.763 16.996 -36.222 1.00 33.31 595 ILE A C 1
ATOM 4491 O O . ILE A 1 595 ? -10.974 17.126 -36.040 1.00 33.31 595 ILE A O 1
ATOM 4495 N N . GLU A 1 596 ? -8.995 17.987 -36.672 1.00 32.38 596 GLU A N 1
ATOM 4496 C CA . GLU A 1 596 ? -9.567 19.043 -37.492 1.00 32.38 596 GLU A CA 1
ATOM 4497 C C . GLU A 1 596 ? -10.126 18.300 -38.700 1.00 32.38 596 GLU A C 1
ATOM 4499 O O . GLU A 1 596 ? -9.375 17.681 -39.452 1.00 32.38 596 GLU A O 1
ATOM 4504 N N . ASP A 1 597 ? -11.455 18.223 -38.776 1.00 32.06 597 ASP A N 1
ATOM 4505 C CA . ASP A 1 597 ? -12.134 17.828 -39.998 1.00 32.06 597 ASP A CA 1
ATOM 4506 C C . ASP A 1 597 ? -11.555 18.743 -41.076 1.00 32.06 597 ASP A C 1
ATOM 4508 O O . ASP A 1 597 ? -11.808 19.953 -41.064 1.00 32.06 597 ASP A O 1
ATOM 4512 N N . ASP A 1 598 ? -10.766 18.180 -41.992 1.00 35.72 598 ASP A N 1
ATOM 4513 C CA . ASP A 1 598 ? -10.534 18.760 -43.310 1.00 35.72 598 ASP A CA 1
ATOM 4514 C C . ASP A 1 598 ? -11.884 18.708 -44.043 1.00 35.72 598 ASP A C 1
ATOM 4516 O O . ASP A 1 598 ? -12.136 17.898 -44.934 1.00 35.72 598 ASP A O 1
ATOM 4520 N N . GLY A 1 599 ? -12.812 19.531 -43.557 1.00 33.22 599 GLY A N 1
ATOM 4521 C CA . GLY A 1 599 ? -14.141 19.718 -44.081 1.00 33.22 599 GLY A CA 1
ATOM 4522 C C . GLY A 1 599 ? -14.017 20.521 -45.354 1.00 33.22 599 GLY A C 1
ATOM 4523 O O . GLY A 1 599 ? -13.759 21.726 -45.319 1.00 33.22 599 GLY A O 1
ATOM 4524 N N . ASP A 1 600 ? -14.181 19.804 -46.459 1.00 32.66 600 ASP A N 1
ATOM 4525 C CA . ASP A 1 600 ? -14.440 20.294 -47.801 1.00 32.66 600 ASP A CA 1
ATOM 4526 C C . ASP A 1 600 ? -14.982 21.726 -47.826 1.00 32.66 600 ASP A C 1
ATOM 4528 O O . ASP A 1 600 ? -16.108 22.036 -47.428 1.00 32.66 600 ASP A O 1
ATOM 4532 N N . SER A 1 601 ? -14.168 22.603 -48.401 1.00 41.97 601 SER A N 1
ATOM 4533 C CA . SER A 1 601 ? -14.625 23.881 -48.912 1.00 41.97 601 SER A CA 1
ATOM 4534 C C . SER A 1 601 ? -15.451 23.640 -50.175 1.00 41.97 601 SER A C 1
ATOM 4536 O O . SER A 1 601 ? -14.966 23.844 -51.283 1.00 41.97 601 SER A O 1
ATOM 4538 N N . GLN A 1 602 ? -16.720 23.248 -50.028 1.00 32.84 602 GLN A N 1
ATOM 4539 C CA . GLN A 1 602 ? -17.719 23.462 -51.076 1.00 32.84 602 GLN A CA 1
ATOM 4540 C C . GLN A 1 602 ? -19.084 23.910 -50.540 1.00 32.84 602 GLN A C 1
ATOM 4542 O O . GLN A 1 602 ? -19.807 23.188 -49.865 1.00 32.84 602 GLN A O 1
ATOM 4547 N N . SER A 1 603 ? -19.422 25.124 -50.985 1.00 31.62 603 SER A N 1
ATOM 4548 C CA . SER A 1 603 ? -20.751 25.629 -51.345 1.00 31.62 603 SER A CA 1
ATOM 4549 C C . SER A 1 603 ? -21.829 25.755 -50.262 1.00 31.62 603 SER A C 1
ATOM 4551 O O . SER A 1 603 ? -22.538 24.811 -49.940 1.00 31.62 603 SER A O 1
ATOM 4553 N N . SER A 1 604 ? -22.021 27.007 -49.832 1.00 32.25 604 SER A N 1
ATOM 4554 C CA . SER A 1 604 ? -23.287 27.754 -49.946 1.00 32.25 604 SER A CA 1
ATOM 4555 C C . SER A 1 604 ? -24.589 26.939 -49.950 1.00 32.25 604 SER A C 1
ATOM 4557 O O . SER A 1 604 ? -24.950 26.392 -50.993 1.00 32.25 604 SER A O 1
ATOM 4559 N N . PHE A 1 605 ? -25.339 26.981 -48.847 1.00 30.97 605 PHE A N 1
ATOM 4560 C CA . PHE A 1 605 ? -26.603 27.727 -48.714 1.00 30.97 605 PHE A CA 1
ATOM 4561 C C . PHE A 1 605 ? -27.064 27.775 -47.255 1.00 30.97 605 PHE A C 1
ATOM 4563 O O . PHE A 1 605 ? -26.855 26.769 -46.541 1.00 30.97 605 PHE A O 1
#

pLDDT: mean 70.67, std 19.38, range [22.62, 97.75]

Nearest PDB structures (foldseek):
  4d25-assembly1_A  TM=7.651E-01  e=6.515E-14  Bombyx mori
  8ia0-assembly1_CW  TM=6.989E-01  e=4.148E-14  Thermochaetoides thermophila DSM 1495
  4bec-assembly1_A  TM=4.662E-01  e=1.129E-05  Escherichia coli
  7w0d-assembly1_F  TM=4.094E-01  e=3.081E-06  Drosophila melanogaster
  7w0c-assembly1_A  TM=3.849E-01  e=4.840E-06  Drosophila melanogaster

InterPro domains:
  IPR001650 Helicase, C-terminal domain-like [PF00271] (476-519)
  IPR001650 Helicase, C-terminal domain-like [PS51194] (396-562)
  IPR001650 Helicase, C-terminal domain-like [SM00490] (437-519)
  IPR011545 DEAD/DEAH-box helicase domain [PF00270] (57-177)
  IPR014001 Helicase superfamily 1/2, ATP-binding domain [PS51192] (68-331)
  IPR014001 Helicase superfamily 1/2, ATP-binding domain [SM00487] (52-348)
  IPR014014 RNA helicase, DEAD-box type, Q motif [PS51195] (33-61)
  IPR027417 P-loop containing nucleoside triphosphate hydrolase [G3DSA:3.40.50.300] (18-333)
  IPR027417 P-loop containing nucleoside triphosphate hydrolase [G3DSA:3.40.50.300] (370-559)
  IPR027417 P-loop containing nucleoside triphosphate hydrolase [SSF52540] (74-533)

Organism: NCBI:txid44058

Radius of gyration: 26.32 Å; Cα contacts (8 Å, |Δi|>4): 1043; chains: 1; bounding box: 68×67×79 Å

Sequence (605 aa):
MTALNAAVAAEDYRKAAELKKRLDALSGTTLRGDFAAYGLPSWLHGRLKDLGMRFPTPIQARTLREAFGSATQATDVLIRSPTGSGKTLAYTTASLAAISNDLEDRERLTTLSVANAGLLTPAAAMEALSPALRTSARTSVTRIASLAAPRGPPLFLVLTPSRALAVQIATAIFTLVGGNARSTYFPGDKKSLFSYTGPKGVRVCCLASDADADRAVYAARTRRVANQYENQDTDSDEIRFDDLHDCDILVADSDTLINSLHAATAHAPLFNASRLRVLAIDEADAYAKQAAEIIKLIQCPQSTRRILVGATLNTPALSELLEKDRSAALVEPPPREESTSTIGLNVVSDEASLSENKVIAERLAKVPLTAGLSHRFLAVENYRRLGVLVKLMRSDLQAWNESSQQLPRPRCIIFCVDETTAALTAKRLRAALWGDHAIAALLPNLGKAPVEAAQALTVGADTDDDFAAVASRAGATVLVTSANAARGLDFPQVTHVFILGVSTSIEYAHMAGRTGRVGQKNKGVVTTLANENDIVQLKQLFANDFPNFSLLQMNEPSRYISDDQSNTQQLEDLILLYDEDGSAADTTPLRPRPIEDDGDSQSSF

Secondary structure (DSSP, 8-state):
--HHHHHHHTT-HHHHHHHHHHHHHTTTS--TTSGGGGT--HHHHHHHHHTT--S--HHHHHHHHHHHS-SSS--EEEEE--TTSSHHHHHHHHHHHHTHHHHHHHHHHHHHHHHHTS---HHHHHHHHS-EEE-TT-S-S----TTSPP-BS-SEEEEESSHHHHHHHHHHHHHHTT----S---TT-TTSTTT--S-SS-EEEEE-SHHHHHHHHHHHHHHHHHTT-SS------------TTB-SEEEEEHHHHHHHHHHS-SSS-S--GGG--EEEEETGGGSHHHHHHHHHHTT--TTSEEEEEES----GGGGGTSPTT--EEEE-PPPP--------------S-TTSHHHHHHHHHTSPPPPTT-EEEEEE--GGGHHHHHHHHHHHHHHHHHHTTT-SPPP-EEEEESSHHHHHHHHHHHHHHTTTT--EEEE-TTTSS-HHHHHHHHHHTTSS---HHHHHHTT--SEEEEETTTTTT---TT--EEEEES---HHHHHHHHTTSS-TT-SSPPEEEEEE-HHHHHHHHHHHHHH-TTGGGS-----TTT----HHHHHHHHHHHHH-----PPPP-SPPPPPP-----------

Solvent-accessible surface area (backbone atoms only — not comparable to full-atom values): 33602 Å² total; per-residue (Å²): 101,54,75,46,60,52,22,54,75,65,68,36,57,67,59,23,48,51,47,46,51,53,54,54,71,44,65,85,49,90,53,91,66,33,47,61,75,43,73,45,47,69,37,57,40,52,45,34,42,76,73,69,52,57,61,56,44,68,44,25,48,46,39,24,40,67,74,61,66,58,98,72,70,78,50,30,38,37,42,38,42,32,45,49,56,47,63,70,59,19,52,52,53,41,48,51,50,74,41,42,68,63,42,42,53,48,26,52,53,31,52,52,41,46,64,69,65,76,76,68,55,74,66,54,52,48,42,51,44,39,42,43,69,47,43,81,90,49,94,78,58,79,76,69,51,88,65,45,62,78,74,34,35,28,35,32,40,36,40,22,85,36,39,60,38,13,51,52,51,40,52,51,51,33,44,67,50,49,36,74,91,67,93,80,84,54,96,82,44,88,80,28,67,87,67,48,73,52,53,43,32,44,30,32,36,30,35,45,40,70,72,31,30,54,43,27,42,50,27,24,55,47,57,59,54,58,78,72,51,88,78,69,96,66,100,60,95,73,80,75,91,42,44,51,39,54,18,44,30,39,20,20,8,52,66,43,44,48,54,33,53,69,74,24,42,98,85,29,50,48,55,59,36,85,58,31,46,33,40,36,31,44,52,34,62,81,45,29,65,61,52,35,50,44,44,60,74,52,57,60,44,88,81,32,30,39,35,41,27,22,49,52,66,63,50,80,53,51,67,66,65,52,63,85,100,51,59,68,47,82,37,56,57,78,77,80,82,74,79,95,70,90,76,81,85,76,91,78,85,86,90,66,97,80,54,61,70,57,53,50,53,60,59,36,69,46,53,52,63,59,72,73,50,46,46,33,59,43,71,33,56,80,88,49,42,64,45,53,49,52,52,51,54,51,50,51,44,49,55,34,65,73,51,74,59,77,54,76,62,71,17,37,38,36,32,25,83,36,54,70,56,14,43,53,50,40,57,40,46,50,70,75,33,59,85,73,53,26,48,18,32,39,21,78,86,75,33,62,60,37,55,56,20,59,42,16,39,49,58,31,50,80,53,85,62,56,58,66,61,27,16,73,66,44,4,16,38,30,39,22,18,17,67,75,68,54,51,88,55,86,60,62,75,31,40,36,33,38,35,52,47,87,71,54,72,68,53,44,32,52,54,51,14,52,24,39,35,81,71,46,91,59,69,9,36,33,38,34,41,22,38,60,71,54,47,55,50,48,52,57,53,39,60,72,42,27,98,66,48,88,75,47,67,74,54,68,62,74,80,76,67,60,89,59,56,68,66,46,49,56,46,40,47,59,55,64,67,72,71,90,74,95,67,70,53,70,23,62,25,60,62,78,74,78,80,75,73,88,69,74,94,71,80,91,132

Foldseek 3Di:
DDPLVVCVLVVVVVSNVVVVVVVVVCVVDPPPFWPVVLVADPLLQVLCVLVVNGGAQLLLSLLSCVLPVDPDDQAAEERAAFFQSCLLVSVLRSLCRLCQVVLQVLLVQQVVLLVVVPDDDPVLVCLQFAADEADPVDPDDDDNPPSGDQSFAEQEEEEEAALLLLVVSLVVSCSSQLHDPDPDDDPPDCSHSVVRPGRTHAYRYGQRDPVLLVLLQVCLVCVVVCVVPPDDDDPDPDPRPSQNRRHHYYGYYLVSQLVSLVSADPNRGSHAQPNHAEYEYAQCVVQLPSLLVSCVSNVHDPNHHYYYYHHQCQDPSVVSRDDPPHHYHYRYRDDPDDDDDDDDDDDDDDDDPPPPVVVVNVVSQAGDADPLAAEEEEADDQLLLLLLVLLVLVVQQVVCVVVVVPDQGAAEEEADAALVVLQLSQVLCCQSCPQNWFEFEQRPPQADPNSLLLCQLVQLQPDSDHHQVSQVSLHGRYYGYHLSRCASRAGPQHAEYEYEEADAPRSVRRRNSNPPRPPHPHRHYYYYYYHPVRSVVVVVRCVVRHVPCVPRPHDHPPPSPDPPVVSSVVSSCSSVVDDDDPDGRHRTTDHDDPPPPPPDPDDDD